Protein AF-A0A950IBJ3-F1 (afdb_monomer)

Secondary structure (DSSP, 8-state):
-PPP-GGG-HHHHHHHHHHTTT-HHHHTT-TTTGGGGGSTTHHHHHHHHHHHHHHHTTTT--STTPPPHHHHHHHHIIIIIS---HHHHHHHTT--HHHHHHHHHHHHHHHHHHHHHS-TTTGGGS----HHHHHHHHHHHHHHTT-HHHHHHHHHHHHHH-SSHHHHHHHHHHHHHHHHHTT-HHHHHHHHHHHHHHHHHSTTTS-TTHHHHHHHHHHHHHHHHHHHTTSS-STTPPPPHHHH-SSGGG-SSHHHHHHHHHHHHHHHHHHHHTT-HHHHHHHHHHHHHHGGGS-TT-HHHHHHHHHHHHHHHHHHS-HHHHHHHHHHHHHHHHHHT-HHHHHHHHHHHHHH-S-TTT-SS-HHHHHHTTS-HHHHHHTHHHHHHHHHHHHHH-SSHHHHHHHHHHHHHTS-TTSHHHHHHHHHHHHHHHHTT-HHHHHHHHHHHHHHHHHTT-HHHHHHHHHHHHHHHHHTT-HHHHHHHHHHHHHHHHHH--HHHHHHHHHHHHHHT--

Nearest PDB structures (foldseek):
  3sf4-assembly3_C  TM=2.988E-01  e=6.729E-04  Homo sapiens
  3sf4-assembly1_A  TM=2.935E-01  e=1.379E-03  Homo sapiens
  4wne-assembly1_A  TM=3.560E-01  e=7.361E-03  Homo sapiens
  4wng-assembly1_A  TM=3.516E-01  e=1.141E-02  Homo sapiens
  3ro2-assembly1_A  TM=3.193E-01  e=1.700E-02  Mus musculus

Structure (mmCIF, N/CA/C/O backbone):
data_AF-A0A950IBJ3-F1
#
_entry.id   AF-A0A950IBJ3-F1
#
loop_
_atom_site.group_PDB
_atom_site.id
_atom_site.type_symbol
_atom_site.label_atom_id
_atom_site.label_alt_id
_atom_site.label_comp_id
_atom_site.label_asym_id
_atom_site.label_entity_id
_atom_site.label_seq_id
_atom_site.pdbx_PDB_ins_code
_atom_site.Cartn_x
_atom_site.Cartn_y
_atom_site.Cartn_z
_atom_site.occupancy
_atom_site.B_iso_or_equiv
_atom_site.auth_seq_id
_atom_site.auth_comp_id
_atom_site.auth_asym_id
_atom_site.auth_atom_id
_atom_site.pdbx_PDB_model_num
ATOM 1 N N . MET A 1 1 ? 1.227 4.149 -45.404 1.00 51.69 1 MET A N 1
ATOM 2 C CA . MET A 1 1 ? 1.634 5.395 -44.712 1.00 51.69 1 MET A CA 1
ATOM 3 C C . MET A 1 1 ? 3.155 5.471 -44.679 1.00 51.69 1 MET A C 1
ATOM 5 O O . MET A 1 1 ? 3.759 4.442 -44.391 1.00 51.69 1 MET A O 1
ATOM 9 N N . PRO A 1 2 ? 3.777 6.622 -44.992 1.00 74.44 2 PRO A N 1
ATOM 10 C CA . PRO A 1 2 ? 5.232 6.774 -44.932 1.00 74.44 2 PRO A CA 1
ATOM 11 C C . PRO A 1 2 ? 5.757 6.429 -43.530 1.00 74.44 2 PRO A C 1
ATOM 13 O O . PRO A 1 2 ? 5.133 6.783 -42.525 1.00 74.44 2 PRO A O 1
ATOM 16 N N . ARG A 1 3 ? 6.883 5.701 -43.460 1.00 82.62 3 ARG A N 1
ATOM 17 C CA . ARG A 1 3 ? 7.538 5.365 -42.185 1.00 82.62 3 ARG A CA 1
ATOM 18 C C . ARG A 1 3 ? 7.912 6.664 -41.468 1.00 82.62 3 ARG A C 1
ATOM 20 O O . ARG A 1 3 ? 8.415 7.589 -42.097 1.00 82.62 3 ARG A O 1
ATOM 27 N N . ALA A 1 4 ? 7.668 6.735 -40.159 1.00 85.38 4 ALA A N 1
ATOM 28 C CA . ALA A 1 4 ? 8.053 7.902 -39.373 1.00 85.38 4 ALA A CA 1
ATOM 29 C C . ALA A 1 4 ? 9.578 8.097 -39.440 1.00 85.38 4 ALA A C 1
ATOM 31 O O . ALA A 1 4 ? 10.326 7.142 -39.228 1.00 85.38 4 ALA A O 1
ATOM 32 N N . ASP A 1 5 ? 10.019 9.318 -39.737 1.00 95.06 5 ASP A N 1
ATOM 33 C CA . ASP A 1 5 ? 11.429 9.696 -39.719 1.00 95.06 5 ASP A CA 1
ATOM 34 C C . ASP A 1 5 ? 11.816 10.179 -38.306 1.00 95.06 5 ASP A C 1
ATOM 36 O O . ASP A 1 5 ? 11.365 11.254 -37.884 1.00 95.06 5 ASP A O 1
ATOM 40 N N . PRO A 1 6 ? 12.602 9.397 -37.537 1.00 96.31 6 PRO A N 1
ATOM 41 C CA . PRO A 1 6 ? 13.022 9.792 -36.196 1.00 96.31 6 PRO A CA 1
ATOM 42 C C . PRO A 1 6 ? 14.004 10.972 -36.192 1.00 96.31 6 PRO A C 1
ATOM 44 O O . PRO A 1 6 ? 14.155 11.603 -35.150 1.00 96.31 6 PRO A O 1
ATOM 47 N N . THR A 1 7 ? 14.639 11.305 -37.320 1.00 96.62 7 THR A N 1
ATOM 48 C CA . THR A 1 7 ? 15.640 12.384 -37.405 1.00 96.62 7 THR A CA 1
ATOM 49 C C . THR A 1 7 ? 15.018 13.778 -37.509 1.00 96.62 7 THR A C 1
ATOM 51 O O . THR A 1 7 ? 15.653 14.767 -37.153 1.00 96.62 7 THR A O 1
ATOM 54 N N . ARG A 1 8 ? 13.736 13.865 -37.890 1.00 96.69 8 ARG A N 1
ATOM 55 C CA . ARG A 1 8 ? 13.022 15.133 -38.114 1.00 96.69 8 ARG A CA 1
ATOM 56 C C . ARG A 1 8 ? 12.996 16.066 -36.899 1.00 96.69 8 ARG A C 1
ATOM 58 O O . ARG A 1 8 ? 12.938 17.282 -37.053 1.00 96.69 8 ARG A O 1
ATOM 65 N N . SER A 1 9 ? 12.918 15.518 -35.688 1.00 96.75 9 SER A N 1
ATOM 66 C CA . SER A 1 9 ? 12.929 16.308 -34.451 1.00 96.75 9 SER A CA 1
ATOM 67 C C . SER A 1 9 ? 13.216 15.435 -33.235 1.00 96.75 9 SER A C 1
ATOM 69 O O . SER A 1 9 ? 12.909 14.244 -33.239 1.00 96.75 9 SER A O 1
ATOM 71 N N . THR A 1 10 ? 13.674 16.043 -32.138 1.00 95.88 10 THR A N 1
ATOM 72 C CA . THR A 1 10 ? 13.852 15.359 -30.845 1.00 95.88 10 THR A CA 1
ATOM 73 C C . THR A 1 10 ? 12.575 14.660 -30.363 1.00 95.88 10 THR A C 1
ATOM 75 O O . THR A 1 10 ? 12.640 13.563 -29.821 1.00 95.88 10 THR A O 1
ATOM 78 N N . TYR A 1 11 ? 11.401 15.258 -30.605 1.00 95.81 11 TYR A N 1
ATOM 79 C CA . TYR A 1 11 ? 10.104 14.653 -30.279 1.00 95.81 11 TYR A CA 1
ATOM 80 C C . TYR A 1 11 ? 9.817 13.396 -31.118 1.00 95.81 11 TYR A C 1
ATOM 82 O O . TYR A 1 11 ? 9.290 12.406 -30.611 1.00 95.81 11 TYR A O 1
ATOM 90 N N . CYS A 1 12 ? 10.159 13.419 -32.411 1.00 96.50 12 CYS A N 1
ATOM 91 C CA . CYS A 1 12 ? 10.043 12.250 -33.282 1.00 96.50 12 CYS A CA 1
ATOM 92 C C . CYS A 1 12 ? 11.007 11.143 -32.841 1.00 96.50 12 CYS A C 1
ATOM 94 O O . CYS A 1 12 ? 10.591 9.988 -32.773 1.00 96.50 12 CYS A O 1
ATOM 96 N N . ALA A 1 13 ? 12.241 11.500 -32.477 1.00 97.06 13 ALA A N 1
ATOM 97 C CA . ALA A 1 13 ? 13.246 10.565 -31.987 1.00 97.06 13 ALA A CA 1
ATOM 98 C C . ALA A 1 13 ? 12.820 9.884 -30.675 1.00 97.06 13 ALA A C 1
ATOM 100 O O . ALA A 1 13 ? 12.844 8.657 -30.589 1.00 97.06 13 ALA A O 1
ATOM 101 N N . SER A 1 14 ? 12.349 10.636 -29.674 1.00 97.12 14 SER A N 1
ATOM 102 C CA . SER A 1 14 ? 11.900 10.062 -28.396 1.00 97.12 14 SER A CA 1
ATOM 103 C C . SER A 1 14 ? 10.671 9.166 -28.563 1.00 97.12 14 SER A C 1
ATOM 105 O O . SER A 1 14 ? 10.614 8.061 -28.027 1.00 97.12 14 SER A O 1
ATOM 107 N N . ARG A 1 15 ? 9.703 9.592 -29.383 1.00 96.62 15 ARG A N 1
ATOM 108 C CA . ARG A 1 15 ? 8.524 8.786 -29.724 1.00 96.62 15 ARG A CA 1
ATOM 109 C C . ARG A 1 15 ? 8.897 7.493 -30.441 1.00 96.62 15 ARG A C 1
ATOM 111 O O . ARG A 1 15 ? 8.323 6.447 -30.150 1.00 96.62 15 ARG A O 1
ATOM 118 N N . HIS A 1 16 ? 9.826 7.571 -31.387 1.00 96.81 16 HIS A N 1
ATOM 119 C CA . HIS A 1 16 ? 10.312 6.413 -32.121 1.00 96.81 16 HIS A CA 1
ATOM 120 C C . HIS A 1 16 ? 11.096 5.449 -31.221 1.00 96.81 16 HIS A C 1
ATOM 122 O O . HIS A 1 16 ? 10.950 4.243 -31.386 1.00 96.81 16 HIS A O 1
ATOM 128 N N . LEU A 1 17 ? 11.876 5.963 -30.262 1.00 96.44 17 LEU A N 1
ATOM 129 C CA . LEU A 1 17 ? 12.623 5.158 -29.290 1.00 96.44 17 LEU A CA 1
ATOM 130 C C . LEU A 1 17 ? 11.662 4.307 -28.459 1.00 96.44 17 LEU A C 1
ATOM 132 O O . LEU A 1 17 ? 11.743 3.086 -28.490 1.00 96.44 17 LEU A O 1
ATOM 136 N N . LEU A 1 18 ? 10.700 4.951 -27.793 1.00 95.38 18 LEU A N 1
ATOM 137 C CA . LEU A 1 18 ? 9.778 4.262 -26.887 1.00 95.38 18 LEU A CA 1
ATOM 138 C C . LEU A 1 18 ? 8.884 3.232 -27.607 1.00 95.38 18 LEU A C 1
ATOM 140 O O . LEU A 1 18 ? 8.594 2.181 -27.056 1.00 95.38 18 LEU A O 1
ATOM 144 N N . ARG A 1 19 ? 8.481 3.485 -28.859 1.00 95.75 19 ARG A N 1
ATOM 145 C CA . ARG A 1 19 ? 7.609 2.578 -29.643 1.00 95.75 19 ARG A CA 1
ATOM 146 C C . ARG A 1 19 ? 8.256 1.284 -30.119 1.00 95.75 19 ARG A C 1
ATOM 148 O O . ARG A 1 19 ? 7.536 0.413 -30.617 1.00 95.75 19 ARG A O 1
ATOM 155 N N . ASN A 1 20 ? 9.583 1.241 -30.092 1.00 95.50 20 ASN A N 1
ATOM 156 C CA . ASN A 1 20 ? 10.388 0.214 -30.736 1.00 95.50 20 ASN A CA 1
ATOM 157 C C . ASN A 1 20 ? 11.452 -0.344 -29.780 1.00 95.50 20 ASN A C 1
ATOM 159 O O . ASN A 1 20 ? 12.457 -0.855 -30.257 1.00 95.50 20 ASN A O 1
ATOM 163 N N . LEU A 1 21 ? 11.269 -0.232 -28.456 1.00 92.75 21 LEU A N 1
ATOM 164 C CA . LEU A 1 21 ? 12.239 -0.722 -27.459 1.00 92.75 21 LEU A CA 1
ATOM 165 C C . LEU A 1 21 ? 12.575 -2.214 -27.631 1.00 92.75 21 LEU A C 1
ATOM 167 O O . LEU A 1 21 ? 13.680 -2.637 -27.324 1.00 92.75 21 LEU A O 1
ATOM 171 N N . ASP A 1 22 ? 11.638 -2.979 -28.180 1.00 89.38 22 ASP A N 1
ATOM 172 C CA . ASP A 1 22 ? 11.704 -4.406 -28.491 1.00 89.38 22 ASP A CA 1
ATOM 173 C C . ASP A 1 22 ? 12.193 -4.713 -29.923 1.00 89.38 22 ASP A C 1
ATOM 175 O O . ASP A 1 22 ? 12.251 -5.872 -30.326 1.00 89.38 22 ASP A O 1
ATOM 179 N N . ARG A 1 23 ? 12.516 -3.694 -30.734 1.00 93.69 23 ARG A N 1
ATOM 180 C CA . ARG A 1 23 ? 12.790 -3.832 -32.179 1.00 93.69 23 ARG A CA 1
ATOM 181 C C . ARG A 1 23 ? 14.169 -3.280 -32.542 1.00 93.69 23 ARG A C 1
ATOM 183 O O . ARG A 1 23 ? 14.270 -2.147 -33.026 1.00 93.69 23 ARG A O 1
ATOM 190 N N . PRO A 1 24 ? 15.239 -4.088 -32.417 1.00 94.31 24 PRO A N 1
ATOM 191 C CA . PRO A 1 24 ? 16.618 -3.637 -32.624 1.00 94.31 24 PRO A CA 1
ATOM 192 C C . PRO A 1 24 ? 16.851 -3.042 -34.016 1.00 94.31 24 PRO A C 1
ATOM 194 O O . PRO A 1 24 ? 17.563 -2.053 -34.174 1.00 94.31 24 PRO A O 1
ATOM 197 N N . ALA A 1 25 ? 16.219 -3.623 -35.041 1.00 95.50 25 ALA A N 1
ATOM 198 C CA . ALA A 1 25 ? 16.309 -3.144 -36.418 1.00 95.50 25 ALA A CA 1
ATOM 199 C C . ALA A 1 25 ? 15.768 -1.714 -36.584 1.00 95.50 25 ALA A C 1
ATOM 201 O O . ALA A 1 25 ? 16.388 -0.901 -37.267 1.00 95.50 25 ALA A O 1
ATOM 202 N N . GLU A 1 26 ? 14.653 -1.383 -35.927 1.00 96.00 26 GLU A N 1
ATOM 203 C CA . GLU A 1 26 ? 14.106 -0.027 -35.964 1.00 96.00 26 GLU A CA 1
ATOM 204 C C . GLU A 1 26 ? 14.954 0.921 -35.110 1.00 96.00 26 GLU A C 1
ATOM 206 O O . GLU A 1 26 ? 15.300 2.006 -35.572 1.00 96.00 26 GLU A O 1
ATOM 211 N N . LEU A 1 27 ? 15.377 0.512 -33.907 1.00 96.06 27 LEU A N 1
ATOM 212 C CA . LEU A 1 27 ? 16.168 1.361 -33.004 1.00 96.06 27 LEU A CA 1
ATOM 213 C C . LEU A 1 27 ? 17.487 1.861 -33.604 1.00 96.06 27 LEU A C 1
ATOM 215 O O . LEU A 1 27 ? 17.861 2.999 -33.327 1.00 96.06 27 LEU A O 1
ATOM 219 N N . ARG A 1 28 ? 18.146 1.092 -34.480 1.00 96.38 28 ARG A N 1
ATOM 220 C CA . ARG A 1 28 ? 19.362 1.540 -35.195 1.00 96.38 28 ARG A CA 1
ATOM 221 C C . ARG A 1 28 ? 19.159 2.816 -36.019 1.00 96.38 28 ARG A C 1
ATOM 223 O O . ARG A 1 28 ? 20.113 3.545 -36.275 1.00 96.38 28 ARG A O 1
ATOM 230 N N . ARG A 1 29 ? 17.919 3.115 -36.419 1.00 96.31 29 ARG A N 1
ATOM 231 C CA . ARG A 1 29 ? 17.555 4.331 -37.167 1.00 96.31 29 ARG A CA 1
ATOM 232 C C . ARG A 1 29 ? 17.378 5.550 -36.260 1.00 96.31 29 ARG A C 1
ATOM 234 O O . ARG A 1 29 ? 17.210 6.660 -36.754 1.00 96.31 29 ARG A O 1
ATOM 241 N N . ASN A 1 30 ? 17.341 5.357 -34.943 1.00 97.50 30 ASN A N 1
ATOM 242 C CA . ASN A 1 30 ? 17.041 6.412 -33.993 1.00 97.50 30 ASN A CA 1
ATOM 243 C C . ASN A 1 30 ? 18.310 7.186 -33.602 1.00 97.50 30 ASN A C 1
ATOM 245 O O . ASN A 1 30 ? 19.216 6.586 -33.023 1.00 97.50 30 ASN A O 1
ATOM 249 N N . PRO A 1 31 ? 18.367 8.512 -33.817 1.00 97.31 31 PRO A N 1
ATOM 250 C CA . PRO A 1 31 ? 19.560 9.293 -33.499 1.00 97.31 31 PRO A CA 1
ATOM 251 C C . PRO A 1 31 ? 19.903 9.317 -32.002 1.00 97.31 31 PRO A C 1
ATOM 253 O O . PRO A 1 31 ? 21.045 9.594 -31.667 1.00 97.31 31 PRO A O 1
ATOM 256 N N . LEU A 1 32 ? 18.959 9.016 -31.099 1.00 95.88 32 LEU A N 1
ATOM 257 C CA . LEU A 1 32 ? 19.229 8.995 -29.655 1.00 95.88 32 LEU A CA 1
ATOM 258 C C . LEU A 1 32 ? 20.027 7.769 -29.202 1.00 95.88 32 LEU A C 1
ATOM 260 O O . LEU A 1 32 ? 20.700 7.838 -28.183 1.00 95.88 32 LEU A O 1
ATOM 264 N N . VAL A 1 33 ? 19.913 6.644 -29.913 1.00 95.81 33 VAL A N 1
ATOM 265 C CA . VAL A 1 33 ? 20.458 5.353 -29.453 1.00 95.81 33 VAL A CA 1
ATOM 266 C C . VAL A 1 33 ? 21.309 4.639 -30.490 1.00 95.81 33 VAL A C 1
ATOM 268 O O . VAL A 1 33 ? 21.801 3.549 -30.222 1.00 95.81 33 VAL A O 1
ATOM 271 N N . ARG A 1 34 ? 21.505 5.226 -31.674 1.00 94.81 34 ARG A N 1
ATOM 272 C CA . ARG A 1 34 ? 22.306 4.617 -32.741 1.00 94.81 34 ARG A CA 1
ATOM 273 C C . ARG A 1 34 ? 23.686 4.184 -32.241 1.00 94.81 34 ARG A C 1
ATOM 275 O O . ARG A 1 34 ? 24.103 3.068 -32.527 1.00 94.81 34 ARG A O 1
ATOM 282 N N . ASP A 1 35 ? 24.334 5.029 -31.449 1.00 93.44 35 ASP A N 1
ATOM 283 C CA . ASP A 1 35 ? 25.708 4.802 -30.998 1.00 93.44 35 ASP A CA 1
ATOM 284 C C . ASP A 1 35 ? 25.801 3.704 -29.917 1.00 93.44 35 ASP A C 1
ATOM 286 O O . ASP A 1 35 ? 26.859 3.110 -29.727 1.00 93.44 35 ASP A O 1
ATOM 290 N N . TYR A 1 36 ? 24.683 3.338 -29.270 1.00 93.00 36 TYR A N 1
ATOM 291 C CA . TYR A 1 36 ? 24.637 2.218 -28.318 1.00 93.00 36 TYR A CA 1
ATOM 292 C C . TYR A 1 36 ? 24.852 0.864 -29.009 1.00 93.00 36 TYR A C 1
ATOM 294 O O . TYR A 1 36 ? 25.373 -0.058 -28.388 1.00 93.00 36 TYR A O 1
ATOM 302 N N . PHE A 1 37 ? 24.495 0.738 -30.294 1.00 93.88 37 PHE A N 1
ATOM 303 C CA . PHE A 1 37 ? 24.621 -0.512 -31.056 1.00 93.88 37 PHE A CA 1
ATOM 304 C C . PHE A 1 37 ? 26.061 -0.901 -31.410 1.00 93.88 37 PHE A C 1
ATOM 306 O O . PHE A 1 37 ? 26.260 -1.937 -32.042 1.00 93.88 37 PHE A O 1
ATOM 313 N N . ALA A 1 38 ? 27.054 -0.109 -30.998 1.00 92.50 38 ALA A N 1
ATOM 314 C CA . ALA A 1 38 ? 28.454 -0.513 -31.043 1.00 92.50 38 ALA A CA 1
ATOM 315 C C . ALA A 1 38 ? 28.789 -1.606 -30.007 1.00 92.50 38 ALA A C 1
ATOM 317 O O . ALA A 1 38 ? 29.780 -2.313 -30.172 1.00 92.50 38 ALA A O 1
ATOM 318 N N . ALA A 1 39 ? 27.979 -1.756 -28.953 1.00 89.94 39 ALA A N 1
ATOM 319 C CA . ALA A 1 39 ? 28.178 -2.752 -27.904 1.00 89.94 39 ALA A CA 1
ATOM 320 C C . ALA A 1 39 ? 27.280 -3.988 -28.099 1.00 89.94 39 ALA A C 1
ATOM 322 O O . ALA A 1 39 ? 26.176 -3.892 -28.639 1.00 89.94 39 ALA A O 1
ATOM 323 N N . ALA A 1 40 ? 27.737 -5.155 -27.635 1.00 87.94 40 ALA A N 1
ATOM 324 C CA . ALA A 1 40 ? 26.982 -6.410 -27.732 1.00 87.94 40 ALA A CA 1
ATOM 325 C C . ALA A 1 40 ? 25.699 -6.407 -26.872 1.00 87.94 40 ALA A C 1
ATOM 327 O O . ALA A 1 40 ? 24.711 -7.043 -27.228 1.00 87.94 40 ALA A O 1
ATOM 328 N N . ASP A 1 41 ? 25.695 -5.635 -25.786 1.00 87.69 41 ASP A N 1
ATOM 329 C CA . ASP A 1 41 ? 24.623 -5.476 -24.795 1.00 87.69 41 ASP A CA 1
ATOM 330 C C . ASP A 1 41 ? 23.740 -4.234 -25.051 1.00 87.69 41 ASP A C 1
ATOM 332 O O . ASP A 1 41 ? 23.061 -3.724 -24.157 1.00 87.69 41 ASP A O 1
ATOM 336 N N . ALA A 1 42 ? 23.736 -3.715 -26.286 1.00 90.06 42 ALA A N 1
ATOM 337 C CA . ALA A 1 42 ? 23.117 -2.435 -26.638 1.00 90.06 42 ALA A CA 1
ATOM 338 C C . ALA A 1 42 ? 21.670 -2.271 -26.145 1.00 90.06 42 ALA A C 1
ATOM 340 O O . ALA A 1 42 ? 21.302 -1.205 -25.658 1.00 90.06 42 ALA A O 1
ATOM 341 N N . LEU A 1 43 ? 20.837 -3.309 -26.271 1.00 89.38 43 LEU A N 1
ATOM 342 C CA . LEU A 1 43 ? 19.421 -3.240 -25.893 1.00 89.38 43 LEU A CA 1
ATOM 343 C C . LEU A 1 43 ? 19.229 -3.092 -24.385 1.00 89.38 43 LEU A C 1
ATOM 345 O O . LEU A 1 43 ? 18.368 -2.325 -23.959 1.00 89.38 43 LEU A O 1
ATOM 349 N N . GLU A 1 44 ? 20.048 -3.776 -23.592 1.00 84.44 44 GLU A N 1
ATOM 350 C CA . GLU A 1 44 ? 19.994 -3.705 -22.132 1.00 84.44 44 GLU A CA 1
ATOM 351 C C . GLU A 1 44 ? 20.395 -2.309 -21.663 1.00 84.44 44 GLU A C 1
ATOM 353 O O . GLU A 1 44 ? 19.677 -1.677 -20.885 1.00 84.44 44 GLU A O 1
ATOM 358 N N . ARG A 1 45 ? 21.477 -1.770 -22.240 1.00 86.81 45 ARG A N 1
ATOM 359 C CA . ARG A 1 45 ? 21.944 -0.404 -21.977 1.00 86.81 45 ARG A CA 1
ATOM 360 C C . ARG A 1 45 ? 20.927 0.652 -22.402 1.00 86.81 45 ARG A C 1
ATOM 362 O O . ARG A 1 45 ? 20.726 1.629 -21.683 1.00 86.81 45 ARG A O 1
ATOM 369 N N . ILE A 1 46 ? 20.260 0.464 -23.545 1.00 91.00 46 ILE A N 1
ATOM 370 C CA . ILE A 1 46 ? 19.169 1.344 -23.988 1.00 91.00 46 ILE A CA 1
ATOM 371 C C . ILE A 1 46 ? 18.001 1.272 -22.999 1.00 91.00 46 ILE A C 1
ATOM 373 O O . ILE A 1 46 ? 17.490 2.318 -22.601 1.00 91.00 46 ILE A O 1
ATOM 377 N N . GLY A 1 47 ? 17.591 0.074 -22.576 1.00 88.12 47 GLY A N 1
ATOM 378 C CA . GLY A 1 47 ? 16.531 -0.119 -21.583 1.00 88.12 47 GLY A CA 1
ATOM 379 C C . GLY A 1 47 ? 16.840 0.589 -20.262 1.00 88.12 47 GLY A C 1
ATOM 380 O O . GLY A 1 47 ? 16.008 1.350 -19.757 1.00 88.12 47 GLY A O 1
ATOM 381 N N . ALA A 1 48 ? 18.065 0.427 -19.758 1.00 84.38 48 ALA A N 1
ATOM 382 C CA . ALA A 1 48 ? 18.557 1.085 -18.550 1.00 84.38 48 ALA A CA 1
ATOM 383 C C . ALA A 1 48 ? 18.563 2.615 -18.696 1.00 84.38 48 ALA A C 1
ATOM 385 O O . ALA A 1 48 ? 18.021 3.333 -17.853 1.00 84.38 48 ALA A O 1
ATOM 386 N N . ALA A 1 49 ? 19.090 3.132 -19.810 1.00 89.38 49 ALA A N 1
ATOM 387 C CA . ALA A 1 49 ? 19.097 4.565 -20.095 1.00 89.38 49 ALA A CA 1
ATOM 388 C C . ALA A 1 49 ? 17.674 5.141 -20.203 1.00 89.38 49 ALA A C 1
ATOM 390 O O . ALA A 1 49 ? 17.409 6.239 -19.711 1.00 89.38 49 ALA A O 1
ATOM 391 N N . VAL A 1 50 ? 16.729 4.399 -20.792 1.00 91.38 50 VAL A N 1
ATOM 392 C CA . VAL A 1 50 ? 15.311 4.787 -20.860 1.00 91.38 50 VAL A CA 1
ATOM 393 C C . VAL A 1 50 ? 14.704 4.854 -19.460 1.00 91.38 50 VAL A C 1
ATOM 395 O O . VAL A 1 50 ? 14.024 5.832 -19.153 1.00 91.38 50 VAL A O 1
ATOM 398 N N . GLN A 1 51 ? 14.965 3.868 -18.597 1.00 85.06 51 GLN A N 1
ATOM 399 C CA . GLN A 1 51 ? 14.507 3.879 -17.204 1.00 85.06 51 GLN A CA 1
ATOM 400 C C . GLN A 1 51 ? 15.042 5.093 -16.438 1.00 85.06 51 GLN A C 1
ATOM 402 O O . GLN A 1 51 ? 14.255 5.852 -15.864 1.00 85.06 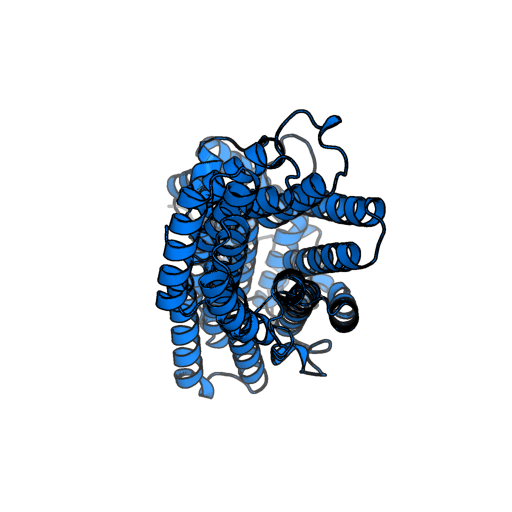51 GLN A O 1
ATOM 407 N N . CYS A 1 52 ? 16.354 5.330 -16.493 1.00 85.06 52 CYS A N 1
ATOM 408 C CA . CYS A 1 52 ? 16.993 6.489 -15.869 1.00 85.06 52 CYS A CA 1
ATOM 409 C C . CYS A 1 52 ? 16.447 7.813 -16.419 1.00 85.06 52 CYS A C 1
ATOM 411 O O . CYS A 1 52 ? 16.192 8.751 -15.663 1.00 85.06 52 CYS A O 1
ATOM 413 N N . ALA A 1 53 ? 16.214 7.903 -17.728 1.00 90.56 53 ALA A N 1
ATOM 414 C CA . ALA A 1 53 ? 15.661 9.101 -18.346 1.00 90.56 53 ALA A CA 1
ATOM 415 C C . ALA A 1 53 ? 14.205 9.350 -17.935 1.00 90.56 53 ALA A C 1
ATOM 417 O O . ALA A 1 53 ? 13.836 10.496 -17.680 1.00 90.56 53 ALA A O 1
ATOM 418 N N . LEU A 1 54 ? 13.379 8.302 -17.834 1.00 88.12 54 LEU A N 1
ATOM 419 C CA . LEU A 1 54 ? 12.008 8.412 -17.329 1.00 88.12 54 LEU A CA 1
ATOM 420 C C . LEU A 1 54 ? 11.995 8.882 -15.870 1.00 88.12 54 LEU A C 1
ATOM 422 O O . LEU A 1 54 ? 11.205 9.759 -15.538 1.00 88.12 54 LEU A O 1
ATOM 426 N N . ALA A 1 55 ? 12.912 8.373 -15.043 1.00 82.00 55 ALA A N 1
ATOM 427 C CA . ALA A 1 55 ? 13.111 8.812 -13.664 1.00 82.00 55 ALA A CA 1
ATOM 428 C C . ALA A 1 55 ? 13.455 10.304 -13.562 1.00 82.00 55 ALA A C 1
ATOM 430 O O . ALA A 1 55 ? 12.771 11.082 -12.902 1.00 82.00 55 ALA A O 1
ATOM 431 N N . ARG A 1 56 ? 14.511 10.718 -14.270 1.00 85.56 56 ARG A N 1
ATOM 432 C CA . ARG A 1 56 ? 15.061 12.082 -14.234 1.00 85.56 56 ARG A CA 1
ATOM 433 C C . ARG A 1 56 ? 14.146 13.106 -14.877 1.00 85.56 56 ARG A C 1
ATOM 435 O O . ARG A 1 56 ? 14.145 14.271 -14.482 1.00 85.56 56 ARG A O 1
ATOM 442 N N . ALA A 1 57 ? 13.333 12.690 -15.849 1.00 85.81 57 ALA A N 1
ATOM 443 C CA . ALA A 1 57 ? 12.316 13.551 -16.440 1.00 85.81 57 ALA A CA 1
ATOM 444 C C . ALA A 1 57 ? 11.346 14.115 -15.383 1.00 85.81 57 ALA A C 1
ATOM 446 O O . ALA A 1 57 ? 10.678 15.114 -15.656 1.00 85.81 57 ALA A O 1
ATOM 447 N N . HIS A 1 58 ? 11.282 13.515 -14.188 1.00 75.19 58 HIS A N 1
ATOM 448 C CA . HIS A 1 58 ? 10.455 13.964 -13.069 1.00 75.19 58 HIS A CA 1
ATOM 449 C C . HIS A 1 58 ? 11.117 15.041 -12.199 1.00 75.19 58 HIS A C 1
ATOM 451 O O . HIS A 1 58 ? 10.428 15.931 -11.699 1.00 75.19 58 HIS A O 1
ATOM 457 N N . GLU A 1 59 ? 12.443 15.025 -12.059 1.00 74.44 59 GLU A N 1
ATOM 458 C CA . GLU A 1 59 ? 13.168 15.868 -11.095 1.00 74.44 59 GLU A CA 1
ATOM 459 C C . GLU A 1 59 ? 13.157 17.359 -11.473 1.00 74.44 59 GLU A C 1
ATOM 461 O O . GLU A 1 59 ? 13.136 18.237 -10.613 1.00 74.44 59 GLU A O 1
ATOM 466 N N . GLY A 1 60 ? 13.081 17.681 -12.767 1.00 68.00 60 GLY A N 1
ATOM 467 C CA . GLY A 1 60 ? 13.139 19.063 -13.255 1.00 68.00 60 GLY A CA 1
ATOM 468 C C . GLY A 1 60 ? 11.848 19.885 -13.111 1.00 68.00 60 GLY A C 1
ATOM 469 O O . GLY A 1 60 ? 11.785 20.979 -13.674 1.00 68.00 60 GLY A O 1
ATOM 470 N N . GLY A 1 61 ? 10.801 19.372 -12.444 1.00 60.94 61 GLY A N 1
ATOM 471 C CA . GLY A 1 61 ? 9.393 19.726 -12.690 1.00 60.94 61 GLY A CA 1
ATOM 472 C C . GLY A 1 61 ? 8.616 20.588 -11.674 1.00 60.94 61 GLY A C 1
ATOM 473 O O . GLY A 1 61 ? 7.487 20.941 -11.984 1.00 60.94 61 GLY A O 1
ATOM 474 N N . GLY A 1 62 ? 9.155 21.003 -10.525 1.00 58.91 62 GLY A N 1
ATOM 475 C CA . GLY A 1 62 ? 8.356 21.485 -9.367 1.00 58.91 62 GLY A CA 1
ATOM 476 C C . GLY A 1 62 ? 7.589 22.831 -9.433 1.00 58.91 62 GLY A C 1
ATOM 477 O O . GLY A 1 62 ? 7.207 23.355 -8.390 1.00 58.91 62 GLY A O 1
ATOM 478 N N . GLY A 1 63 ? 7.358 23.433 -10.603 1.00 72.75 63 GLY A N 1
ATOM 479 C CA . GLY A 1 63 ? 6.660 24.727 -10.723 1.00 72.75 63 GLY A CA 1
ATOM 480 C C . GLY A 1 63 ? 5.127 24.615 -10.701 1.00 72.75 63 GLY A C 1
ATOM 481 O O . GLY A 1 63 ? 4.567 23.686 -11.287 1.00 72.75 63 GLY A O 1
ATOM 482 N N . ARG A 1 64 ? 4.423 25.591 -10.094 1.00 74.62 64 ARG A N 1
ATOM 483 C CA . ARG A 1 64 ? 2.948 25.699 -10.179 1.00 74.62 64 ARG A CA 1
ATOM 484 C C . ARG A 1 64 ? 2.504 25.672 -11.650 1.00 74.62 64 ARG A C 1
ATOM 486 O O . ARG A 1 64 ? 2.980 26.467 -12.452 1.00 74.62 64 ARG A O 1
ATOM 493 N N . GLY A 1 65 ? 1.591 24.761 -11.990 1.00 77.81 65 GLY A N 1
ATOM 494 C CA . GLY A 1 65 ? 1.043 24.609 -13.344 1.00 77.81 65 GLY A CA 1
ATOM 495 C C . GLY A 1 65 ? 1.785 23.617 -14.246 1.00 77.81 65 GLY A C 1
ATOM 496 O O . GLY A 1 65 ? 1.367 23.416 -15.388 1.00 77.81 65 GLY A O 1
ATOM 497 N N . ARG A 1 66 ? 2.854 22.971 -13.763 1.00 80.56 66 ARG A N 1
ATOM 498 C CA . ARG A 1 66 ? 3.477 21.860 -14.490 1.00 80.56 66 ARG A CA 1
ATOM 499 C C . ARG A 1 66 ? 2.680 20.561 -14.301 1.00 80.56 66 ARG A C 1
ATOM 501 O O . ARG A 1 66 ? 2.079 20.365 -13.246 1.00 80.56 66 ARG A O 1
ATOM 508 N N . PRO A 1 67 ? 2.621 19.711 -15.339 1.00 80.62 67 PRO A N 1
ATOM 509 C CA . PRO A 1 67 ? 1.929 18.435 -15.254 1.00 80.62 67 PRO A CA 1
ATOM 510 C C . PRO A 1 67 ? 2.584 17.494 -14.244 1.00 80.62 67 PRO A C 1
ATOM 512 O O . PRO A 1 67 ? 3.791 17.560 -14.017 1.00 80.62 67 PRO A O 1
ATOM 515 N N . ASP A 1 68 ? 1.758 16.638 -13.646 1.00 82.00 68 ASP A N 1
ATOM 516 C CA . ASP A 1 68 ? 2.189 15.635 -12.676 1.00 82.00 68 ASP A CA 1
ATOM 517 C C . ASP A 1 68 ? 3.204 14.671 -13.334 1.00 82.00 68 ASP A C 1
ATOM 519 O O . ASP A 1 68 ? 2.889 14.095 -14.384 1.00 82.00 68 ASP A O 1
ATOM 523 N N . PRO A 1 69 ? 4.413 14.497 -12.768 1.00 80.88 69 PRO A N 1
ATOM 524 C CA . PRO A 1 69 ? 5.453 13.665 -13.364 1.00 80.88 69 PRO A CA 1
ATOM 525 C C . PRO A 1 69 ? 5.041 12.206 -13.584 1.00 80.88 69 PRO A C 1
ATOM 527 O O . PRO A 1 69 ? 5.316 11.638 -14.645 1.00 80.88 69 PRO A O 1
ATOM 530 N N . ALA A 1 70 ? 4.332 11.606 -12.631 1.00 76.75 70 ALA A N 1
ATOM 531 C CA . ALA A 1 70 ? 3.904 10.219 -12.738 1.00 76.75 70 ALA A CA 1
ATOM 532 C C . ALA A 1 70 ? 2.788 10.078 -13.793 1.00 76.75 70 ALA A C 1
ATOM 534 O O . ALA A 1 70 ? 2.788 9.132 -14.586 1.00 76.75 70 ALA A O 1
ATOM 535 N N . ARG A 1 71 ? 1.925 11.095 -13.940 1.00 84.94 71 ARG A N 1
ATOM 536 C CA . ARG A 1 71 ? 0.969 11.178 -15.062 1.00 84.94 71 ARG A CA 1
ATOM 537 C C . ARG A 1 71 ? 1.661 11.336 -16.418 1.00 84.94 71 ARG A C 1
ATOM 539 O O . ARG A 1 71 ? 1.241 10.720 -17.397 1.00 84.94 71 ARG A O 1
ATOM 546 N N . MET A 1 72 ? 2.731 12.131 -16.494 1.00 89.62 72 MET A N 1
ATOM 547 C CA . MET A 1 72 ? 3.556 12.256 -17.703 1.00 89.62 72 MET A CA 1
ATOM 548 C C . MET A 1 72 ? 4.191 10.915 -18.086 1.00 89.62 72 MET A C 1
ATOM 550 O O . MET A 1 72 ? 4.196 10.563 -19.267 1.00 89.62 72 MET A O 1
ATOM 554 N N . ARG A 1 73 ? 4.690 10.155 -17.103 1.00 87.38 73 ARG A N 1
ATOM 555 C CA . ARG A 1 73 ? 5.238 8.809 -17.312 1.00 87.38 73 ARG A CA 1
ATOM 556 C C . ARG A 1 73 ? 4.185 7.851 -17.853 1.00 87.38 73 ARG A C 1
ATOM 558 O O . ARG A 1 73 ? 4.410 7.261 -18.906 1.00 87.38 73 ARG A O 1
ATOM 565 N N . ALA A 1 74 ? 3.031 7.765 -17.191 1.00 86.19 74 ALA A N 1
ATOM 566 C CA . ALA A 1 74 ? 1.915 6.929 -17.628 1.00 86.19 74 ALA A CA 1
ATOM 567 C C . ALA A 1 74 ? 1.473 7.286 -19.058 1.00 86.19 74 ALA A C 1
ATOM 569 O O . ALA A 1 74 ? 1.253 6.412 -19.893 1.00 86.19 74 ALA A O 1
ATOM 570 N N . ALA A 1 75 ? 1.425 8.581 -19.394 1.00 91.69 75 ALA A N 1
ATOM 571 C CA . ALA A 1 75 ? 1.122 9.024 -20.751 1.00 91.69 75 ALA A CA 1
ATOM 572 C C . ALA A 1 75 ? 2.153 8.528 -21.784 1.00 91.69 75 ALA A C 1
ATOM 574 O O . ALA A 1 75 ? 1.760 8.134 -22.883 1.00 91.69 75 ALA A O 1
ATOM 575 N N . LEU A 1 76 ? 3.453 8.535 -21.463 1.00 93.56 76 LEU A N 1
ATOM 576 C CA . LEU A 1 76 ? 4.498 8.013 -22.352 1.00 93.56 76 LEU A CA 1
ATOM 577 C C . LEU A 1 76 ? 4.390 6.496 -22.529 1.00 93.56 76 LEU A C 1
ATOM 579 O O . LEU A 1 76 ? 4.338 6.021 -23.663 1.00 93.56 76 LEU A O 1
ATOM 583 N N . LEU A 1 77 ? 4.323 5.745 -21.431 1.00 89.81 77 LEU A N 1
ATOM 584 C CA . LEU A 1 77 ? 4.313 4.283 -21.460 1.00 89.81 77 LEU A CA 1
ATOM 585 C C . LEU A 1 77 ? 3.052 3.752 -22.159 1.00 89.81 77 LEU A C 1
ATOM 587 O O . LEU A 1 77 ? 3.135 2.932 -23.073 1.00 89.81 77 LEU A O 1
ATOM 591 N N . ARG A 1 78 ? 1.881 4.310 -21.859 1.00 91.75 78 ARG A N 1
ATOM 592 C CA . ARG A 1 78 ? 0.622 3.841 -22.450 1.00 91.75 78 ARG A CA 1
ATOM 593 C C . ARG A 1 78 ? 0.418 4.272 -23.901 1.00 91.75 78 ARG A C 1
ATOM 595 O O . ARG A 1 78 ? -0.049 3.494 -24.729 1.00 91.75 78 ARG A O 1
ATOM 602 N N . CYS A 1 79 ? 0.787 5.504 -24.261 1.00 95.06 79 CYS A N 1
ATOM 603 C CA . CYS A 1 79 ? 0.598 5.973 -25.640 1.00 95.06 79 CYS A CA 1
ATOM 604 C C . CYS A 1 79 ? 1.678 5.463 -26.602 1.00 95.06 79 CYS A C 1
ATOM 606 O O . CYS A 1 79 ? 1.414 5.322 -27.800 1.00 95.06 79 CYS A O 1
ATOM 608 N N . GLU A 1 80 ? 2.914 5.287 -26.126 1.00 95.19 80 GLU A N 1
ATOM 609 C CA . GLU A 1 80 ? 4.040 4.939 -26.997 1.00 95.19 80 GLU A CA 1
ATOM 610 C C . GLU A 1 80 ? 4.402 3.471 -26.937 1.00 95.19 80 GLU A C 1
ATOM 612 O O . GLU A 1 80 ? 4.608 2.885 -27.996 1.00 95.19 80 GLU A O 1
ATOM 617 N N . ILE A 1 81 ? 4.442 2.879 -25.748 1.00 90.38 81 ILE A N 1
ATOM 618 C CA . ILE A 1 81 ? 4.807 1.473 -25.611 1.00 90.38 81 ILE A CA 1
ATOM 619 C C . ILE A 1 81 ? 3.566 0.593 -25.828 1.00 90.38 81 ILE A C 1
ATOM 621 O O . ILE A 1 81 ? 3.587 -0.233 -26.734 1.00 90.38 81 ILE A O 1
ATOM 625 N N . ASP A 1 82 ? 2.448 0.833 -25.124 1.00 87.25 82 ASP A N 1
ATOM 626 C CA . ASP A 1 82 ? 1.215 0.028 -25.322 1.00 87.25 82 ASP A CA 1
ATOM 627 C C . ASP A 1 82 ? 0.433 0.406 -26.578 1.00 87.25 82 ASP A C 1
ATOM 629 O O . ASP A 1 82 ? -0.481 -0.302 -26.993 1.00 87.25 82 ASP A O 1
ATOM 633 N N . ARG A 1 83 ? 0.753 1.561 -27.175 1.00 92.75 83 ARG A N 1
ATOM 634 C CA . ARG A 1 83 ? 0.056 2.105 -28.352 1.00 92.75 83 ARG A CA 1
ATOM 635 C C . ARG A 1 83 ? -1.452 2.282 -28.129 1.00 92.75 83 ARG A C 1
ATOM 637 O O . ARG A 1 83 ? -2.220 2.247 -29.091 1.00 92.75 83 ARG A O 1
ATOM 644 N N . GLN A 1 84 ? -1.873 2.521 -26.888 1.00 93.38 84 GLN A N 1
ATOM 645 C CA . GLN A 1 84 ? -3.278 2.740 -26.563 1.00 93.38 84 GLN A CA 1
ATOM 646 C C . GLN A 1 84 ? -3.812 4.023 -27.225 1.00 93.38 84 GLN A C 1
ATOM 648 O O . GLN A 1 84 ? -3.062 4.999 -27.390 1.00 93.38 84 GLN A O 1
ATOM 653 N N . PRO A 1 85 ? -5.107 4.065 -27.597 1.00 96.25 85 PRO A N 1
ATOM 654 C CA . PRO A 1 85 ? -5.718 5.265 -28.152 1.00 96.25 85 PRO A CA 1
ATOM 655 C C . PRO A 1 85 ? -5.621 6.451 -27.186 1.00 96.25 85 PRO A C 1
ATOM 657 O O . PRO A 1 85 ? -5.858 6.318 -25.985 1.00 96.25 85 PRO A O 1
ATOM 660 N N . LEU A 1 86 ? -5.327 7.643 -27.718 1.00 95.94 86 LEU A N 1
ATOM 661 C CA . LEU A 1 86 ? -5.211 8.861 -26.904 1.00 95.94 86 LEU A CA 1
ATOM 662 C C . LEU A 1 86 ? -6.492 9.170 -26.127 1.00 95.94 86 LEU A C 1
ATOM 664 O O . LEU A 1 86 ? -6.398 9.629 -24.996 1.00 95.94 86 LEU A O 1
ATOM 668 N N . ALA A 1 87 ? -7.662 8.919 -26.719 1.00 95.06 87 ALA A N 1
ATOM 669 C CA . ALA A 1 87 ? -8.949 9.127 -26.063 1.00 95.06 87 ALA A CA 1
ATOM 670 C C . ALA A 1 87 ? -9.091 8.252 -24.806 1.00 95.06 87 ALA A C 1
ATOM 672 O O . ALA A 1 87 ? -9.444 8.759 -23.745 1.00 95.06 87 ALA A O 1
ATOM 673 N N . THR A 1 88 ? -8.727 6.970 -24.906 1.00 93.25 88 THR A N 1
ATOM 674 C CA . THR A 1 88 ? -8.740 6.010 -23.794 1.00 93.25 88 THR A CA 1
ATOM 675 C C . THR A 1 88 ? -7.797 6.444 -22.675 1.00 93.25 88 THR A C 1
ATOM 677 O O . THR A 1 88 ? -8.221 6.601 -21.533 1.00 93.25 88 THR A O 1
ATOM 680 N N . VAL A 1 89 ? -6.536 6.745 -23.009 1.00 93.12 89 VAL A N 1
ATOM 681 C CA . VAL A 1 89 ? -5.545 7.197 -22.017 1.00 93.12 89 VAL A CA 1
ATOM 682 C C . VAL A 1 89 ? -5.965 8.526 -21.378 1.00 93.12 89 VAL A C 1
ATOM 684 O O . VAL A 1 89 ? -5.761 8.729 -20.185 1.00 93.12 89 VAL A O 1
ATOM 687 N N . ALA A 1 90 ? -6.567 9.439 -22.146 1.00 93.31 90 ALA A N 1
ATOM 688 C CA . ALA A 1 90 ? -7.036 10.720 -21.626 1.00 93.31 90 ALA A CA 1
ATOM 689 C C . ALA A 1 90 ? -8.177 10.520 -20.623 1.00 93.31 90 ALA A C 1
ATOM 691 O O . ALA A 1 90 ? -8.101 11.053 -19.519 1.00 93.31 90 ALA A O 1
ATOM 692 N N . ALA A 1 91 ? -9.181 9.713 -20.977 1.00 89.00 91 ALA A N 1
ATOM 693 C CA . ALA A 1 91 ? -10.309 9.405 -20.106 1.00 89.00 91 ALA A CA 1
ATOM 694 C C . ALA A 1 91 ? -9.853 8.763 -18.787 1.00 89.00 91 ALA A C 1
ATOM 696 O O . ALA A 1 91 ? -10.261 9.202 -17.713 1.00 89.00 91 ALA A O 1
ATOM 697 N N . GLU A 1 92 ? -8.955 7.782 -18.857 1.00 86.19 92 GLU A N 1
ATOM 698 C CA . GLU A 1 92 ? -8.474 7.060 -17.677 1.00 86.19 92 GLU A CA 1
ATOM 699 C C . GLU A 1 92 ? -7.577 7.902 -16.764 1.00 86.19 92 GLU A C 1
ATOM 701 O O . GLU A 1 92 ? -7.641 7.764 -15.547 1.00 86.19 92 GLU A O 1
ATOM 706 N N . LEU A 1 93 ? -6.783 8.820 -17.324 1.00 85.69 93 LEU A N 1
ATOM 707 C CA . LEU A 1 93 ? -5.986 9.766 -16.534 1.00 85.69 93 LEU A CA 1
ATOM 708 C C . LEU A 1 93 ? -6.794 10.988 -16.059 1.00 85.69 93 LEU A C 1
ATOM 710 O O . LEU A 1 93 ? -6.222 11.891 -15.443 1.00 85.69 93 LEU A O 1
ATOM 714 N N . GLY A 1 94 ? -8.097 11.055 -16.359 1.00 86.62 94 GLY A N 1
ATOM 715 C CA . GLY A 1 94 ? -8.954 12.189 -16.007 1.00 86.62 94 GLY A CA 1
ATOM 716 C C . GLY A 1 94 ? -8.572 13.491 -16.722 1.00 86.62 94 GLY A C 1
ATOM 717 O O . GLY A 1 94 ? -8.657 14.569 -16.137 1.00 86.62 94 GLY A O 1
ATOM 718 N N . LEU A 1 95 ? -8.110 13.408 -17.972 1.00 90.31 95 LEU A N 1
ATOM 719 C CA . LEU A 1 95 ? -7.668 14.539 -18.789 1.00 90.31 95 LEU A CA 1
ATOM 720 C C . LEU A 1 95 ? -8.553 14.715 -20.024 1.00 90.31 95 LEU A C 1
ATOM 722 O O . LEU A 1 95 ? -9.070 13.758 -20.592 1.00 90.31 95 LEU A O 1
ATOM 726 N N . SER A 1 96 ? -8.632 15.945 -20.534 1.00 94.69 96 SER A N 1
ATOM 727 C CA . SER A 1 96 ? -9.071 16.140 -21.921 1.00 94.69 96 SER A CA 1
ATOM 728 C C . SER A 1 96 ? -7.998 15.642 -22.896 1.00 94.69 96 SER A C 1
ATOM 730 O O . SER A 1 96 ? -6.800 15.746 -22.619 1.00 94.69 96 SER A O 1
ATOM 732 N N . GLU A 1 97 ? -8.389 15.189 -24.090 1.00 96.81 97 GLU A N 1
ATOM 733 C CA . GLU A 1 97 ? -7.424 14.793 -25.127 1.00 96.81 97 GLU A CA 1
ATOM 734 C C . GLU A 1 97 ? -6.418 15.903 -25.461 1.00 96.81 97 GLU A C 1
ATOM 736 O O . GLU A 1 97 ? -5.226 15.648 -25.654 1.00 96.81 97 GLU A O 1
ATOM 741 N N . ARG A 1 98 ? -6.880 17.160 -25.509 1.00 96.75 98 ARG A N 1
ATOM 742 C CA . ARG A 1 98 ? -6.017 18.324 -25.749 1.00 96.75 98 ARG A CA 1
ATOM 743 C C . ARG A 1 98 ? -4.978 18.476 -24.640 1.00 96.75 98 ARG A C 1
ATOM 745 O O . ARG A 1 98 ? -3.808 18.732 -24.935 1.00 96.75 98 ARG A O 1
ATOM 752 N N . GLN A 1 99 ? -5.393 18.309 -23.385 1.00 94.50 99 GLN A N 1
ATOM 753 C CA . GLN A 1 99 ? -4.489 18.342 -22.242 1.00 94.50 99 GLN A CA 1
ATOM 754 C C . GLN A 1 99 ? -3.487 17.187 -22.304 1.00 94.50 99 GLN A C 1
ATOM 756 O O . GLN A 1 99 ? -2.289 17.452 -22.225 1.00 94.50 99 GLN A O 1
ATOM 761 N N . LEU A 1 100 ? -3.935 15.954 -22.562 1.00 95.62 100 LEU A N 1
ATOM 762 C CA . LEU A 1 100 ? -3.043 14.802 -22.711 1.00 95.62 100 LEU A CA 1
ATOM 763 C C . LEU A 1 100 ? -1.998 15.030 -23.812 1.00 95.62 100 LEU A C 1
ATOM 765 O O . LEU A 1 100 ? -0.819 14.773 -23.594 1.00 95.62 100 LEU A O 1
ATOM 769 N N . ARG A 1 101 ? -2.380 15.560 -24.982 1.00 95.94 101 ARG A N 1
ATOM 770 C CA . ARG A 1 101 ? -1.424 15.858 -26.069 1.00 95.94 101 ARG A CA 1
ATOM 771 C C . ARG A 1 101 ? -0.350 16.860 -25.633 1.00 95.94 101 ARG A C 1
ATOM 773 O O . ARG A 1 101 ? 0.823 16.668 -25.959 1.00 95.94 101 ARG A O 1
ATOM 780 N N . ARG A 1 102 ? -0.732 17.906 -24.891 1.00 94.31 102 ARG A N 1
ATOM 781 C CA . ARG A 1 102 ? 0.204 18.906 -24.348 1.00 94.31 102 ARG A CA 1
ATOM 782 C C . ARG A 1 102 ? 1.156 18.279 -23.330 1.00 94.31 102 ARG A C 1
ATOM 784 O O . ARG A 1 102 ? 2.364 18.471 -23.440 1.00 94.31 102 ARG A O 1
ATOM 791 N N . GLU A 1 103 ? 0.621 17.518 -22.378 1.00 93.06 103 GLU A N 1
ATOM 792 C CA . GLU A 1 103 ? 1.412 16.865 -21.329 1.00 93.06 103 GLU A CA 1
ATOM 793 C C . GLU A 1 103 ? 2.347 15.801 -21.901 1.00 93.06 103 GLU A C 1
ATOM 795 O O . GLU A 1 103 ? 3.530 15.793 -21.583 1.00 93.06 103 GLU A O 1
ATOM 800 N N . ARG A 1 104 ? 1.867 14.990 -22.846 1.00 94.56 104 ARG A N 1
ATOM 801 C CA . ARG A 1 104 ? 2.672 14.017 -23.591 1.00 94.56 104 ARG A CA 1
ATOM 802 C C . ARG A 1 104 ? 3.812 14.683 -24.361 1.00 94.56 104 ARG A C 1
ATOM 804 O O . ARG A 1 104 ? 4.925 14.166 -24.367 1.00 94.56 104 ARG A O 1
ATOM 811 N N . ARG A 1 105 ? 3.578 15.830 -25.012 1.00 94.81 105 ARG A N 1
ATOM 812 C CA . ARG A 1 105 ? 4.651 16.572 -25.702 1.00 94.81 105 ARG A CA 1
ATOM 813 C C . ARG A 1 105 ? 5.700 17.083 -24.715 1.00 94.81 105 ARG A C 1
ATOM 815 O O . ARG A 1 105 ? 6.887 16.909 -24.973 1.00 94.81 105 ARG A O 1
ATOM 822 N N . ALA A 1 106 ? 5.269 17.653 -23.589 1.00 92.38 106 ALA A N 1
ATOM 823 C CA . ALA A 1 106 ? 6.174 18.070 -22.519 1.00 92.38 106 ALA A CA 1
ATOM 824 C C . ALA A 1 106 ? 6.974 16.882 -21.955 1.00 92.38 106 ALA A C 1
ATOM 826 O O . ALA A 1 106 ? 8.177 17.011 -21.737 1.00 92.38 106 ALA A O 1
ATOM 827 N N . ALA A 1 107 ? 6.333 15.720 -21.800 1.00 93.19 107 ALA A N 1
ATOM 828 C CA . ALA A 1 107 ? 6.958 14.491 -21.323 1.00 93.19 107 ALA A CA 1
ATOM 829 C C . ALA A 1 107 ? 8.054 13.998 -22.263 1.00 93.19 107 ALA A C 1
ATOM 831 O O . ALA A 1 107 ? 9.158 13.725 -21.811 1.00 93.19 107 ALA A O 1
ATOM 832 N N . HIS A 1 108 ? 7.801 13.988 -23.573 1.00 95.62 108 HIS A N 1
ATOM 833 C CA . HIS A 1 108 ? 8.822 13.662 -24.572 1.00 95.62 108 HIS A CA 1
ATOM 834 C C . HIS A 1 108 ? 10.008 14.626 -24.540 1.00 95.62 108 HIS A C 1
ATOM 836 O O . HIS A 1 108 ? 11.153 14.194 -24.624 1.00 95.62 108 HIS A O 1
ATOM 842 N N . THR A 1 109 ? 9.759 15.929 -24.388 1.00 93.44 109 THR A N 1
ATOM 843 C CA . THR A 1 109 ? 10.839 16.920 -24.272 1.00 93.44 109 THR A CA 1
ATOM 844 C C . THR A 1 109 ? 11.663 16.722 -23.000 1.00 93.44 109 THR A C 1
ATOM 846 O O . THR A 1 109 ? 12.889 16.791 -23.063 1.00 93.44 109 THR A O 1
ATOM 849 N N . ALA A 1 110 ? 11.018 16.473 -21.858 1.00 92.25 110 ALA A N 1
ATOM 850 C CA . ALA A 1 110 ? 11.700 16.209 -20.593 1.00 92.25 110 ALA A CA 1
ATOM 851 C C . ALA A 1 110 ? 12.512 14.907 -20.655 1.00 92.25 110 ALA A C 1
ATOM 853 O O . ALA A 1 110 ? 13.697 14.918 -20.334 1.00 92.25 110 ALA A O 1
ATOM 854 N N . PHE A 1 111 ? 11.900 13.832 -21.157 1.00 94.38 111 PHE A N 1
ATOM 855 C CA . PHE A 1 111 ? 12.540 12.538 -21.376 1.00 94.38 111 PHE A CA 1
ATOM 856 C C . PHE A 1 111 ? 13.762 12.660 -22.282 1.00 94.38 111 PHE A C 1
ATOM 858 O O . PHE A 1 111 ? 14.839 12.237 -21.893 1.00 94.38 111 PHE A O 1
ATOM 865 N N . ALA A 1 112 ? 13.638 13.287 -23.455 1.00 95.12 112 ALA A N 1
ATOM 866 C CA . ALA A 1 112 ? 14.760 13.388 -24.383 1.00 95.12 112 ALA A CA 1
ATOM 867 C C . ALA A 1 112 ? 15.926 14.196 -23.795 1.00 95.12 112 ALA A C 1
ATOM 869 O O . ALA A 1 112 ? 17.076 13.801 -23.938 1.00 95.12 112 ALA A O 1
ATOM 870 N N . ARG A 1 113 ? 15.640 15.291 -23.075 1.00 93.56 113 ARG A N 1
ATOM 871 C CA . ARG A 1 113 ? 16.677 16.057 -22.363 1.00 93.56 113 ARG A CA 1
ATOM 872 C C . ARG A 1 113 ? 17.358 15.224 -21.281 1.00 93.56 113 ARG A C 1
ATOM 874 O O . ARG A 1 113 ? 18.573 15.297 -21.158 1.00 93.56 113 ARG A O 1
ATOM 881 N N . ALA A 1 114 ? 16.588 14.472 -20.498 1.00 91.69 114 ALA A N 1
ATOM 882 C CA . ALA A 1 114 ? 17.122 13.594 -19.463 1.00 91.69 114 ALA A CA 1
ATOM 883 C C . ALA A 1 114 ? 17.965 12.457 -20.060 1.00 91.69 114 ALA A C 1
ATOM 885 O O . ALA A 1 114 ? 19.034 12.162 -19.541 1.00 91.69 114 ALA A O 1
ATOM 886 N N . PHE A 1 115 ? 17.513 11.886 -21.178 1.00 92.94 115 PHE A N 1
ATOM 887 C CA . PHE A 1 115 ? 18.200 10.825 -21.906 1.00 92.94 115 PHE A CA 1
ATOM 888 C C . PHE A 1 115 ? 19.543 11.304 -22.466 1.00 92.94 115 PHE A C 1
ATOM 890 O O . PHE A 1 115 ? 20.561 10.674 -22.226 1.00 92.94 115 PHE A O 1
ATOM 897 N N . THR A 1 116 ? 19.572 12.453 -23.151 1.00 92.81 116 THR A N 1
ATOM 898 C CA . THR A 1 116 ? 20.809 13.003 -23.734 1.00 92.81 116 THR A CA 1
ATOM 899 C C . THR A 1 116 ? 21.806 13.493 -22.680 1.00 92.81 116 THR A C 1
ATOM 901 O O . THR A 1 116 ? 22.999 13.519 -22.947 1.00 92.81 116 THR A O 1
ATOM 904 N N . ARG A 1 117 ? 21.337 13.906 -21.495 1.00 90.44 117 ARG A N 1
ATOM 905 C CA . ARG A 1 117 ? 22.211 14.318 -20.382 1.00 90.44 117 ARG A CA 1
ATOM 906 C C . ARG A 1 117 ? 22.758 13.153 -19.566 1.00 90.44 117 ARG A C 1
ATOM 908 O O . ARG A 1 117 ? 23.648 1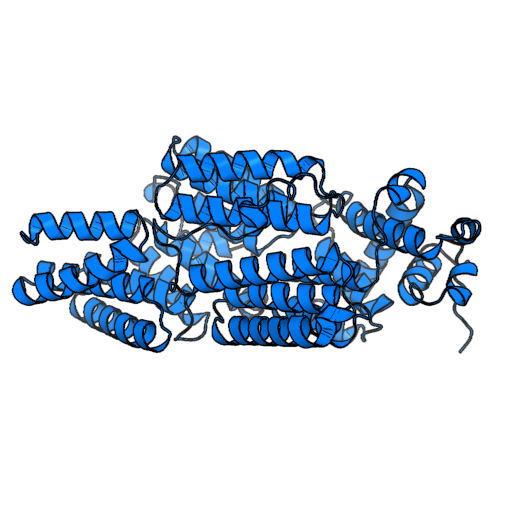3.382 -18.759 1.00 90.44 117 ARG A O 1
ATOM 915 N N . GLY A 1 118 ? 22.169 11.963 -19.675 1.00 82.06 118 GLY A N 1
ATOM 916 C CA . GLY A 1 118 ? 22.641 10.812 -18.920 1.00 82.06 118 GLY A CA 1
ATOM 917 C C . GLY A 1 118 ? 24.002 10.376 -19.437 1.00 82.06 118 GLY A C 1
ATOM 918 O O . GLY A 1 118 ? 24.125 10.067 -20.621 1.00 82.06 118 GLY A O 1
ATOM 919 N N . ASP A 1 119 ? 25.004 10.336 -18.559 1.00 69.94 119 ASP A N 1
ATOM 920 C CA . ASP A 1 119 ? 26.284 9.738 -18.912 1.00 69.94 119 ASP A CA 1
ATOM 921 C C . ASP A 1 119 ? 26.072 8.252 -19.198 1.00 69.94 119 ASP A C 1
ATOM 923 O O . ASP A 1 119 ? 25.463 7.518 -18.413 1.00 69.94 119 ASP A O 1
ATOM 927 N N . ALA A 1 120 ? 26.618 7.788 -20.322 1.00 63.41 120 ALA A N 1
ATOM 928 C CA . ALA A 1 120 ? 26.544 6.387 -20.729 1.00 63.41 120 ALA A CA 1
ATOM 929 C C . ALA A 1 120 ? 27.139 5.423 -19.677 1.00 63.41 120 ALA A C 1
ATOM 931 O O . ALA A 1 120 ? 26.837 4.228 -19.721 1.00 63.41 120 ALA A O 1
ATOM 932 N N . GLY A 1 121 ? 27.957 5.940 -18.748 1.00 64.38 121 GLY A N 1
ATOM 933 C CA . GLY A 1 121 ? 28.527 5.209 -17.614 1.00 64.38 121 GLY A CA 1
ATOM 934 C C . GLY A 1 121 ? 27.550 4.973 -16.455 1.00 64.38 121 GLY A C 1
ATOM 935 O O . GLY A 1 121 ? 27.591 3.913 -15.842 1.00 64.38 121 GLY A O 1
ATOM 936 N N . GLU A 1 122 ? 26.604 5.881 -16.185 1.00 64.31 122 GLU A N 1
ATOM 937 C CA . GLU A 1 122 ? 25.575 5.648 -15.153 1.00 64.31 122 GLU A CA 1
ATOM 938 C C . GLU A 1 122 ? 24.552 4.595 -15.604 1.00 64.31 122 GLU A C 1
ATOM 940 O O . GLU A 1 122 ? 24.032 3.834 -14.790 1.00 64.31 122 GLU A O 1
ATOM 945 N N . ALA A 1 123 ? 24.291 4.513 -16.913 1.00 58.53 123 ALA A N 1
ATOM 946 C CA . ALA A 1 123 ? 23.415 3.498 -17.495 1.00 58.53 123 ALA A CA 1
ATOM 947 C C . ALA A 1 123 ? 23.993 2.072 -17.395 1.00 58.53 123 ALA A C 1
ATOM 949 O O . ALA A 1 123 ? 23.224 1.118 -17.415 1.00 58.53 123 ALA A O 1
ATOM 950 N N . GLN A 1 124 ? 25.317 1.913 -17.260 1.00 56.62 124 GLN A N 1
ATOM 951 C CA . GLN A 1 124 ? 25.965 0.602 -17.098 1.00 56.62 124 GLN A CA 1
ATOM 952 C C . GLN A 1 124 ? 25.782 -0.008 -15.700 1.00 56.62 124 GLN A C 1
ATOM 954 O O . GLN A 1 124 ? 25.918 -1.217 -15.552 1.00 56.62 124 GLN A O 1
ATOM 959 N N . ALA A 1 125 ? 25.462 0.795 -14.679 1.00 56.69 125 ALA A N 1
ATOM 960 C CA . ALA A 1 125 ? 25.278 0.303 -13.310 1.00 56.69 125 ALA A CA 1
ATOM 961 C C . ALA A 1 125 ? 23.871 -0.265 -13.045 1.00 56.69 125 ALA A C 1
ATOM 963 O O . ALA A 1 125 ? 23.654 -0.938 -12.037 1.00 56.69 125 ALA A O 1
ATOM 964 N N . VAL A 1 126 ? 22.906 0.011 -13.926 1.00 56.81 126 VAL A N 1
ATOM 965 C CA . VAL A 1 126 ? 21.538 -0.497 -13.799 1.00 56.81 126 VAL A CA 1
ATOM 966 C C . VAL A 1 126 ? 21.458 -1.835 -14.527 1.00 56.81 126 VAL A C 1
ATOM 968 O O . VAL A 1 126 ? 21.639 -1.899 -15.741 1.00 56.81 126 VAL A O 1
ATOM 971 N N . ALA A 1 127 ? 21.211 -2.905 -13.769 1.00 56.66 127 ALA A N 1
ATOM 972 C CA . ALA A 1 127 ? 21.031 -4.254 -14.298 1.00 56.66 127 ALA A CA 1
ATOM 973 C C . ALA A 1 127 ? 19.973 -4.289 -15.418 1.00 56.66 127 ALA A C 1
ATOM 975 O O . ALA A 1 127 ? 19.030 -3.497 -15.402 1.00 56.66 127 ALA A O 1
ATOM 976 N N . SER A 1 128 ? 20.141 -5.223 -16.364 1.00 60.56 128 SER A N 1
ATOM 977 C CA . SER A 1 128 ? 19.299 -5.435 -17.553 1.00 60.56 128 SER A CA 1
ATOM 978 C C . SER A 1 128 ? 17.819 -5.097 -17.313 1.00 60.56 128 SER A C 1
ATOM 980 O O . SER A 1 128 ? 17.075 -5.786 -16.609 1.00 60.56 128 SER A O 1
ATOM 982 N N . ALA A 1 129 ? 17.416 -3.962 -17.875 1.00 67.25 129 ALA A N 1
ATOM 983 C CA . ALA A 1 129 ? 16.116 -3.344 -17.691 1.00 67.25 129 ALA A CA 1
ATOM 984 C C . ALA A 1 129 ? 15.156 -3.811 -18.790 1.00 67.25 129 ALA A C 1
ATOM 986 O O . ALA A 1 129 ? 14.929 -3.108 -19.779 1.00 67.25 129 ALA A O 1
ATOM 987 N N . ASP A 1 130 ? 14.591 -5.006 -18.620 1.00 84.31 130 ASP A N 1
ATOM 988 C CA . ASP A 1 130 ? 13.553 -5.509 -19.518 1.00 84.31 130 ASP A CA 1
ATOM 989 C C . ASP A 1 130 ? 12.269 -4.646 -19.471 1.00 84.31 130 ASP A C 1
ATOM 991 O O . ASP A 1 130 ? 12.035 -3.819 -18.577 1.00 84.31 130 ASP A O 1
ATOM 995 N N . LEU A 1 131 ? 11.407 -4.829 -20.475 1.00 86.88 131 LEU A N 1
ATOM 996 C CA . LEU A 1 131 ? 10.144 -4.097 -20.567 1.00 86.88 131 LEU A CA 1
ATOM 997 C C . LEU A 1 131 ? 9.211 -4.395 -19.382 1.00 86.88 131 LEU A C 1
ATOM 999 O O . LEU A 1 131 ? 8.490 -3.507 -18.926 1.00 86.88 131 LEU A O 1
ATOM 1003 N N . ALA A 1 132 ? 9.255 -5.621 -18.857 1.00 91.69 132 ALA A N 1
ATOM 1004 C CA . ALA A 1 132 ? 8.495 -6.013 -17.676 1.00 91.69 132 ALA A CA 1
ATOM 1005 C C . ALA A 1 132 ? 8.876 -5.147 -16.464 1.00 91.69 132 ALA A C 1
ATOM 1007 O O . ALA A 1 132 ? 8.001 -4.612 -15.794 1.00 91.69 132 ALA A O 1
ATOM 1008 N N . THR A 1 133 ? 10.164 -4.890 -16.236 1.00 89.56 133 THR A N 1
ATOM 1009 C CA . THR A 1 133 ? 10.661 -4.030 -15.148 1.00 89.56 133 THR A CA 1
ATOM 1010 C C . THR A 1 133 ? 10.128 -2.604 -15.255 1.00 89.56 133 THR A C 1
ATOM 1012 O O . THR A 1 133 ? 9.709 -2.008 -14.256 1.00 89.56 133 THR A O 1
ATOM 1015 N N . LEU A 1 134 ? 10.103 -2.053 -16.474 1.00 86.75 134 LEU A N 1
ATOM 1016 C CA . LEU A 1 134 ? 9.515 -0.739 -16.742 1.00 86.75 134 LEU A CA 1
ATOM 1017 C C . LEU A 1 134 ? 8.037 -0.692 -16.332 1.00 86.75 134 LEU A C 1
ATOM 1019 O O . LEU A 1 134 ? 7.617 0.281 -15.700 1.00 86.75 134 LEU A O 1
ATOM 1023 N N . ARG A 1 135 ? 7.280 -1.747 -16.657 1.00 9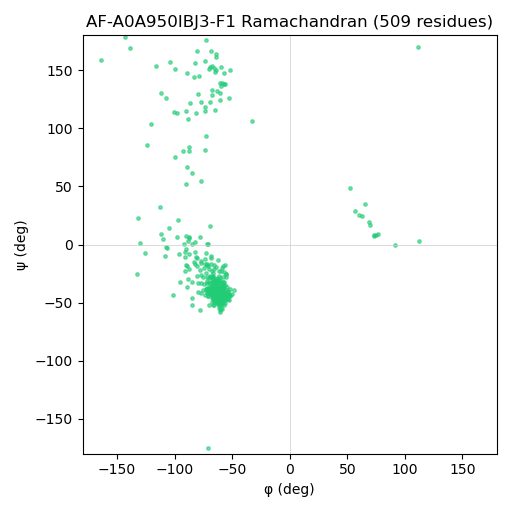0.44 135 ARG A N 1
ATOM 1024 C CA . ARG A 1 135 ? 5.847 -1.885 -16.357 1.00 90.44 135 ARG A CA 1
ATOM 1025 C C . ARG A 1 135 ? 5.552 -2.121 -14.889 1.00 90.44 135 ARG A C 1
ATOM 1027 O O . ARG A 1 135 ? 4.651 -1.491 -14.352 1.00 90.44 135 ARG A O 1
ATOM 1034 N N . LEU A 1 136 ? 6.338 -2.954 -14.220 1.00 93.00 136 LEU A N 1
ATOM 1035 C CA . LEU A 1 136 ? 6.231 -3.156 -12.778 1.00 93.00 136 LEU A CA 1
ATOM 1036 C C . LEU A 1 136 ? 6.473 -1.843 -12.028 1.00 93.00 136 LEU A C 1
ATOM 1038 O O . LEU A 1 136 ? 5.712 -1.477 -11.136 1.00 93.00 136 LEU A O 1
ATOM 1042 N N . THR A 1 137 ? 7.483 -1.078 -12.451 1.00 89.81 137 THR A N 1
ATOM 1043 C CA . THR A 1 137 ? 7.758 0.241 -11.868 1.00 89.81 137 THR A CA 1
ATOM 1044 C C . THR A 1 137 ? 6.619 1.227 -12.153 1.00 89.81 137 THR A C 1
ATOM 1046 O O . THR A 1 137 ? 6.230 1.980 -11.268 1.00 89.81 137 THR A O 1
ATOM 1049 N N . GLU A 1 138 ? 6.053 1.226 -13.364 1.00 89.50 138 GLU A N 1
ATOM 1050 C CA . GLU A 1 138 ? 4.862 2.024 -13.687 1.00 89.50 138 GLU A CA 1
ATOM 1051 C C . GLU A 1 138 ? 3.665 1.661 -12.807 1.00 89.50 138 GLU A C 1
ATOM 1053 O O . GLU A 1 138 ? 3.015 2.558 -12.278 1.00 89.50 138 GLU A O 1
ATOM 1058 N N . ALA A 1 139 ? 3.383 0.371 -12.630 1.00 93.38 139 ALA A N 1
ATOM 1059 C CA . ALA A 1 139 ? 2.270 -0.092 -11.816 1.00 93.38 139 ALA A CA 1
ATOM 1060 C C . ALA A 1 139 ? 2.395 0.373 -10.360 1.00 93.38 139 ALA A C 1
ATOM 1062 O O . ALA A 1 139 ? 1.414 0.825 -9.769 1.00 93.38 139 ALA A O 1
ATOM 1063 N N . VAL A 1 140 ? 3.607 0.327 -9.801 1.00 92.69 140 VAL A N 1
ATOM 1064 C CA . VAL A 1 140 ? 3.892 0.849 -8.459 1.00 92.69 140 VAL A CA 1
ATOM 1065 C C . VAL A 1 140 ? 3.604 2.353 -8.371 1.00 92.69 140 VAL A C 1
ATOM 1067 O O . VAL A 1 140 ? 2.913 2.783 -7.448 1.00 92.69 140 VAL A O 1
ATOM 1070 N N . GLU A 1 141 ? 4.059 3.148 -9.341 1.00 90.12 141 GLU A N 1
ATOM 1071 C CA . GLU A 1 141 ? 3.783 4.594 -9.378 1.00 90.12 141 GLU A CA 1
ATOM 1072 C C . GLU A 1 141 ? 2.285 4.893 -9.553 1.00 90.12 141 GLU A C 1
ATOM 1074 O O . GLU A 1 141 ? 1.731 5.750 -8.864 1.00 90.12 141 GLU A O 1
ATOM 1079 N N . LEU A 1 142 ? 1.593 4.161 -10.434 1.00 90.75 142 LEU A N 1
ATOM 1080 C CA . LEU A 1 142 ? 0.144 4.281 -10.625 1.00 90.75 142 LEU A CA 1
ATOM 1081 C C . LEU A 1 142 ? -0.615 3.972 -9.332 1.00 90.75 142 LEU A C 1
ATOM 1083 O O . LEU A 1 142 ? -1.578 4.669 -9.006 1.00 90.75 142 LEU A O 1
ATOM 1087 N N . HIS A 1 143 ? -0.176 2.970 -8.569 1.00 93.50 143 HIS A N 1
ATOM 1088 C CA . HIS A 1 143 ? -0.763 2.674 -7.267 1.00 93.50 143 HIS A CA 1
ATOM 1089 C C . HIS A 1 143 ? -0.580 3.837 -6.290 1.00 93.50 143 HIS A C 1
ATOM 1091 O O . HIS A 1 143 ? -1.562 4.273 -5.693 1.00 93.50 143 HIS A O 1
ATOM 1097 N N . GLU A 1 144 ? 0.620 4.413 -6.175 1.00 91.88 144 GLU A N 1
ATOM 1098 C CA . GLU A 1 144 ? 0.877 5.563 -5.289 1.00 91.88 144 GLU A CA 1
ATOM 1099 C C . GLU A 1 144 ? 0.108 6.832 -5.701 1.00 91.88 144 GLU A C 1
ATOM 1101 O O . GLU A 1 144 ? -0.337 7.599 -4.839 1.00 91.88 144 GLU A O 1
ATOM 1106 N N . LEU A 1 145 ? -0.156 7.010 -7.000 1.00 89.56 145 LEU A N 1
ATOM 1107 C CA . LEU A 1 145 ? -1.079 8.018 -7.545 1.00 89.56 145 LEU A CA 1
ATOM 1108 C C . LEU A 1 145 ? -2.565 7.718 -7.265 1.00 89.56 145 LEU A C 1
ATOM 1110 O O . LEU A 1 145 ? -3.441 8.464 -7.708 1.00 89.56 145 LEU A O 1
ATOM 1114 N N . ALA A 1 146 ? -2.863 6.620 -6.567 1.00 91.00 146 ALA A N 1
ATOM 1115 C CA . ALA A 1 146 ? -4.200 6.091 -6.322 1.00 91.00 146 ALA A CA 1
ATOM 1116 C C . ALA A 1 146 ? -4.987 5.721 -7.598 1.00 91.00 146 ALA A C 1
ATOM 1118 O O . ALA A 1 146 ? -6.214 5.637 -7.575 1.00 91.00 146 ALA A O 1
ATOM 1119 N N . GLN A 1 147 ? -4.284 5.410 -8.689 1.00 90.25 147 GLN A N 1
ATOM 1120 C CA . GLN A 1 147 ? -4.833 4.854 -9.929 1.00 90.25 147 GLN A CA 1
ATOM 1121 C C . GLN A 1 147 ? -4.846 3.318 -9.883 1.00 90.25 147 GLN A C 1
ATOM 1123 O O . GLN A 1 147 ? -4.334 2.642 -10.776 1.00 90.25 147 GLN A O 1
ATOM 1128 N N . THR A 1 148 ? -5.428 2.753 -8.822 1.00 92.50 148 THR A N 1
ATOM 1129 C CA . THR A 1 148 ? -5.411 1.307 -8.541 1.00 92.50 148 THR A CA 1
ATOM 1130 C C . THR A 1 148 ? -5.877 0.432 -9.717 1.00 92.50 148 THR A C 1
ATOM 1132 O O . THR A 1 148 ? -5.174 -0.530 -10.018 1.00 92.50 148 THR A O 1
ATOM 1135 N N . PRO A 1 149 ? -6.972 0.745 -10.446 1.00 92.19 149 PRO A N 1
ATOM 1136 C CA . PRO A 1 149 ? -7.373 -0.065 -11.601 1.00 92.19 149 PRO A CA 1
ATOM 1137 C C . PRO A 1 149 ? -6.311 -0.118 -12.708 1.00 92.19 149 PRO A C 1
ATOM 1139 O O . PRO A 1 149 ? -6.116 -1.160 -13.324 1.00 92.19 149 PRO A O 1
ATOM 1142 N N . LEU A 1 150 ? -5.594 0.988 -12.935 1.00 90.25 150 LEU A N 1
ATOM 1143 C CA . LEU A 1 150 ? -4.535 1.060 -13.945 1.00 90.25 150 LEU A CA 1
ATOM 1144 C C . LEU A 1 150 ? -3.288 0.297 -13.513 1.00 90.25 150 LEU A C 1
ATOM 1146 O O . LEU A 1 150 ? -2.668 -0.373 -14.333 1.00 90.25 150 LEU A O 1
ATOM 1150 N N . ALA A 1 151 ? -2.939 0.386 -12.227 1.00 94.31 151 ALA A N 1
ATOM 1151 C CA . ALA A 1 151 ? -1.852 -0.393 -11.652 1.00 94.31 151 ALA A CA 1
ATOM 1152 C C . ALA A 1 151 ? -2.107 -1.897 -11.826 1.00 94.31 151 ALA A C 1
ATOM 1154 O O . ALA A 1 151 ? -1.243 -2.603 -12.335 1.00 94.31 151 ALA A O 1
ATOM 1155 N N . LEU A 1 152 ? -3.311 -2.368 -11.485 1.00 95.88 152 LEU A N 1
ATOM 1156 C CA . LEU A 1 152 ? -3.697 -3.773 -11.641 1.00 95.88 152 LEU A CA 1
ATOM 1157 C C . LEU A 1 152 ? -3.695 -4.212 -13.106 1.00 95.88 152 LEU A C 1
ATOM 1159 O O . LEU A 1 152 ? -3.121 -5.245 -13.415 1.00 95.88 152 LEU A O 1
ATOM 1163 N N . ALA A 1 153 ? -4.233 -3.400 -14.021 1.00 93.88 153 ALA A N 1
ATOM 1164 C CA . ALA A 1 153 ? -4.199 -3.716 -15.449 1.00 93.88 153 ALA A CA 1
ATOM 1165 C C . ALA A 1 153 ? -2.762 -3.848 -15.991 1.00 93.88 153 ALA A C 1
ATOM 1167 O O . ALA A 1 153 ? -2.485 -4.730 -16.804 1.00 93.88 153 ALA A O 1
ATOM 1168 N N . ALA A 1 154 ? -1.837 -2.995 -15.533 1.00 92.94 154 ALA A N 1
ATOM 1169 C CA . ALA A 1 154 ? -0.425 -3.097 -15.893 1.00 92.94 154 ALA A CA 1
ATOM 1170 C C . ALA A 1 154 ? 0.232 -4.361 -15.307 1.00 92.94 154 ALA A C 1
ATOM 1172 O O . ALA A 1 154 ? 1.013 -5.013 -15.998 1.00 92.94 154 ALA A O 1
ATOM 1173 N N . LEU A 1 155 ? -0.100 -4.733 -14.066 1.00 97.62 155 LEU A N 1
ATOM 1174 C CA . LEU A 1 155 ? 0.397 -5.955 -13.425 1.00 97.62 155 LEU A CA 1
ATOM 1175 C C . LEU A 1 155 ? -0.149 -7.214 -14.102 1.00 97.62 155 LEU A C 1
ATOM 1177 O O . LEU A 1 155 ? 0.626 -8.119 -14.383 1.00 97.62 155 LEU A O 1
ATOM 1181 N N . ASP A 1 156 ? -1.437 -7.245 -14.444 1.00 97.44 156 ASP A N 1
ATOM 1182 C CA . ASP A 1 156 ? -2.065 -8.357 -15.163 1.00 97.44 156 ASP A CA 1
ATOM 1183 C C . ASP A 1 156 ? -1.434 -8.567 -16.547 1.00 97.44 156 ASP A C 1
ATOM 1185 O O . ASP A 1 156 ? -1.238 -9.705 -16.975 1.00 97.44 156 ASP A O 1
ATOM 1189 N N . ALA A 1 157 ? -1.080 -7.481 -17.243 1.00 95.00 157 ALA A N 1
ATOM 1190 C CA . ALA A 1 157 ? -0.360 -7.561 -18.512 1.00 95.00 157 ALA A CA 1
ATOM 1191 C C . ALA A 1 157 ? 1.039 -8.175 -18.331 1.00 95.00 157 ALA A C 1
ATOM 1193 O O . ALA A 1 157 ? 1.411 -9.079 -19.073 1.00 95.00 157 ALA A O 1
ATOM 1194 N N . VAL A 1 158 ? 1.801 -7.754 -17.312 1.00 96.88 158 VAL A N 1
ATOM 1195 C CA . VAL A 1 158 ? 3.117 -8.355 -17.017 1.00 96.88 158 VAL A CA 1
ATOM 1196 C C . VAL A 1 158 ? 2.976 -9.820 -16.599 1.00 96.88 158 VAL A C 1
ATOM 1198 O O . VAL A 1 158 ? 3.732 -10.658 -17.080 1.00 96.88 158 VAL A O 1
ATOM 1201 N N . ALA A 1 159 ? 2.000 -10.147 -15.750 1.00 97.50 159 ALA A N 1
ATOM 1202 C CA . ALA A 1 159 ? 1.737 -11.511 -15.298 1.00 97.50 159 ALA A CA 1
ATOM 1203 C C . ALA A 1 159 ? 1.416 -12.467 -16.457 1.00 97.50 159 ALA A C 1
ATOM 1205 O O . ALA A 1 159 ? 1.775 -13.641 -16.399 1.00 97.50 159 ALA A O 1
ATOM 1206 N N . ARG A 1 160 ? 0.764 -11.966 -17.511 1.00 96.88 160 ARG A N 1
ATOM 1207 C CA . ARG A 1 160 ? 0.397 -12.751 -18.694 1.00 96.88 160 ARG A CA 1
ATOM 1208 C C . ARG A 1 160 ? 1.515 -12.836 -19.729 1.00 96.88 160 ARG A C 1
ATOM 1210 O O . ARG A 1 160 ? 1.783 -13.920 -20.237 1.00 96.88 160 ARG A O 1
ATOM 1217 N N . ASP A 1 161 ? 2.141 -11.703 -20.036 1.00 95.50 161 ASP A N 1
ATOM 1218 C CA . ASP A 1 161 ? 2.923 -11.541 -21.265 1.00 95.50 161 ASP A CA 1
ATOM 1219 C C . ASP A 1 161 ? 4.441 -11.486 -21.019 1.00 95.50 161 ASP A C 1
ATOM 1221 O O . ASP A 1 161 ? 5.218 -11.511 -21.976 1.00 95.50 161 ASP A O 1
ATOM 1225 N N . ALA A 1 162 ? 4.903 -11.383 -19.763 1.00 95.12 162 ALA A N 1
ATOM 1226 C CA . ALA A 1 162 ? 6.337 -11.331 -19.497 1.00 95.12 162 ALA A CA 1
ATOM 1227 C C . ALA A 1 162 ? 7.013 -12.674 -19.836 1.00 95.12 162 ALA A C 1
ATOM 1229 O O . ALA A 1 162 ? 6.548 -13.722 -19.388 1.00 95.12 162 ALA A O 1
ATOM 1230 N N . PRO A 1 163 ? 8.147 -12.656 -20.562 1.00 92.94 163 PRO A N 1
ATOM 1231 C CA . PRO A 1 163 ? 8.804 -13.879 -21.024 1.00 92.94 163 PRO A CA 1
ATOM 1232 C C . PRO A 1 163 ? 9.489 -14.668 -19.902 1.00 92.94 163 PRO A C 1
ATOM 1234 O O . PRO A 1 163 ? 9.825 -15.828 -20.094 1.00 92.94 163 PRO A O 1
ATOM 1237 N N . ARG A 1 164 ? 9.743 -14.031 -18.755 1.00 93.56 164 ARG A N 1
ATOM 1238 C CA . ARG A 1 164 ? 10.494 -14.594 -17.630 1.00 93.56 164 ARG A CA 1
ATOM 1239 C C . ARG A 1 164 ? 9.539 -14.914 -16.479 1.00 93.56 164 ARG A C 1
ATOM 1241 O O . ARG A 1 164 ? 8.806 -14.021 -16.038 1.00 93.56 164 ARG A O 1
ATOM 1248 N N . ALA A 1 165 ? 9.548 -16.154 -15.989 1.00 95.88 165 ALA A N 1
ATOM 1249 C CA . ALA A 1 165 ? 8.644 -16.629 -14.939 1.00 95.88 165 ALA A CA 1
ATOM 1250 C C . ALA A 1 165 ? 8.710 -15.768 -13.667 1.00 95.88 165 ALA A C 1
ATOM 1252 O O . ALA A 1 165 ? 7.675 -15.364 -13.136 1.00 95.88 165 ALA A O 1
ATOM 1253 N N . GLU A 1 166 ? 9.905 -15.357 -13.244 1.00 95.44 166 GLU A N 1
ATOM 1254 C CA . GLU A 1 166 ? 10.095 -14.506 -12.070 1.00 95.44 166 GLU A CA 1
ATOM 1255 C C . GLU A 1 166 ? 9.410 -13.140 -12.205 1.00 95.44 166 GLU A C 1
ATOM 1257 O O . GLU A 1 166 ? 8.946 -12.588 -11.210 1.00 95.44 166 GLU A O 1
ATOM 1262 N N . ARG A 1 167 ? 9.284 -12.598 -13.425 1.00 95.31 167 ARG A N 1
ATOM 1263 C CA . ARG A 1 167 ? 8.583 -11.325 -13.671 1.00 95.31 167 ARG A CA 1
ATOM 1264 C C . ARG A 1 167 ? 7.082 -11.474 -13.538 1.00 95.31 167 ARG A C 1
ATOM 1266 O O . ARG A 1 167 ? 6.425 -10.580 -13.007 1.00 95.31 167 ARG A O 1
ATOM 1273 N N . ARG A 1 168 ? 6.552 -12.603 -14.002 1.00 97.56 168 ARG A N 1
ATOM 1274 C CA . ARG A 1 168 ? 5.134 -12.932 -13.863 1.00 97.56 168 ARG A CA 1
ATOM 1275 C C . ARG A 1 168 ? 4.768 -13.133 -12.388 1.00 97.56 168 ARG A C 1
ATOM 1277 O O . ARG A 1 168 ? 3.779 -12.567 -11.927 1.00 97.56 168 ARG A O 1
ATOM 1284 N N . ILE A 1 169 ? 5.612 -13.842 -11.630 1.00 97.50 169 ILE A N 1
ATOM 1285 C CA . ILE A 1 169 ? 5.458 -14.022 -10.175 1.00 97.50 169 ILE A CA 1
ATOM 1286 C C . ILE A 1 169 ? 5.546 -12.672 -9.445 1.00 97.50 169 ILE A C 1
ATOM 1288 O O . ILE A 1 169 ? 4.674 -12.354 -8.637 1.00 97.50 169 ILE A O 1
ATOM 1292 N N . GLU A 1 170 ? 6.550 -11.843 -9.757 1.00 96.94 170 GLU A N 1
ATOM 1293 C CA . GLU A 1 170 ? 6.711 -10.498 -9.181 1.00 96.94 170 GLU A CA 1
ATOM 1294 C C . GLU A 1 170 ? 5.459 -9.633 -9.413 1.00 96.94 170 GLU A C 1
ATOM 1296 O O . GLU A 1 170 ? 4.975 -8.985 -8.481 1.00 96.94 170 GLU A O 1
ATOM 1301 N N . ALA A 1 171 ? 4.890 -9.670 -10.624 1.00 97.88 171 ALA A N 1
ATOM 1302 C CA . ALA A 1 171 ? 3.669 -8.945 -10.967 1.00 97.88 171 ALA A CA 1
ATOM 1303 C C . ALA A 1 171 ? 2.457 -9.396 -10.141 1.00 97.88 171 ALA A C 1
ATOM 1305 O O . ALA A 1 171 ? 1.736 -8.555 -9.603 1.00 97.88 171 ALA A O 1
ATOM 1306 N N . LEU A 1 172 ? 2.252 -10.707 -9.997 1.00 98.56 172 LEU A N 1
ATOM 1307 C CA . LEU A 1 172 ? 1.153 -11.264 -9.205 1.00 98.56 172 LEU A CA 1
ATOM 1308 C C . LEU A 1 172 ? 1.299 -10.934 -7.712 1.00 98.56 172 LEU A C 1
ATOM 1310 O O . LEU A 1 172 ? 0.327 -10.544 -7.067 1.00 98.56 172 LEU A O 1
ATOM 1314 N N . CYS A 1 173 ? 2.513 -11.000 -7.163 1.00 98.38 173 CYS A N 1
ATOM 1315 C CA . CYS A 1 173 ? 2.770 -10.597 -5.780 1.00 98.38 173 CYS A CA 1
ATOM 1316 C C . CYS A 1 173 ? 2.514 -9.098 -5.559 1.00 98.38 173 CYS A C 1
ATOM 1318 O O . CYS A 1 173 ? 1.896 -8.719 -4.564 1.00 98.38 173 CYS A O 1
ATOM 1320 N N . LEU A 1 174 ? 2.927 -8.238 -6.494 1.00 97.50 174 LEU A N 1
ATOM 1321 C CA . LEU A 1 174 ? 2.612 -6.808 -6.449 1.00 97.50 174 LEU A CA 1
ATOM 1322 C C . LEU A 1 174 ? 1.106 -6.543 -6.596 1.00 97.50 174 LEU A C 1
ATOM 1324 O O . LEU A 1 174 ? 0.588 -5.644 -5.937 1.00 97.50 174 LEU A O 1
ATOM 1328 N N . ALA A 1 175 ? 0.383 -7.326 -7.401 1.00 98.31 175 ALA A N 1
ATOM 1329 C CA . ALA A 1 175 ? -1.072 -7.217 -7.515 1.00 98.31 175 ALA A CA 1
ATOM 1330 C C . ALA A 1 175 ? -1.754 -7.593 -6.193 1.00 98.31 175 ALA A C 1
ATOM 1332 O O . ALA A 1 175 ? -2.645 -6.879 -5.731 1.00 98.31 175 ALA A O 1
ATOM 1333 N N . ALA A 1 176 ? -1.266 -8.642 -5.524 1.00 97.94 176 ALA A N 1
ATOM 1334 C CA . ALA A 1 176 ? -1.712 -9.005 -4.185 1.00 97.94 176 ALA A CA 1
ATOM 1335 C C . ALA A 1 176 ? -1.443 -7.892 -3.156 1.00 97.94 176 ALA A C 1
ATOM 1337 O O . ALA A 1 176 ? -2.316 -7.597 -2.338 1.00 97.94 176 ALA A O 1
ATOM 1338 N N . GLU A 1 177 ? -0.280 -7.230 -3.213 1.00 96.75 177 GLU A N 1
ATOM 1339 C CA . GLU A 1 177 ? 0.004 -6.047 -2.388 1.00 96.75 177 GLU A CA 1
ATOM 1340 C C . GLU A 1 177 ? -1.019 -4.931 -2.648 1.00 96.75 177 GLU A C 1
ATOM 1342 O O . GLU A 1 177 ? -1.608 -4.416 -1.700 1.00 96.75 177 GLU A O 1
ATOM 1347 N N . VAL A 1 178 ? -1.267 -4.587 -3.918 1.00 96.06 178 VAL A N 1
ATOM 1348 C CA . VAL A 1 178 ? -2.200 -3.524 -4.333 1.00 96.06 178 VAL A CA 1
ATOM 1349 C C . VAL A 1 178 ? -3.636 -3.810 -3.878 1.00 96.06 178 VAL A C 1
ATOM 1351 O O . VAL A 1 178 ? -4.311 -2.911 -3.364 1.00 96.06 178 VAL A O 1
ATOM 1354 N N . GLU A 1 179 ? -4.110 -5.049 -4.022 1.00 95.44 179 GLU A N 1
ATOM 1355 C CA . GLU A 1 179 ? -5.445 -5.453 -3.564 1.00 95.44 179 GLU A CA 1
ATOM 1356 C C . GLU A 1 179 ? -5.540 -5.503 -2.034 1.00 95.44 179 GLU A C 1
ATOM 1358 O O . GLU A 1 179 ? -6.528 -5.033 -1.460 1.00 95.44 179 GLU A O 1
ATOM 1363 N N . SER A 1 180 ? -4.491 -5.967 -1.346 1.00 93.31 180 SER A N 1
ATOM 1364 C CA . SER A 1 180 ? -4.416 -5.951 0.121 1.00 93.31 180 SER A CA 1
ATOM 1365 C C . SER A 1 180 ? -4.502 -4.522 0.669 1.00 93.31 180 SER A C 1
ATOM 1367 O O . SER A 1 180 ? -5.302 -4.235 1.562 1.00 93.31 180 SER A O 1
ATOM 1369 N N . ASP A 1 181 ? -3.772 -3.597 0.049 1.00 91.50 181 ASP A N 1
ATOM 1370 C CA . ASP A 1 181 ? -3.815 -2.152 0.285 1.00 91.50 181 ASP A CA 1
ATOM 1371 C C . ASP A 1 181 ? -5.188 -1.518 0.008 1.00 91.50 181 ASP A C 1
ATOM 1373 O O . ASP A 1 181 ? -5.540 -0.476 0.576 1.00 91.50 181 ASP A O 1
ATOM 1377 N N . GLY A 1 182 ? -5.945 -2.120 -0.911 1.00 88.25 182 GLY A N 1
ATOM 1378 C CA . GLY A 1 182 ? -7.328 -1.792 -1.242 1.00 88.25 182 GLY A CA 1
ATOM 1379 C C . GLY A 1 182 ? -8.365 -2.467 -0.339 1.00 88.25 182 GLY A C 1
ATOM 1380 O O . GLY A 1 182 ? -9.561 -2.237 -0.529 1.00 88.25 182 GLY A O 1
ATOM 1381 N N . ALA A 1 183 ? -7.915 -3.256 0.642 1.00 89.31 183 ALA A N 1
ATOM 1382 C CA . ALA A 1 183 ? -8.717 -4.086 1.537 1.00 89.31 183 ALA A CA 1
ATOM 1383 C C . ALA A 1 183 ? -9.529 -5.203 0.848 1.00 89.31 183 ALA A C 1
ATOM 1385 O O . ALA A 1 183 ? -10.516 -5.678 1.415 1.00 89.31 183 ALA A O 1
ATOM 1386 N N . ASP A 1 184 ? -9.096 -5.648 -0.331 1.00 91.44 184 ASP A N 1
ATOM 1387 C CA . ASP A 1 184 ? -9.706 -6.721 -1.120 1.00 91.44 184 ASP A CA 1
ATOM 1388 C C . ASP A 1 184 ? -8.932 -8.037 -0.925 1.00 91.44 184 ASP A C 1
ATOM 1390 O O . ASP A 1 184 ? -8.096 -8.448 -1.728 1.00 91.44 184 ASP A O 1
ATOM 1394 N N . GLN A 1 185 ? -9.146 -8.661 0.235 1.00 90.94 185 GLN A N 1
ATOM 1395 C CA . GLN A 1 185 ? -8.347 -9.808 0.687 1.00 90.94 185 GLN A CA 1
ATOM 1396 C C . GLN A 1 185 ? -8.555 -11.059 -0.177 1.00 90.94 185 GLN A C 1
ATOM 1398 O O . GLN A 1 185 ? -7.629 -11.845 -0.341 1.00 90.94 185 GLN A O 1
ATOM 1403 N N . GLU A 1 186 ? -9.754 -11.234 -0.736 1.00 92.50 186 GLU A N 1
ATOM 1404 C CA . GLU A 1 186 ? -10.096 -12.371 -1.595 1.00 92.50 186 GLU A CA 1
ATOM 1405 C C . GLU A 1 186 ? -9.329 -12.306 -2.918 1.00 92.50 186 GLU A C 1
ATOM 1407 O O . GLU A 1 186 ? -8.652 -13.264 -3.289 1.00 92.50 186 GLU A O 1
ATOM 1412 N N . ARG A 1 187 ? -9.341 -11.147 -3.590 1.00 95.25 187 ARG A N 1
ATOM 1413 C CA . ARG A 1 187 ? -8.568 -10.957 -4.826 1.00 95.25 187 ARG A CA 1
ATOM 1414 C C . ARG A 1 187 ? -7.067 -11.007 -4.571 1.00 95.25 187 ARG A C 1
ATOM 1416 O O . ARG A 1 187 ? -6.338 -11.607 -5.356 1.00 95.25 187 ARG A O 1
ATOM 1423 N N . ALA A 1 188 ? -6.603 -10.445 -3.455 1.00 96.31 188 ALA A N 1
ATOM 1424 C CA . ALA A 1 188 ? -5.203 -10.554 -3.064 1.00 96.31 188 ALA A CA 1
ATOM 1425 C C . ALA A 1 188 ? -4.769 -12.018 -2.850 1.00 96.31 188 ALA A C 1
ATOM 1427 O O . ALA A 1 188 ? -3.704 -12.408 -3.326 1.00 96.31 188 ALA A O 1
ATOM 1428 N N . ALA A 1 189 ? -5.599 -12.843 -2.199 1.00 96.31 189 ALA A N 1
ATOM 1429 C CA . ALA A 1 189 ? -5.347 -14.278 -2.051 1.00 96.31 189 ALA A CA 1
ATOM 1430 C C . ALA A 1 189 ? -5.306 -14.996 -3.409 1.00 96.31 189 ALA A C 1
ATOM 1432 O O . ALA A 1 189 ? -4.366 -15.743 -3.665 1.00 96.31 189 ALA A O 1
ATOM 1433 N N . ALA A 1 190 ? -6.250 -14.696 -4.308 1.00 97.75 190 ALA A N 1
ATOM 1434 C CA . ALA A 1 190 ? -6.286 -15.283 -5.647 1.00 97.75 190 ALA A CA 1
ATOM 1435 C C . ALA A 1 190 ? -5.008 -14.994 -6.458 1.00 97.75 190 ALA A C 1
ATOM 1437 O O . ALA A 1 190 ? -4.478 -15.890 -7.115 1.00 97.75 190 ALA A O 1
ATOM 1438 N N . HIS A 1 191 ? -4.464 -13.773 -6.378 1.00 98.44 191 HIS A N 1
ATOM 1439 C CA . HIS A 1 191 ? -3.184 -13.446 -7.016 1.00 98.44 191 HIS A CA 1
ATOM 1440 C C . HIS A 1 191 ? -2.005 -14.224 -6.408 1.00 98.44 191 HIS A C 1
ATOM 1442 O O . HIS A 1 191 ? -1.132 -14.675 -7.150 1.00 98.44 191 HIS A O 1
ATOM 1448 N N . LEU A 1 192 ? -1.979 -14.430 -5.085 1.00 98.38 192 LEU A N 1
ATOM 1449 C CA . LEU A 1 192 ? -0.943 -15.246 -4.437 1.00 98.38 192 LEU A CA 1
ATOM 1450 C C . LEU A 1 192 ? -1.040 -16.722 -4.814 1.00 98.38 192 LEU A C 1
ATOM 1452 O O . LEU A 1 192 ? -0.012 -17.361 -5.021 1.00 98.38 192 LEU A O 1
ATOM 1456 N N . ASP A 1 193 ? -2.248 -17.267 -4.916 1.00 98.38 193 ASP A N 1
ATOM 1457 C CA . ASP A 1 193 ? -2.446 -18.656 -5.325 1.00 98.38 193 ASP A CA 1
ATOM 1458 C C . ASP A 1 193 ? -2.029 -18.863 -6.785 1.00 98.38 193 ASP A C 1
ATOM 1460 O O . ASP A 1 193 ? -1.335 -19.834 -7.089 1.00 98.38 193 ASP A O 1
ATOM 1464 N N . ALA A 1 194 ? -2.330 -17.903 -7.667 1.00 98.38 194 ALA A N 1
ATOM 1465 C CA . ALA A 1 194 ? -1.816 -17.898 -9.036 1.00 98.38 194 ALA A CA 1
ATOM 1466 C C . ALA A 1 194 ? -0.278 -17.825 -9.079 1.00 98.38 194 ALA A C 1
ATOM 1468 O O . ALA A 1 194 ? 0.354 -18.558 -9.838 1.00 98.38 194 ALA A O 1
ATOM 1469 N N . ALA A 1 195 ? 0.341 -16.989 -8.239 1.00 98.44 195 ALA A N 1
ATOM 1470 C CA . ALA A 1 195 ? 1.796 -16.865 -8.163 1.00 98.44 195 ALA A CA 1
ATOM 1471 C C . ALA A 1 195 ? 2.468 -18.150 -7.648 1.00 98.44 195 ALA A C 1
ATOM 1473 O O . ALA A 1 195 ? 3.504 -18.551 -8.173 1.00 98.44 195 ALA A O 1
ATOM 1474 N N . ARG A 1 196 ? 1.866 -18.827 -6.660 1.00 98.44 196 ARG A N 1
ATOM 1475 C CA . ARG A 1 196 ? 2.334 -20.134 -6.166 1.00 98.44 196 ARG A CA 1
ATOM 1476 C C . ARG A 1 196 ? 2.217 -21.216 -7.229 1.00 98.44 196 ARG A C 1
ATOM 1478 O O . ARG A 1 196 ? 3.150 -21.992 -7.394 1.00 98.44 196 ARG A O 1
ATOM 1485 N N . ALA A 1 197 ? 1.091 -21.265 -7.940 1.00 98.19 197 ALA A N 1
ATOM 1486 C CA . ALA A 1 197 ? 0.904 -22.215 -9.030 1.00 98.19 197 ALA A CA 1
ATOM 1487 C C . ALA A 1 197 ? 1.979 -22.022 -10.108 1.00 98.19 197 ALA A C 1
ATOM 1489 O O . ALA A 1 197 ? 2.586 -22.995 -10.544 1.00 98.19 197 ALA A O 1
ATOM 1490 N N . LEU A 1 198 ? 2.272 -20.768 -10.468 1.00 97.75 198 LEU A N 1
ATOM 1491 C CA . LEU A 1 198 ? 3.314 -20.448 -11.439 1.00 97.75 198 LEU A CA 1
ATOM 1492 C C . LEU A 1 198 ? 4.717 -20.823 -10.944 1.00 97.75 198 LEU A C 1
ATOM 1494 O O . LEU A 1 198 ? 5.487 -21.401 -11.700 1.00 97.75 198 LEU A O 1
ATOM 1498 N N . LEU A 1 199 ? 5.030 -20.565 -9.668 1.00 97.62 199 LEU A N 1
ATOM 1499 C CA . LEU A 1 199 ? 6.298 -20.978 -9.060 1.00 97.62 199 LEU A CA 1
ATOM 1500 C C . LEU A 1 199 ? 6.509 -22.498 -9.149 1.00 97.62 199 LEU A C 1
ATOM 1502 O O . LEU A 1 199 ? 7.616 -22.934 -9.435 1.00 97.62 199 LEU A O 1
ATOM 1506 N N . VAL A 1 200 ? 5.462 -23.295 -8.908 1.00 97.44 200 VAL A N 1
ATOM 1507 C CA . VAL A 1 200 ? 5.532 -24.766 -8.974 1.00 97.44 200 VAL A CA 1
ATOM 1508 C C . VAL A 1 200 ? 5.680 -25.262 -10.413 1.00 97.44 200 VAL A C 1
ATOM 1510 O O . VAL A 1 200 ? 6.444 -26.191 -10.654 1.00 97.44 200 VAL A O 1
ATOM 1513 N N . LEU A 1 201 ? 4.950 -24.668 -11.360 1.00 97.31 201 LEU A N 1
ATOM 1514 C CA . LEU A 1 201 ? 4.980 -25.082 -12.765 1.00 97.31 201 LEU A CA 1
ATOM 1515 C C . LEU A 1 201 ? 6.304 -24.720 -13.449 1.00 97.31 201 LEU A C 1
ATOM 1517 O O . LEU A 1 201 ? 6.850 -25.538 -14.186 1.00 97.31 201 LEU A O 1
ATOM 1521 N N . ASP A 1 202 ? 6.839 -23.534 -13.156 1.00 96.12 202 ASP A N 1
ATOM 1522 C CA . ASP A 1 202 ? 7.992 -22.968 -13.860 1.00 96.12 202 ASP A CA 1
ATOM 1523 C C . ASP A 1 202 ? 9.286 -23.037 -13.030 1.00 96.12 202 ASP A C 1
ATOM 1525 O O . ASP A 1 202 ? 10.278 -22.387 -13.365 1.00 96.12 202 ASP A O 1
ATOM 1529 N N . SER A 1 203 ? 9.329 -23.818 -11.941 1.00 94.06 203 SER A N 1
ATOM 1530 C CA . SER A 1 203 ? 10.507 -23.873 -11.057 1.00 94.06 203 SER A CA 1
ATOM 1531 C C . SER A 1 203 ? 11.787 -24.286 -11.790 1.00 94.06 203 SER A C 1
ATOM 1533 O O . SER A 1 203 ? 12.877 -23.903 -11.378 1.00 94.06 203 SER A O 1
ATOM 1535 N N . GLY A 1 204 ? 11.662 -25.069 -12.868 1.00 94.38 204 GLY A N 1
ATOM 1536 C CA . GLY A 1 204 ? 12.782 -25.484 -13.718 1.00 94.38 204 GLY A CA 1
ATOM 1537 C C . GLY A 1 204 ? 13.290 -24.406 -14.685 1.00 94.38 204 GLY A C 1
ATOM 1538 O O . GLY A 1 204 ? 14.394 -24.546 -15.203 1.00 94.38 204 GLY A O 1
ATOM 1539 N N . GLU A 1 205 ? 12.516 -23.342 -14.928 1.00 93.00 205 GLU A N 1
ATOM 1540 C CA . GLU A 1 205 ? 12.916 -22.199 -15.766 1.00 93.00 205 GLU A CA 1
ATOM 1541 C C . GLU A 1 205 ? 13.635 -21.107 -14.959 1.00 93.00 205 GLU A C 1
ATOM 1543 O O . GLU A 1 205 ? 14.319 -20.252 -15.526 1.00 93.00 205 GLU A O 1
ATOM 1548 N N . LEU A 1 206 ? 13.479 -21.124 -13.632 1.00 94.19 206 LEU A N 1
ATOM 1549 C CA . LEU A 1 206 ? 14.091 -20.160 -12.728 1.00 94.19 206 LEU A CA 1
ATOM 1550 C C . LEU A 1 206 ? 15.555 -20.522 -12.470 1.00 94.19 206 LEU A C 1
ATOM 1552 O O . LEU A 1 206 ? 15.883 -21.641 -12.077 1.00 94.19 206 LEU A O 1
ATOM 1556 N N . ASP A 1 207 ? 16.446 -19.547 -12.642 1.00 93.44 207 ASP A N 1
ATOM 1557 C CA . ASP A 1 207 ? 17.842 -19.721 -12.253 1.00 93.44 207 ASP A CA 1
ATOM 1558 C C . ASP A 1 207 ? 18.006 -19.801 -10.718 1.00 93.44 207 ASP A C 1
ATOM 1560 O O . ASP A 1 207 ? 17.105 -19.475 -9.936 1.00 93.44 207 ASP A O 1
ATOM 1564 N N . ALA A 1 208 ? 19.192 -20.234 -10.276 1.00 93.00 208 ALA A N 1
ATOM 1565 C CA . ALA A 1 208 ? 19.497 -20.459 -8.862 1.00 93.00 208 ALA A CA 1
ATOM 1566 C C . ALA A 1 208 ? 19.344 -19.206 -7.972 1.00 93.00 208 ALA A C 1
ATOM 1568 O O . ALA A 1 208 ? 19.209 -19.340 -6.757 1.00 93.00 208 ALA A O 1
ATOM 1569 N N . ALA A 1 209 ? 19.370 -17.998 -8.547 1.00 90.75 209 ALA A N 1
ATOM 1570 C CA . ALA A 1 209 ? 19.157 -16.749 -7.819 1.00 90.75 209 ALA A CA 1
ATOM 1571 C C . ALA A 1 209 ? 17.694 -16.274 -7.890 1.00 90.75 209 ALA A C 1
ATOM 1573 O O . ALA A 1 209 ? 17.195 -15.674 -6.934 1.00 90.75 209 ALA A O 1
ATOM 1574 N N . ALA A 1 210 ? 17.002 -16.544 -8.998 1.00 92.38 210 ALA A N 1
ATOM 1575 C CA . ALA A 1 210 ? 15.623 -16.148 -9.245 1.00 92.38 210 ALA A CA 1
ATOM 1576 C C . ALA A 1 210 ? 14.626 -16.937 -8.389 1.00 92.38 210 ALA A C 1
ATOM 1578 O O . ALA A 1 210 ? 13.658 -16.349 -7.904 1.00 92.38 210 ALA A O 1
ATOM 1579 N N . LEU A 1 211 ? 14.874 -18.232 -8.161 1.00 95.25 211 LEU A N 1
ATOM 1580 C CA . LEU A 1 211 ? 13.980 -19.079 -7.369 1.00 95.25 211 LEU A CA 1
ATOM 1581 C C . LEU A 1 211 ? 13.830 -18.581 -5.911 1.00 95.25 211 LEU A C 1
ATOM 1583 O O . LEU A 1 211 ? 12.703 -18.255 -5.529 1.00 95.25 211 LEU A O 1
ATOM 1587 N N . PRO A 1 212 ? 14.910 -18.385 -5.121 1.00 94.25 212 PRO A N 1
ATOM 1588 C CA . PRO A 1 212 ? 14.783 -17.843 -3.765 1.00 94.25 212 PRO A CA 1
ATOM 1589 C C . PRO A 1 212 ? 14.160 -16.442 -3.725 1.00 94.25 212 PRO A C 1
ATOM 1591 O O . PRO A 1 212 ? 13.398 -16.124 -2.816 1.00 94.25 212 PRO A O 1
ATOM 1594 N N . ALA A 1 213 ? 14.449 -15.591 -4.716 1.00 93.12 213 ALA A N 1
ATOM 1595 C CA . ALA A 1 213 ? 13.863 -14.253 -4.788 1.00 93.12 213 ALA A CA 1
ATOM 1596 C C . ALA A 1 213 ? 12.339 -14.299 -5.020 1.00 93.12 213 ALA A C 1
ATOM 1598 O O . ALA A 1 213 ? 11.597 -13.511 -4.430 1.00 93.12 213 ALA A O 1
ATOM 1599 N N . ALA A 1 214 ? 11.863 -15.232 -5.850 1.00 96.25 214 ALA A N 1
ATOM 1600 C CA . ALA A 1 214 ? 10.439 -15.455 -6.080 1.00 96.25 214 ALA A CA 1
ATOM 1601 C C . ALA A 1 214 ? 9.733 -15.989 -4.819 1.00 96.25 214 ALA A C 1
ATOM 1603 O O . ALA A 1 214 ? 8.656 -15.502 -4.466 1.00 96.25 214 ALA A O 1
ATOM 1604 N N . GLU A 1 215 ? 10.359 -16.928 -4.103 1.00 97.12 215 GLU A N 1
ATOM 1605 C CA . GLU A 1 215 ? 9.869 -17.448 -2.818 1.00 97.12 215 GLU A CA 1
ATOM 1606 C C . GLU A 1 215 ? 9.786 -16.351 -1.747 1.00 97.12 215 GLU A C 1
ATOM 1608 O O . GLU A 1 215 ? 8.767 -16.212 -1.070 1.00 97.12 215 GLU A O 1
ATOM 1613 N N . GLU A 1 216 ? 10.824 -15.519 -1.632 1.00 96.88 216 GLU A N 1
ATOM 1614 C CA . GLU A 1 216 ? 10.865 -14.369 -0.725 1.00 96.88 216 GLU A CA 1
ATOM 1615 C C . GLU A 1 216 ? 9.756 -13.349 -1.030 1.00 96.88 216 GLU A C 1
ATOM 1617 O O . GLU A 1 216 ? 9.119 -12.823 -0.111 1.00 96.88 216 GLU A O 1
ATOM 1622 N N . GLN A 1 217 ? 9.497 -13.076 -2.312 1.00 97.12 217 GLN A N 1
ATOM 1623 C CA . GLN A 1 217 ? 8.436 -12.168 -2.754 1.00 97.12 217 GLN A CA 1
ATOM 1624 C C . GLN A 1 217 ? 7.043 -12.727 -2.410 1.00 97.12 217 GLN A C 1
ATOM 1626 O O . GLN A 1 217 ? 6.182 -11.984 -1.925 1.00 97.12 217 GLN A O 1
ATOM 1631 N N . LEU A 1 218 ? 6.830 -14.029 -2.625 1.00 97.88 218 LEU A N 1
ATOM 1632 C CA . LEU A 1 218 ? 5.604 -14.749 -2.269 1.00 97.88 218 LEU A CA 1
ATOM 1633 C C . LEU A 1 218 ? 5.359 -14.768 -0.759 1.00 97.88 218 LEU A C 1
ATOM 1635 O O . LEU A 1 218 ? 4.240 -14.489 -0.314 1.00 97.88 218 LEU A O 1
ATOM 1639 N N . ASP A 1 219 ? 6.387 -15.073 0.036 1.00 97.81 219 ASP A N 1
ATOM 1640 C CA . ASP A 1 219 ? 6.278 -15.055 1.492 1.00 97.81 219 ASP A CA 1
ATOM 1641 C C . ASP A 1 219 ? 5.968 -13.647 2.004 1.00 97.81 219 ASP A C 1
ATOM 1643 O O . ASP A 1 219 ? 5.044 -13.485 2.801 1.00 97.81 219 ASP A O 1
ATOM 1647 N N . PHE A 1 220 ? 6.657 -12.618 1.500 1.00 97.56 220 PHE A N 1
ATOM 1648 C CA . PHE A 1 220 ? 6.401 -11.234 1.897 1.00 97.56 220 PHE A CA 1
ATOM 1649 C C . PHE A 1 220 ? 4.958 -10.802 1.607 1.00 97.56 220 PHE A C 1
ATOM 1651 O O . PHE A 1 220 ? 4.275 -10.279 2.493 1.00 97.56 220 PHE A O 1
ATOM 1658 N N . ALA A 1 221 ? 4.462 -11.046 0.392 1.00 97.62 221 ALA A N 1
ATOM 1659 C CA . ALA A 1 221 ? 3.101 -10.674 0.020 1.00 97.62 221 ALA A CA 1
ATOM 1660 C C . ALA A 1 221 ? 2.052 -11.497 0.799 1.00 97.62 221 ALA A C 1
ATOM 1662 O O . ALA A 1 221 ? 1.053 -10.949 1.275 1.00 97.62 221 ALA A O 1
ATOM 1663 N N . GLY A 1 222 ? 2.313 -12.786 1.041 1.00 96.88 222 GLY A N 1
ATOM 1664 C CA . GLY A 1 222 ? 1.496 -13.622 1.923 1.00 96.88 222 GLY A CA 1
ATOM 1665 C C . GLY A 1 222 ? 1.507 -13.157 3.381 1.00 96.88 222 GLY A C 1
ATOM 1666 O O . GLY A 1 222 ? 0.472 -13.183 4.049 1.00 96.88 222 GLY A O 1
ATOM 1667 N N . TRP A 1 223 ? 2.650 -12.696 3.882 1.00 96.19 223 TRP A N 1
ATOM 1668 C CA . TRP A 1 223 ? 2.791 -12.121 5.215 1.00 96.19 223 TRP A CA 1
ATOM 1669 C C . TRP A 1 223 ? 1.989 -10.821 5.352 1.00 96.19 223 TRP A C 1
ATOM 1671 O O . TRP A 1 223 ? 1.232 -10.684 6.315 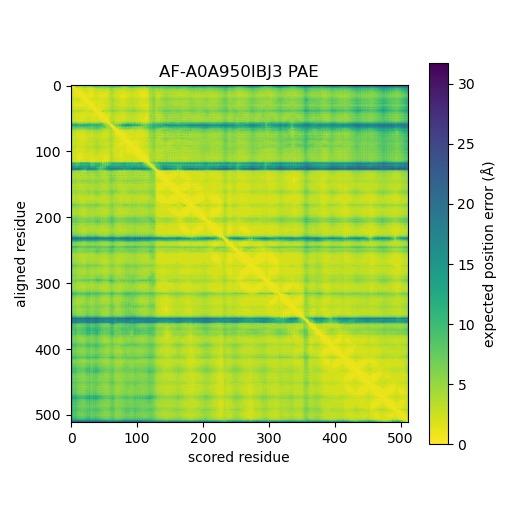1.00 96.19 223 TRP A O 1
ATOM 1681 N N . LEU A 1 224 ? 2.067 -9.917 4.366 1.00 95.56 224 LEU A N 1
ATOM 1682 C CA . LEU A 1 224 ? 1.257 -8.694 4.317 1.00 95.56 224 LEU A CA 1
ATOM 1683 C C . LEU A 1 224 ? -0.241 -9.004 4.320 1.00 95.56 224 LEU A C 1
ATOM 1685 O O . LEU A 1 224 ? -0.993 -8.390 5.077 1.00 95.56 224 LEU A O 1
ATOM 1689 N N . LEU A 1 225 ? -0.675 -9.970 3.504 1.00 94.81 225 LEU A N 1
ATOM 1690 C CA . LEU A 1 225 ? -2.073 -10.390 3.449 1.00 94.81 225 LEU A CA 1
ATOM 1691 C C . LEU A 1 225 ? -2.551 -10.892 4.813 1.00 94.81 225 LEU A C 1
ATOM 1693 O O . LEU A 1 225 ? -3.576 -10.440 5.317 1.00 94.81 225 LEU A O 1
ATOM 1697 N N . ARG A 1 226 ? -1.789 -11.781 5.459 1.00 93.62 226 ARG A N 1
ATOM 1698 C CA . ARG A 1 226 ? -2.144 -12.278 6.794 1.00 93.62 226 ARG A CA 1
ATOM 1699 C C . ARG A 1 226 ? -2.173 -11.147 7.828 1.00 93.62 226 ARG A C 1
ATOM 1701 O O . ARG A 1 226 ? -3.074 -11.140 8.669 1.00 93.62 226 ARG A O 1
ATOM 1708 N N . TRP A 1 227 ? -1.249 -10.184 7.760 1.00 92.94 227 TRP A N 1
ATOM 1709 C CA . TRP A 1 227 ? -1.218 -9.035 8.670 1.00 92.94 227 TRP A CA 1
ATOM 1710 C C . TRP A 1 227 ? -2.430 -8.111 8.491 1.00 92.94 227 TRP A C 1
ATOM 1712 O O . TRP A 1 227 ? -3.142 -7.828 9.459 1.00 92.94 227 TRP A O 1
ATOM 1722 N N . HIS A 1 228 ? -2.719 -7.677 7.263 1.00 90.81 228 HIS A N 1
ATOM 1723 C CA . HIS A 1 228 ? -3.856 -6.799 6.967 1.00 90.81 228 HIS A CA 1
ATOM 1724 C C . HIS A 1 228 ? -5.208 -7.506 7.145 1.00 90.81 228 HIS A C 1
ATOM 1726 O O . HIS A 1 228 ? -6.164 -6.912 7.655 1.00 90.81 228 HIS A O 1
ATOM 1732 N N . GLY A 1 229 ? -5.274 -8.792 6.799 1.00 89.69 229 GLY A N 1
ATOM 1733 C CA . GLY A 1 229 ? -6.428 -9.664 6.994 1.00 89.69 229 GLY A CA 1
ATOM 1734 C C . GLY A 1 229 ? -6.667 -10.063 8.450 1.00 89.69 229 GLY A C 1
ATOM 1735 O O . GLY A 1 229 ? -7.700 -10.650 8.754 1.00 89.69 229 GLY A O 1
ATOM 1736 N N . GLY A 1 230 ? -5.761 -9.724 9.375 1.00 87.06 230 GLY A N 1
ATOM 1737 C CA . GLY A 1 230 ? -5.895 -10.043 10.798 1.00 87.06 230 GLY A CA 1
ATOM 1738 C C . GLY A 1 230 ? -5.753 -11.533 11.129 1.00 87.06 230 GLY A C 1
ATOM 1739 O O . GLY A 1 230 ? -6.170 -11.937 12.216 1.00 87.06 230 GLY A O 1
ATOM 1740 N N . GLY A 1 231 ? -5.189 -12.324 10.209 1.00 81.69 231 GLY A N 1
ATOM 1741 C CA . GLY A 1 231 ? -4.831 -13.735 10.396 1.00 81.69 231 GLY A CA 1
ATOM 1742 C C . GLY A 1 231 ? -3.429 -13.929 10.992 1.00 81.69 231 GLY A C 1
ATOM 1743 O O . GLY A 1 231 ? -3.141 -14.954 11.602 1.00 81.69 231 GLY A O 1
ATOM 1744 N N . CYS A 1 232 ? -2.559 -12.924 10.881 1.00 73.31 232 CYS A N 1
ATOM 1745 C CA . CYS A 1 232 ? -1.342 -12.780 11.676 1.00 73.31 232 CYS A CA 1
ATOM 1746 C C . CYS A 1 232 ? -1.117 -11.289 11.994 1.00 73.31 232 CYS A C 1
ATOM 1748 O O . CYS A 1 232 ? -1.912 -10.438 11.611 1.00 73.31 232 CYS A O 1
ATOM 1750 N N . GLY A 1 233 ? -0.070 -10.950 12.741 1.00 62.44 233 GLY A N 1
ATOM 1751 C CA . GLY A 1 233 ? 0.321 -9.553 12.981 1.00 62.44 233 GLY A CA 1
ATOM 1752 C C . GLY A 1 233 ? 0.151 -9.055 14.414 1.00 62.44 233 GLY A C 1
ATOM 1753 O O . GLY A 1 233 ? 0.454 -7.892 14.676 1.00 62.44 233 GLY A O 1
ATOM 1754 N N . GLY A 1 234 ? -0.271 -9.916 15.345 1.00 68.56 234 GLY A N 1
ATOM 1755 C CA . GLY A 1 234 ? -0.080 -9.650 16.772 1.00 68.56 234 GLY A CA 1
ATOM 1756 C C . GLY A 1 234 ? 1.390 -9.769 17.189 1.00 68.56 234 GLY A C 1
ATOM 1757 O O . GLY A 1 234 ? 2.278 -9.986 16.361 1.00 68.56 234 GLY A O 1
ATOM 1758 N N . ILE A 1 235 ? 1.644 -9.634 18.492 1.00 68.88 235 ILE A N 1
ATOM 1759 C CA . ILE A 1 235 ? 2.990 -9.551 19.0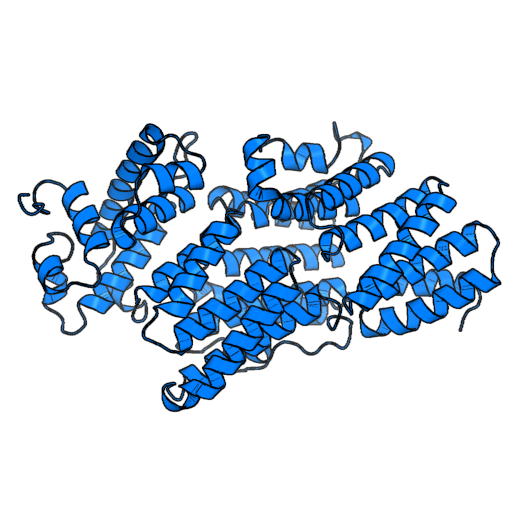94 1.00 68.88 235 ILE A CA 1
ATOM 1760 C C . ILE A 1 235 ? 3.904 -10.709 18.642 1.00 68.88 235 ILE A C 1
ATOM 1762 O O . ILE A 1 235 ? 5.078 -10.492 18.342 1.00 68.88 235 ILE A O 1
ATOM 1766 N N . GLY A 1 236 ? 3.354 -11.920 18.515 1.00 73.88 236 GLY A N 1
ATOM 1767 C CA . GLY A 1 236 ? 4.102 -13.132 18.163 1.00 73.88 236 GLY A CA 1
ATOM 1768 C C . GLY A 1 236 ? 4.266 -13.426 16.667 1.00 73.88 236 GLY A C 1
ATOM 1769 O O . GLY A 1 236 ? 4.751 -14.499 16.327 1.00 73.88 236 GLY A O 1
ATOM 1770 N N . ALA A 1 237 ? 3.839 -12.547 15.754 1.00 84.44 237 ALA A N 1
ATOM 1771 C CA . ALA A 1 237 ? 3.990 -12.824 14.324 1.00 84.44 237 ALA A CA 1
ATOM 1772 C C . ALA A 1 237 ? 5.479 -12.819 13.922 1.00 84.44 237 ALA A C 1
ATOM 1774 O O . ALA A 1 237 ? 6.158 -11.838 14.226 1.00 84.44 237 ALA A O 1
ATOM 1775 N N . PRO A 1 238 ? 6.010 -13.847 13.239 1.00 91.62 238 PRO A N 1
ATOM 1776 C CA . PRO A 1 238 ? 7.378 -13.788 12.735 1.00 91.62 238 PRO A CA 1
ATOM 1777 C C . PRO A 1 238 ? 7.496 -12.726 11.624 1.00 91.62 238 PRO A C 1
ATOM 1779 O O . PRO A 1 238 ? 6.492 -12.423 10.966 1.00 91.62 238 PRO A O 1
ATOM 1782 N N . PRO A 1 239 ? 8.684 -12.134 11.413 1.00 94.94 239 PRO A N 1
ATOM 1783 C CA . PRO A 1 239 ? 8.953 -11.319 10.228 1.00 94.94 239 PRO A CA 1
ATOM 1784 C C . PRO A 1 239 ? 8.875 -12.158 8.935 1.00 94.94 239 PRO A C 1
ATOM 1786 O O . PRO A 1 239 ? 8.974 -13.384 9.002 1.00 94.94 239 PRO A O 1
ATOM 1789 N N . PRO A 1 240 ? 8.720 -11.520 7.760 1.00 96.19 240 PRO A N 1
ATOM 1790 C CA . PRO A 1 240 ? 8.816 -12.212 6.472 1.00 96.19 240 PRO A CA 1
ATOM 1791 C C . PRO A 1 240 ? 10.239 -12.747 6.222 1.00 96.19 240 PRO A C 1
ATOM 1793 O O . PRO A 1 240 ? 11.220 -12.156 6.679 1.00 96.19 240 PRO A O 1
ATOM 1796 N N . ALA A 1 241 ? 10.370 -13.826 5.452 1.00 96.62 241 ALA A N 1
ATOM 1797 C CA . ALA A 1 241 ? 11.620 -14.539 5.187 1.00 96.62 241 ALA A CA 1
ATOM 1798 C C . ALA A 1 241 ? 12.727 -13.624 4.640 1.00 96.62 241 ALA A C 1
ATOM 1800 O O . ALA A 1 241 ? 13.858 -13.666 5.127 1.00 96.62 241 ALA A O 1
ATOM 1801 N N . VAL A 1 242 ? 12.388 -12.715 3.718 1.00 96.75 242 VAL A N 1
ATOM 1802 C CA . VAL A 1 242 ? 13.345 -11.745 3.159 1.00 96.75 242 VAL A CA 1
ATOM 1803 C C . VAL A 1 242 ? 13.971 -10.848 4.234 1.00 96.75 242 VAL A C 1
ATOM 1805 O O . VAL A 1 242 ? 15.139 -10.494 4.137 1.00 96.75 242 VAL A O 1
ATOM 1808 N N . TYR A 1 243 ? 13.247 -10.519 5.312 1.00 96.81 243 TYR A N 1
ATOM 1809 C CA . TYR A 1 243 ? 13.811 -9.766 6.437 1.00 96.81 243 TYR A CA 1
ATOM 1810 C C . TYR A 1 243 ? 14.831 -10.603 7.229 1.00 96.81 243 TYR A C 1
ATOM 1812 O O . TYR A 1 243 ? 15.807 -10.066 7.760 1.00 96.81 243 TYR A O 1
ATOM 1820 N N . CYS A 1 244 ? 14.630 -11.918 7.319 1.00 96.31 244 CYS A N 1
ATOM 1821 C CA . CYS A 1 244 ? 15.539 -12.843 8.000 1.00 96.31 244 CYS A CA 1
ATOM 1822 C C . CYS A 1 244 ? 16.791 -13.184 7.179 1.00 96.31 244 CYS A C 1
ATOM 1824 O O . CYS A 1 244 ? 17.807 -13.566 7.764 1.00 96.31 244 CYS A O 1
ATOM 1826 N N . ALA A 1 245 ? 16.750 -13.018 5.856 1.00 93.69 245 ALA A N 1
ATOM 1827 C CA . ALA A 1 245 ? 17.886 -13.260 4.977 1.00 93.69 245 ALA A CA 1
ATOM 1828 C C . ALA A 1 245 ? 19.036 -12.273 5.269 1.00 93.69 245 ALA A C 1
ATOM 1830 O O . ALA A 1 245 ? 18.908 -11.054 5.115 1.00 93.69 245 ALA A O 1
ATOM 1831 N N . ARG A 1 246 ? 20.182 -12.797 5.728 1.00 86.94 246 ARG A N 1
ATOM 1832 C CA . ARG A 1 246 ? 21.359 -11.990 6.124 1.00 86.94 246 ARG A CA 1
ATOM 1833 C C . ARG A 1 246 ? 22.002 -11.270 4.938 1.00 86.94 246 ARG A C 1
ATOM 1835 O O . ARG A 1 246 ? 22.581 -10.199 5.095 1.00 86.94 246 ARG A O 1
ATOM 1842 N N . ASP A 1 247 ? 21.906 -11.879 3.770 1.00 91.31 247 ASP A N 1
ATOM 1843 C CA . ASP A 1 247 ? 22.496 -11.462 2.507 1.00 91.31 247 ASP A CA 1
ATOM 1844 C C . ASP A 1 247 ? 21.575 -10.551 1.684 1.00 91.31 247 ASP A C 1
ATOM 1846 O O . ASP A 1 247 ? 22.077 -9.825 0.831 1.00 91.31 247 ASP A O 1
ATOM 1850 N N . ALA A 1 248 ? 20.266 -10.495 1.965 1.00 89.19 248 ALA A N 1
ATOM 1851 C CA . ALA A 1 248 ? 19.305 -9.719 1.169 1.00 89.19 248 ALA A CA 1
ATOM 1852 C C . ALA A 1 248 ? 19.654 -8.220 1.066 1.00 89.19 248 ALA A C 1
ATOM 1854 O O . ALA A 1 248 ? 19.512 -7.623 0.001 1.00 89.19 248 ALA A O 1
ATOM 1855 N N . ALA A 1 249 ? 20.203 -7.621 2.129 1.00 90.19 249 ALA A N 1
ATOM 1856 C CA . ALA A 1 249 ? 20.659 -6.226 2.124 1.00 90.19 249 ALA A CA 1
ATOM 1857 C C . ALA A 1 249 ? 21.862 -5.972 1.192 1.00 90.19 249 ALA A C 1
ATOM 1859 O O . ALA A 1 249 ? 22.069 -4.848 0.736 1.00 90.19 249 ALA A O 1
ATOM 1860 N N . ARG A 1 250 ? 22.657 -7.012 0.915 1.00 92.69 250 ARG A N 1
ATOM 1861 C CA . ARG A 1 250 ? 23.852 -6.983 0.055 1.00 92.69 250 ARG A CA 1
ATOM 1862 C C . ARG A 1 250 ? 23.655 -7.773 -1.239 1.00 92.69 250 ARG A C 1
ATOM 1864 O O . ARG A 1 250 ? 24.624 -7.992 -1.961 1.00 92.69 250 ARG A O 1
ATOM 1871 N N . ALA A 1 251 ? 22.428 -8.214 -1.523 1.00 91.12 251 ALA A N 1
ATOM 1872 C CA . ALA A 1 251 ? 22.127 -8.980 -2.719 1.00 91.12 251 ALA A CA 1
ATOM 1873 C C . ALA A 1 251 ? 22.551 -8.171 -3.952 1.00 91.12 251 ALA A C 1
ATOM 1875 O O . ALA A 1 251 ? 22.306 -6.965 -3.966 1.00 91.12 251 ALA A O 1
ATOM 1876 N N . PRO A 1 252 ? 23.166 -8.782 -4.980 1.00 88.69 252 PRO A N 1
ATOM 1877 C CA . PRO A 1 252 ? 23.570 -8.063 -6.188 1.00 88.69 252 PRO A CA 1
ATOM 1878 C C . PRO A 1 252 ? 22.357 -7.522 -6.961 1.00 88.69 252 PRO A C 1
ATOM 1880 O O . PRO A 1 252 ? 22.426 -6.431 -7.528 1.00 88.69 252 PRO A O 1
ATOM 1883 N N . ASP A 1 253 ? 21.223 -8.226 -6.904 1.00 89.06 253 ASP A N 1
ATOM 1884 C CA . ASP A 1 253 ? 19.962 -7.809 -7.516 1.00 89.06 253 ASP A CA 1
ATOM 1885 C C . ASP A 1 253 ? 19.299 -6.666 -6.725 1.00 89.06 253 ASP A C 1
ATOM 1887 O O . ASP A 1 253 ? 18.909 -6.819 -5.562 1.00 89.06 253 ASP A O 1
ATOM 1891 N N . GLU A 1 254 ? 19.126 -5.515 -7.379 1.00 90.06 254 GLU A N 1
ATOM 1892 C CA . GLU A 1 254 ? 18.417 -4.361 -6.822 1.00 90.06 254 GLU A CA 1
ATOM 1893 C C . GLU A 1 254 ? 16.979 -4.708 -6.407 1.00 90.06 254 GLU A C 1
ATOM 1895 O O . GLU A 1 254 ? 16.479 -4.162 -5.426 1.00 90.06 254 GLU A O 1
ATOM 1900 N N . ARG A 1 255 ? 16.307 -5.635 -7.103 1.00 90.94 255 ARG A N 1
ATOM 1901 C CA . ARG A 1 255 ? 14.921 -6.027 -6.793 1.00 90.94 255 ARG A CA 1
ATOM 1902 C C . ARG A 1 255 ? 14.815 -6.667 -5.422 1.00 90.94 255 ARG A C 1
ATOM 1904 O O . ARG A 1 255 ? 13.952 -6.283 -4.635 1.00 90.94 255 ARG A O 1
ATOM 1911 N N . ARG A 1 256 ? 15.737 -7.581 -5.109 1.00 93.94 256 ARG A N 1
ATOM 1912 C CA . ARG A 1 256 ? 15.817 -8.233 -3.798 1.00 93.94 256 ARG A CA 1
ATOM 1913 C C . ARG A 1 256 ? 16.145 -7.215 -2.704 1.00 93.94 256 ARG A C 1
ATOM 1915 O O . ARG A 1 256 ? 15.497 -7.217 -1.660 1.00 93.94 256 ARG A O 1
ATOM 1922 N N . ARG A 1 257 ? 17.052 -6.262 -2.972 1.00 95.19 257 ARG A N 1
ATOM 1923 C CA . ARG A 1 257 ? 17.334 -5.134 -2.057 1.00 95.19 257 ARG A CA 1
ATOM 1924 C C . ARG A 1 257 ? 16.107 -4.234 -1.835 1.00 95.19 257 ARG A C 1
ATOM 1926 O O . ARG A 1 257 ? 15.834 -3.828 -0.706 1.00 95.19 257 ARG A O 1
ATOM 1933 N N . ALA A 1 258 ? 15.336 -3.938 -2.881 1.00 94.75 258 ALA A N 1
ATOM 1934 C CA . ALA A 1 258 ? 14.110 -3.146 -2.780 1.00 94.75 258 ALA A CA 1
ATOM 1935 C C . ALA A 1 258 ? 13.010 -3.892 -2.002 1.00 94.75 258 ALA A C 1
ATOM 1937 O O . ALA A 1 258 ? 12.373 -3.308 -1.126 1.00 94.75 258 ALA A O 1
ATOM 1938 N N . LEU A 1 259 ? 12.821 -5.193 -2.259 1.00 96.38 259 LEU A N 1
ATOM 1939 C CA . LEU A 1 259 ? 11.931 -6.057 -1.478 1.00 96.38 259 LEU A CA 1
ATOM 1940 C C . LEU A 1 259 ? 12.328 -6.070 0.004 1.00 96.38 259 LEU A C 1
ATOM 1942 O O . LEU A 1 259 ? 11.469 -5.886 0.865 1.00 96.38 259 LEU A O 1
ATOM 1946 N N . PHE A 1 260 ? 13.622 -6.197 0.303 1.00 97.62 260 PHE A N 1
ATOM 1947 C CA . PHE A 1 260 ? 14.145 -6.121 1.664 1.00 97.62 260 PHE A CA 1
ATOM 1948 C C . PHE A 1 260 ? 13.800 -4.788 2.348 1.00 97.62 260 PHE A C 1
ATOM 1950 O O . PHE A 1 260 ? 13.285 -4.782 3.466 1.00 97.62 260 PHE A O 1
ATOM 1957 N N . ALA A 1 261 ? 14.001 -3.652 1.670 1.00 97.56 261 ALA A N 1
ATOM 1958 C CA . ALA A 1 261 ? 13.640 -2.338 2.207 1.00 97.56 261 ALA A CA 1
ATOM 1959 C C . ALA A 1 261 ? 12.127 -2.214 2.492 1.00 97.56 261 ALA A C 1
ATOM 1961 O O . ALA A 1 261 ? 11.740 -1.696 3.545 1.00 97.56 261 ALA A O 1
ATOM 1962 N N . ARG A 1 262 ? 11.266 -2.742 1.605 1.00 96.56 262 ARG A N 1
ATOM 1963 C CA . ARG A 1 262 ? 9.808 -2.811 1.839 1.00 96.56 262 ARG A CA 1
ATOM 1964 C C . ARG A 1 262 ? 9.467 -3.688 3.040 1.00 96.56 262 ARG A C 1
ATOM 1966 O O . ARG A 1 262 ? 8.654 -3.282 3.870 1.00 96.56 262 ARG A O 1
ATOM 1973 N N . ALA A 1 263 ? 10.106 -4.848 3.163 1.00 97.44 263 ALA A N 1
ATOM 1974 C CA . ALA A 1 263 ? 9.915 -5.753 4.288 1.00 97.44 263 ALA A CA 1
ATOM 1975 C C . ALA A 1 263 ? 10.331 -5.114 5.618 1.00 97.44 263 ALA A C 1
ATOM 1977 O O . ALA A 1 263 ? 9.578 -5.192 6.585 1.00 97.44 263 ALA A O 1
ATOM 1978 N N . CYS A 1 264 ? 11.460 -4.401 5.651 1.00 98.19 264 CYS A N 1
ATOM 1979 C CA . CYS A 1 264 ? 11.886 -3.593 6.793 1.00 98.19 264 CYS A CA 1
ATOM 1980 C C . CYS A 1 264 ? 10.832 -2.550 7.191 1.00 98.19 264 CYS A C 1
ATOM 1982 O O . CYS A 1 264 ? 10.450 -2.485 8.357 1.00 98.19 264 CYS A O 1
ATOM 1984 N N . ALA A 1 265 ? 10.321 -1.761 6.239 1.00 98.00 265 ALA A N 1
ATOM 1985 C CA . ALA A 1 265 ? 9.306 -0.741 6.514 1.00 98.00 265 ALA A CA 1
ATOM 1986 C C . ALA A 1 265 ? 7.980 -1.336 7.022 1.00 98.00 265 ALA A C 1
ATOM 1988 O O . ALA A 1 265 ? 7.384 -0.835 7.983 1.00 98.00 265 ALA A O 1
ATOM 1989 N N . ALA A 1 266 ? 7.521 -2.420 6.392 1.00 96.50 266 ALA A N 1
ATOM 1990 C CA . ALA A 1 266 ? 6.286 -3.100 6.759 1.00 96.50 266 ALA A CA 1
ATOM 1991 C C . ALA A 1 266 ? 6.402 -3.764 8.139 1.00 96.50 266 ALA A C 1
ATOM 1993 O O . ALA A 1 266 ? 5.537 -3.568 8.995 1.00 96.50 266 ALA A O 1
ATOM 1994 N N . TYR A 1 267 ? 7.507 -4.467 8.397 1.00 97.25 267 TYR A N 1
ATOM 1995 C CA . TYR A 1 267 ? 7.780 -5.080 9.692 1.00 97.25 267 TYR A CA 1
ATOM 1996 C C . TYR A 1 267 ? 7.933 -4.028 10.796 1.00 97.25 267 TYR A C 1
ATOM 1998 O O . TYR A 1 267 ? 7.310 -4.157 11.847 1.00 97.25 267 TYR A O 1
ATOM 2006 N N . ALA A 1 268 ? 8.651 -2.928 10.544 1.00 97.38 268 ALA A N 1
ATOM 2007 C CA . ALA A 1 268 ? 8.750 -1.814 11.486 1.00 97.38 268 ALA A CA 1
ATOM 2008 C C . ALA A 1 268 ? 7.378 -1.211 11.819 1.00 97.38 268 ALA A C 1
ATOM 2010 O O . ALA A 1 268 ? 7.071 -0.957 12.985 1.00 97.38 268 ALA A O 1
ATOM 2011 N N . THR A 1 269 ? 6.524 -1.026 10.808 1.00 96.12 269 THR A N 1
ATOM 2012 C CA . THR A 1 269 ? 5.151 -0.544 11.006 1.00 96.12 269 THR A CA 1
ATOM 2013 C C . THR A 1 269 ? 4.346 -1.514 11.866 1.00 96.12 269 THR A C 1
ATOM 2015 O O . THR A 1 269 ? 3.702 -1.084 12.823 1.00 96.12 269 THR A O 1
ATOM 2018 N N . GLN A 1 270 ? 4.413 -2.814 11.577 1.00 95.06 270 GLN A N 1
ATOM 2019 C CA . GLN A 1 270 ? 3.735 -3.845 12.360 1.00 95.06 270 GLN A CA 1
ATOM 2020 C C . GLN A 1 270 ? 4.222 -3.863 13.816 1.00 95.06 270 GLN A C 1
ATOM 2022 O O . GLN A 1 270 ? 3.397 -3.870 14.730 1.00 95.06 270 GLN A O 1
ATOM 2027 N N . ARG A 1 271 ? 5.536 -3.762 14.051 1.00 95.75 271 ARG A N 1
ATOM 2028 C CA . ARG A 1 271 ? 6.117 -3.658 15.399 1.00 95.75 271 ARG A CA 1
ATOM 2029 C C . ARG A 1 271 ? 5.664 -2.399 16.138 1.00 95.75 271 ARG A C 1
ATOM 2031 O O . ARG A 1 271 ? 5.378 -2.456 17.334 1.00 95.75 271 ARG A O 1
ATOM 2038 N N . CYS A 1 272 ? 5.494 -1.278 15.435 1.00 95.00 272 CYS A N 1
ATOM 2039 C CA . CYS A 1 272 ? 4.908 -0.078 16.033 1.00 95.00 272 CYS A CA 1
ATOM 2040 C C . CYS A 1 272 ? 3.454 -0.308 16.485 1.00 95.00 272 CYS A C 1
ATOM 2042 O O . CYS A 1 272 ? 3.049 0.168 17.546 1.00 95.00 272 CYS A O 1
ATOM 2044 N N . GLU A 1 273 ? 2.659 -1.066 15.722 1.00 92.88 273 GLU A N 1
ATOM 2045 C CA . GLU A 1 273 ? 1.285 -1.414 16.112 1.00 92.88 273 GLU A CA 1
ATOM 2046 C C . GLU A 1 273 ? 1.226 -2.324 17.348 1.00 92.88 273 GLU A C 1
ATOM 2048 O O . GLU A 1 273 ? 0.284 -2.226 18.147 1.00 92.88 273 GLU A O 1
ATOM 2053 N N . THR A 1 274 ? 2.226 -3.189 17.524 1.00 92.31 274 THR A N 1
ATOM 2054 C CA . THR A 1 274 ? 2.370 -4.072 18.690 1.00 92.31 274 THR A CA 1
ATOM 2055 C C . THR A 1 274 ? 3.140 -3.431 19.844 1.00 92.31 274 THR A C 1
ATOM 2057 O O . THR A 1 274 ? 3.325 -4.079 20.869 1.00 92.31 274 THR A O 1
ATOM 2060 N N . GLY A 1 275 ? 3.535 -2.158 19.729 1.00 92.44 275 GLY A N 1
ATOM 2061 C CA . GLY A 1 275 ? 4.248 -1.425 20.780 1.00 92.44 275 GLY A CA 1
ATOM 2062 C C . GLY A 1 275 ? 5.714 -1.836 20.960 1.00 92.44 275 GLY A C 1
ATOM 2063 O O . GLY A 1 275 ? 6.362 -1.366 21.893 1.00 92.44 275 GLY A O 1
ATOM 2064 N N . ASP A 1 276 ? 6.257 -2.668 20.070 1.00 94.31 276 ASP A N 1
ATOM 2065 C CA . ASP A 1 276 ? 7.644 -3.125 20.120 1.00 94.31 276 ASP A CA 1
ATOM 2066 C C . ASP A 1 276 ? 8.559 -2.137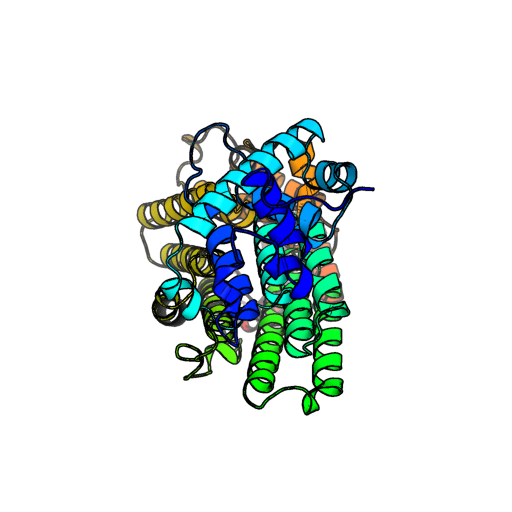 19.393 1.00 94.31 276 ASP A C 1
ATOM 2068 O O . ASP A 1 276 ? 8.937 -2.283 18.230 1.00 94.31 276 ASP A O 1
ATOM 2072 N N . ALA A 1 277 ? 8.894 -1.066 20.098 1.00 95.44 277 ALA A N 1
ATOM 2073 C CA . ALA A 1 277 ? 9.693 0.003 19.529 1.00 95.44 277 ALA A CA 1
ATOM 2074 C C . ALA A 1 277 ? 11.184 -0.368 19.349 1.00 95.44 277 ALA A C 1
ATOM 2076 O O . ALA A 1 277 ? 11.910 0.373 18.686 1.00 95.44 277 ALA A O 1
ATOM 2077 N N . VAL A 1 278 ? 11.659 -1.477 19.937 1.00 96.19 278 VAL A N 1
ATOM 2078 C CA . VAL A 1 278 ? 13.040 -1.962 19.761 1.00 96.19 278 VAL A CA 1
ATOM 2079 C C . VAL A 1 278 ? 13.166 -2.652 18.410 1.00 96.19 278 VAL A C 1
ATOM 2081 O O . VAL A 1 278 ? 13.943 -2.189 17.576 1.00 96.19 278 VAL A O 1
ATOM 2084 N N . LEU A 1 279 ? 12.334 -3.666 18.145 1.00 96.06 279 LEU A N 1
ATOM 2085 C CA . LEU A 1 279 ? 12.341 -4.357 16.853 1.00 96.06 279 LEU A CA 1
ATOM 2086 C C . LEU A 1 279 ? 11.935 -3.426 15.704 1.00 96.06 279 LEU A C 1
ATOM 2088 O O . LEU A 1 279 ? 12.450 -3.553 14.595 1.00 96.06 279 LEU A O 1
ATOM 2092 N N . ALA A 1 280 ? 11.057 -2.449 15.961 1.00 97.00 280 ALA A N 1
ATOM 2093 C CA . ALA A 1 280 ? 10.742 -1.424 14.969 1.00 97.00 280 ALA A CA 1
ATOM 2094 C C . ALA A 1 280 ? 11.971 -0.586 14.575 1.00 97.00 280 ALA A C 1
ATOM 2096 O O . ALA A 1 280 ? 12.167 -0.316 13.390 1.00 97.00 280 ALA A O 1
ATOM 2097 N N . ARG A 1 281 ? 12.799 -0.175 15.549 1.00 97.81 281 ARG A N 1
ATOM 2098 C CA . ARG A 1 281 ? 14.028 0.591 15.286 1.00 97.81 281 ARG A CA 1
ATOM 2099 C C . ARG A 1 281 ? 15.044 -0.255 14.528 1.00 97.81 281 ARG A C 1
ATOM 2101 O O . ARG A 1 281 ? 15.543 0.206 13.512 1.00 97.81 281 ARG A O 1
ATOM 2108 N N . GLU A 1 282 ? 15.279 -1.489 14.969 1.00 97.50 282 GLU A N 1
ATOM 2109 C CA . GLU A 1 282 ? 16.198 -2.415 14.295 1.00 97.50 282 GLU A CA 1
ATOM 2110 C C . GLU A 1 282 ? 15.825 -2.598 12.816 1.00 97.50 282 GLU A C 1
ATOM 2112 O O . GLU A 1 282 ? 16.671 -2.481 11.928 1.00 97.50 282 GLU A O 1
ATOM 2117 N N . ALA A 1 283 ? 14.538 -2.817 12.534 1.00 97.69 283 ALA A N 1
ATOM 2118 C CA . ALA A 1 283 ? 14.060 -2.985 11.171 1.00 97.69 283 ALA A CA 1
ATOM 2119 C C . ALA A 1 283 ? 14.260 -1.726 10.311 1.00 97.69 283 ALA A C 1
ATOM 2121 O O . ALA A 1 283 ? 14.668 -1.838 9.152 1.00 97.69 283 ALA A O 1
ATOM 2122 N N . LEU A 1 284 ? 14.025 -0.536 10.876 1.00 98.00 284 LEU A N 1
ATOM 2123 C CA . LEU A 1 284 ? 14.285 0.741 10.205 1.00 98.00 284 LEU A CA 1
ATOM 2124 C C . LEU A 1 284 ? 15.770 0.952 9.920 1.00 98.00 284 LEU A C 1
ATOM 2126 O O . LEU A 1 284 ? 16.108 1.345 8.807 1.00 98.00 284 LEU A O 1
ATOM 2130 N N . ASP A 1 285 ? 16.642 0.662 10.883 1.00 97.81 285 ASP A N 1
ATOM 2131 C CA . ASP A 1 285 ? 18.086 0.845 10.733 1.00 97.81 285 ASP A CA 1
ATOM 2132 C C . ASP A 1 285 ? 18.634 -0.076 9.631 1.00 97.81 285 ASP A C 1
ATOM 2134 O O . ASP A 1 285 ? 19.403 0.364 8.774 1.00 97.81 285 ASP A O 1
ATOM 2138 N N . ARG A 1 286 ? 18.160 -1.330 9.570 1.00 97.56 286 ARG A N 1
ATOM 2139 C CA . ARG A 1 286 ? 18.480 -2.264 8.476 1.00 97.56 286 ARG A CA 1
ATOM 2140 C C . ARG A 1 286 ? 17.972 -1.768 7.122 1.00 97.56 286 ARG A C 1
ATOM 2142 O O . ARG A 1 286 ? 18.703 -1.832 6.137 1.00 97.56 286 ARG A O 1
ATOM 2149 N N . GLY A 1 287 ? 16.746 -1.246 7.059 1.00 97.44 287 GLY A N 1
ATOM 2150 C CA . GLY A 1 287 ? 16.193 -0.677 5.828 1.00 97.44 287 GLY A CA 1
ATOM 2151 C C . GLY A 1 287 ? 16.973 0.553 5.352 1.00 97.44 287 GLY A C 1
ATOM 2152 O O . GLY A 1 287 ? 17.296 0.668 4.170 1.00 97.44 287 GLY A O 1
ATOM 2153 N N . ALA A 1 288 ? 17.344 1.442 6.277 1.00 97.00 288 ALA A N 1
ATOM 2154 C CA . ALA A 1 288 ? 18.083 2.670 5.994 1.00 97.00 288 ALA A CA 1
ATOM 2155 C C . ALA A 1 288 ? 19.473 2.409 5.390 1.00 97.00 288 ALA A C 1
ATOM 2157 O O . ALA A 1 288 ? 19.912 3.182 4.542 1.00 97.00 288 ALA A O 1
ATOM 2158 N N . GLN A 1 289 ? 20.133 1.304 5.756 1.00 96.75 289 GLN A N 1
ATOM 2159 C CA . GLN A 1 289 ? 21.415 0.894 5.163 1.00 96.75 289 GLN A CA 1
ATOM 2160 C C . GLN A 1 289 ? 21.303 0.557 3.669 1.00 96.75 289 GLN A C 1
ATOM 2162 O O . GLN A 1 289 ? 22.264 0.736 2.923 1.00 96.75 289 GLN A O 1
ATOM 2167 N N . VAL A 1 290 ? 20.138 0.086 3.217 1.00 96.56 290 VAL A N 1
ATOM 2168 C CA . VAL A 1 290 ? 19.932 -0.364 1.833 1.00 96.56 290 VAL A CA 1
ATOM 2169 C C . VAL A 1 290 ? 19.512 0.779 0.914 1.00 96.56 290 VAL A C 1
ATOM 2171 O O . VAL A 1 290 ? 19.868 0.779 -0.263 1.00 96.56 290 VAL A O 1
ATOM 2174 N N . ILE A 1 291 ? 18.813 1.789 1.432 1.00 95.81 291 ILE A N 1
ATOM 2175 C CA . ILE A 1 291 ? 18.264 2.897 0.635 1.00 95.81 291 ILE A CA 1
ATOM 2176 C C . ILE A 1 291 ? 19.290 3.620 -0.255 1.00 95.81 291 ILE A C 1
ATOM 2178 O O . ILE A 1 291 ? 18.960 3.875 -1.417 1.00 95.81 291 ILE A O 1
ATOM 2182 N N . PRO A 1 292 ? 20.519 3.932 0.204 1.00 95.50 292 PRO A N 1
ATOM 2183 C CA . PRO A 1 292 ? 21.535 4.552 -0.648 1.00 95.50 292 PRO A CA 1
ATOM 2184 C C . PRO A 1 292 ? 21.948 3.692 -1.852 1.00 95.50 292 PRO A C 1
ATOM 2186 O O . PRO A 1 292 ? 22.431 4.233 -2.839 1.00 95.50 292 PRO A O 1
ATOM 2189 N N . THR A 1 293 ? 21.742 2.372 -1.783 1.00 93.19 293 THR A N 1
ATOM 2190 C CA . THR A 1 293 ? 22.099 1.405 -2.839 1.00 93.19 293 THR A CA 1
ATOM 2191 C C . THR A 1 293 ? 20.979 1.156 -3.855 1.00 93.19 293 THR A C 1
ATOM 2193 O O . THR A 1 293 ? 21.175 0.414 -4.822 1.00 93.19 293 THR A O 1
ATOM 2196 N N . LEU A 1 294 ? 19.787 1.712 -3.612 1.00 90.88 294 LEU A N 1
ATOM 2197 C CA . LEU A 1 294 ? 18.637 1.592 -4.506 1.00 90.88 294 LEU A CA 1
ATOM 2198 C C . LEU A 1 294 ? 18.638 2.716 -5.536 1.00 90.88 294 LEU A C 1
ATOM 2200 O O . LEU A 1 294 ? 18.997 3.856 -5.217 1.00 90.88 294 LEU A O 1
ATOM 2204 N N . ALA A 1 295 ? 18.140 2.423 -6.739 1.00 85.88 295 ALA A N 1
ATOM 2205 C CA . ALA A 1 295 ? 17.994 3.441 -7.764 1.00 85.88 295 ALA A CA 1
ATOM 2206 C C . ALA A 1 295 ? 17.107 4.599 -7.257 1.00 85.88 295 ALA A C 1
ATOM 2208 O O . ALA A 1 295 ? 16.160 4.374 -6.491 1.00 85.88 295 ALA A O 1
ATOM 2209 N N . PRO A 1 296 ? 17.348 5.849 -7.696 1.00 82.06 296 PRO A N 1
ATOM 2210 C CA . PRO A 1 296 ? 16.545 7.004 -7.279 1.00 82.06 296 PRO A CA 1
ATOM 2211 C C . PRO A 1 296 ? 15.035 6.847 -7.527 1.00 82.06 296 PRO A C 1
ATOM 2213 O O . PRO A 1 296 ? 14.233 7.424 -6.797 1.00 82.06 296 PRO A O 1
ATOM 2216 N N . VAL A 1 297 ? 14.640 6.017 -8.503 1.00 81.12 297 VAL A N 1
ATOM 2217 C CA . VAL A 1 297 ? 13.234 5.679 -8.805 1.00 81.12 297 VAL A CA 1
ATOM 2218 C C . VAL A 1 297 ? 12.518 4.894 -7.715 1.00 81.12 297 VAL A C 1
ATOM 2220 O O . VAL A 1 297 ? 11.293 4.857 -7.721 1.00 81.12 297 VAL A O 1
ATOM 2223 N N . ARG A 1 298 ? 13.244 4.267 -6.782 1.00 89.31 298 ARG A N 1
ATOM 2224 C CA . ARG A 1 298 ? 12.691 3.478 -5.666 1.00 89.31 298 ARG A CA 1
ATOM 2225 C C . ARG A 1 298 ? 12.155 4.389 -4.559 1.00 89.31 298 ARG A C 1
ATOM 2227 O O . ARG A 1 298 ? 12.585 4.366 -3.405 1.00 89.31 298 ARG A O 1
ATOM 2234 N N . THR A 1 299 ? 11.264 5.292 -4.954 1.00 90.06 299 THR A N 1
ATOM 2235 C CA . THR A 1 299 ? 10.675 6.331 -4.106 1.00 90.06 299 THR A CA 1
ATOM 2236 C C . THR A 1 299 ? 9.694 5.731 -3.103 1.00 90.06 299 THR A C 1
ATOM 2238 O O . THR A 1 299 ? 9.696 6.147 -1.945 1.00 90.06 299 THR A O 1
ATOM 2241 N N . LYS A 1 300 ? 8.931 4.703 -3.503 1.00 92.44 300 LYS A N 1
ATOM 2242 C CA . LYS A 1 300 ? 8.013 3.965 -2.624 1.00 92.44 300 LYS A CA 1
ATOM 2243 C C . LYS A 1 300 ? 8.737 3.393 -1.407 1.00 92.44 300 LYS A C 1
ATOM 2245 O O . LYS A 1 300 ? 8.281 3.587 -0.286 1.00 92.44 300 LYS A O 1
ATOM 2250 N N . GLU A 1 301 ? 9.881 2.740 -1.600 1.00 95.81 301 GLU A N 1
ATOM 2251 C CA . GLU A 1 301 ? 10.682 2.152 -0.519 1.00 95.81 301 GLU A CA 1
ATOM 2252 C C . GLU A 1 301 ? 11.146 3.216 0.487 1.00 95.81 301 GLU A C 1
ATOM 2254 O O . GLU A 1 301 ? 11.017 3.041 1.701 1.00 95.81 301 GLU A O 1
ATOM 2259 N N . ARG A 1 302 ? 11.635 4.354 -0.023 1.00 96.38 302 ARG A N 1
ATOM 2260 C CA . ARG A 1 302 ? 12.084 5.500 0.786 1.00 96.38 302 ARG A CA 1
ATOM 2261 C C . ARG A 1 302 ? 10.939 6.085 1.610 1.00 96.38 302 ARG A C 1
ATOM 2263 O O . ARG A 1 302 ? 11.088 6.304 2.811 1.00 96.38 302 ARG A O 1
ATOM 2270 N N . LEU A 1 303 ? 9.794 6.312 0.973 1.00 96.38 303 LEU A N 1
ATOM 2271 C CA . LEU A 1 303 ? 8.607 6.864 1.619 1.00 96.38 303 LEU A CA 1
ATOM 2272 C C . LEU A 1 303 ? 7.999 5.892 2.636 1.00 96.38 303 LEU A C 1
ATOM 2274 O O . LEU A 1 303 ? 7.566 6.330 3.700 1.00 96.38 303 LEU A O 1
ATOM 2278 N N . ALA A 1 304 ? 8.016 4.586 2.361 1.00 96.62 304 ALA A N 1
ATOM 2279 C CA . ALA A 1 304 ? 7.547 3.564 3.291 1.00 96.62 304 ALA A CA 1
ATOM 2280 C C . ALA A 1 304 ? 8.392 3.535 4.576 1.00 96.62 304 ALA A C 1
ATOM 2282 O O . ALA A 1 304 ? 7.833 3.509 5.674 1.00 96.62 304 ALA A O 1
ATOM 2283 N N . LEU A 1 305 ? 9.726 3.605 4.465 1.00 97.75 305 LEU A N 1
ATOM 2284 C CA . LEU A 1 305 ? 10.607 3.708 5.636 1.00 97.75 305 LEU A CA 1
ATOM 2285 C C . LEU A 1 305 ? 10.397 5.019 6.399 1.00 97.75 305 LEU A C 1
ATOM 2287 O O . LEU A 1 305 ? 10.319 4.998 7.625 1.00 97.75 305 LEU A O 1
ATOM 2291 N N . ALA A 1 306 ? 10.244 6.147 5.700 1.00 97.81 306 ALA A N 1
ATOM 2292 C CA . ALA A 1 306 ? 9.952 7.432 6.336 1.00 97.81 306 ALA A CA 1
ATOM 2293 C C . ALA A 1 306 ? 8.600 7.422 7.079 1.00 97.81 306 ALA A C 1
ATOM 2295 O O . ALA A 1 306 ? 8.496 7.949 8.188 1.00 97.81 306 ALA A O 1
ATOM 2296 N N . ALA A 1 307 ? 7.576 6.772 6.517 1.00 96.88 307 ALA A N 1
ATOM 2297 C CA . ALA A 1 307 ? 6.289 6.570 7.181 1.00 96.88 307 ALA A CA 1
ATOM 2298 C C . ALA A 1 307 ? 6.420 5.691 8.435 1.00 96.88 307 ALA A C 1
ATOM 2300 O O . ALA A 1 307 ? 5.867 6.021 9.486 1.00 96.88 307 ALA A O 1
ATOM 2301 N N . ALA A 1 308 ? 7.182 4.599 8.354 1.00 97.31 308 ALA A N 1
ATOM 2302 C CA . ALA A 1 308 ? 7.440 3.727 9.493 1.00 97.31 308 ALA A CA 1
ATOM 2303 C C . ALA A 1 308 ? 8.255 4.432 10.600 1.00 97.31 308 ALA A C 1
ATOM 2305 O O . ALA A 1 308 ? 7.934 4.285 11.780 1.00 97.31 308 ALA A O 1
ATOM 2306 N N . ASP A 1 309 ? 9.245 5.261 10.251 1.00 97.81 309 ASP A N 1
ATOM 2307 C CA . ASP A 1 309 ? 10.000 6.056 11.229 1.00 97.81 309 ASP A CA 1
ATOM 2308 C C . ASP A 1 309 ? 9.136 7.138 11.897 1.00 97.81 309 ASP A C 1
ATOM 2310 O O . ASP A 1 309 ? 9.245 7.343 13.109 1.00 97.81 309 ASP A O 1
ATOM 2314 N N . ALA A 1 310 ? 8.212 7.772 11.166 1.00 96.31 310 ALA A N 1
ATOM 2315 C CA . ALA A 1 310 ? 7.236 8.688 11.758 1.00 96.31 310 ALA A CA 1
ATOM 2316 C C . ALA A 1 310 ? 6.313 7.976 12.768 1.00 96.31 310 ALA A C 1
ATOM 2318 O O . ALA A 1 310 ? 6.045 8.506 13.850 1.00 96.31 310 ALA A O 1
ATOM 2319 N N . LYS A 1 311 ? 5.886 6.741 12.469 1.00 95.00 311 LYS A N 1
ATOM 2320 C CA . LYS A 1 311 ? 5.102 5.912 13.402 1.00 95.00 311 LYS A CA 1
ATOM 2321 C C . LYS A 1 311 ? 5.896 5.508 14.639 1.00 95.00 311 LYS A C 1
ATOM 2323 O O . LYS A 1 311 ? 5.356 5.553 15.743 1.00 95.00 311 LYS A O 1
ATOM 2328 N N . LEU A 1 312 ? 7.171 5.161 14.480 1.00 96.12 312 LEU A N 1
ATOM 2329 C CA . LEU A 1 312 ? 8.046 4.874 15.613 1.00 96.12 312 LEU A CA 1
ATOM 2330 C C . LEU A 1 312 ? 8.264 6.119 16.481 1.00 96.12 312 LEU A C 1
ATOM 2332 O O . LEU A 1 312 ? 8.239 6.025 17.710 1.00 96.12 312 LEU A O 1
ATOM 2336 N N . ALA A 1 313 ? 8.425 7.293 15.864 1.00 95.12 313 ALA A N 1
ATOM 2337 C CA . ALA A 1 313 ? 8.495 8.560 16.585 1.00 95.12 313 ALA A CA 1
ATOM 2338 C C . ALA A 1 313 ? 7.241 8.775 17.440 1.00 95.12 313 ALA A C 1
ATOM 2340 O O . ALA A 1 313 ? 7.360 9.139 18.604 1.00 95.12 313 ALA A O 1
ATOM 2341 N N . ALA A 1 314 ? 6.053 8.459 16.918 1.00 91.88 314 ALA A N 1
ATOM 2342 C CA . ALA A 1 314 ? 4.794 8.584 17.654 1.00 91.88 314 ALA A CA 1
ATOM 2343 C C . ALA A 1 314 ? 4.690 7.692 18.910 1.00 91.88 314 ALA A C 1
ATOM 2345 O O . ALA A 1 314 ? 3.790 7.899 19.724 1.00 91.88 314 ALA A O 1
ATOM 2346 N N . LEU A 1 315 ? 5.587 6.713 19.087 1.00 90.56 315 LEU A N 1
ATOM 2347 C CA . LEU A 1 315 ? 5.671 5.900 20.305 1.00 90.56 315 LEU A CA 1
ATOM 2348 C C . LEU A 1 315 ? 6.618 6.472 21.369 1.00 90.56 315 LEU A C 1
ATOM 2350 O O . LEU A 1 315 ? 6.496 6.090 22.530 1.00 90.56 315 LEU A O 1
ATOM 2354 N N . ARG A 1 316 ? 7.587 7.315 20.990 1.00 90.69 316 ARG A N 1
ATOM 2355 C CA . ARG A 1 316 ? 8.729 7.677 21.856 1.00 90.69 316 ARG A CA 1
ATOM 2356 C C . ARG A 1 316 ? 9.039 9.171 21.938 1.00 90.69 316 ARG A C 1
ATOM 2358 O O . ARG A 1 316 ? 9.675 9.596 22.894 1.00 90.69 316 ARG A O 1
ATOM 2365 N N . ALA A 1 317 ? 8.668 9.944 20.926 1.00 90.56 317 ALA A N 1
ATOM 2366 C CA . ALA A 1 317 ? 9.101 11.321 20.739 1.00 90.56 317 ALA A CA 1
ATOM 2367 C C . ALA A 1 317 ? 7.997 12.324 21.121 1.00 90.56 317 ALA A C 1
ATOM 2369 O O . ALA A 1 317 ? 6.811 11.979 21.085 1.00 90.56 317 ALA A O 1
ATOM 2370 N N . PRO A 1 318 ? 8.360 13.578 21.449 1.00 91.88 318 PRO A N 1
ATOM 2371 C CA . PRO A 1 318 ? 7.385 14.650 21.618 1.00 91.88 318 PRO A CA 1
ATOM 2372 C C . PRO A 1 318 ? 6.585 14.889 20.329 1.00 91.88 318 PRO A C 1
ATOM 2374 O O . PRO A 1 318 ? 7.075 14.656 19.220 1.00 91.88 318 PRO A O 1
ATOM 2377 N N . ALA A 1 319 ? 5.358 15.397 20.475 1.00 89.56 319 ALA A N 1
ATOM 2378 C CA . ALA A 1 319 ? 4.420 15.594 19.365 1.00 89.56 319 ALA A CA 1
ATOM 2379 C C . ALA A 1 319 ? 4.992 16.462 18.226 1.00 89.56 319 ALA A C 1
ATOM 2381 O O . ALA A 1 319 ? 4.733 16.180 17.056 1.00 89.56 319 ALA A O 1
ATOM 2382 N N . ASP A 1 320 ? 5.820 17.463 18.546 1.00 90.50 320 ASP A N 1
ATOM 2383 C CA . ASP A 1 320 ? 6.449 18.333 17.546 1.00 90.50 320 ASP A CA 1
ATOM 2384 C C . ASP A 1 320 ? 7.409 17.578 16.620 1.00 90.50 320 ASP A C 1
ATOM 2386 O O . ASP A 1 320 ? 7.351 17.758 15.403 1.00 90.50 320 ASP A O 1
ATOM 2390 N N . ALA A 1 321 ? 8.217 16.661 17.160 1.00 93.00 321 ALA A N 1
ATOM 2391 C CA . ALA A 1 321 ? 9.135 15.850 16.360 1.00 93.00 321 ALA A CA 1
ATOM 2392 C C . ALA A 1 321 ? 8.377 14.906 15.409 1.00 93.00 321 ALA A C 1
ATOM 2394 O O . ALA A 1 321 ? 8.774 14.707 14.259 1.00 93.00 321 ALA A O 1
ATOM 2395 N N . VAL A 1 322 ? 7.251 14.346 15.863 1.00 93.56 322 VAL A N 1
ATOM 2396 C CA . VAL A 1 322 ? 6.366 13.519 15.024 1.00 93.56 322 VAL A CA 1
ATOM 2397 C C . VAL A 1 322 ? 5.752 14.363 13.905 1.00 93.56 322 VAL A C 1
ATOM 2399 O O . VAL A 1 322 ? 5.746 13.954 12.742 1.00 93.56 322 VAL A O 1
ATOM 2402 N N . ARG A 1 323 ? 5.275 15.568 14.241 1.00 93.62 323 ARG A N 1
ATOM 2403 C CA . ARG A 1 323 ? 4.692 16.519 13.288 1.00 93.62 323 ARG A CA 1
ATOM 2404 C C . ARG A 1 323 ? 5.684 16.899 12.192 1.00 93.62 323 ARG A C 1
ATOM 2406 O O . ARG A 1 323 ? 5.300 16.908 11.023 1.00 93.62 323 ARG A O 1
ATOM 2413 N N . GLU A 1 324 ? 6.932 17.196 12.545 1.00 95.06 324 GLU A N 1
ATOM 2414 C CA . GLU A 1 324 ? 7.982 17.542 11.581 1.00 95.06 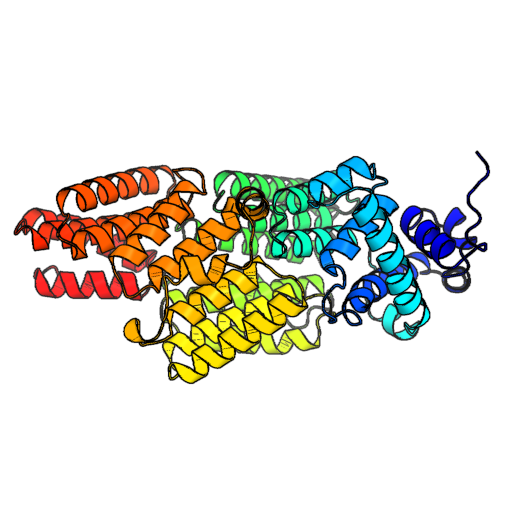324 GLU A CA 1
ATOM 2415 C C . GLU A 1 324 ? 8.269 16.401 10.603 1.00 95.06 324 GLU A C 1
ATOM 2417 O O . GLU A 1 324 ? 8.299 16.631 9.391 1.00 95.06 324 GLU A O 1
ATOM 2422 N N . ARG A 1 325 ? 8.383 15.161 11.099 1.00 96.38 325 ARG A N 1
ATOM 2423 C CA . ARG A 1 325 ? 8.593 13.973 10.254 1.00 96.38 325 ARG A CA 1
ATOM 2424 C C . ARG A 1 325 ? 7.434 13.741 9.289 1.00 96.38 325 ARG A C 1
ATOM 2426 O O . ARG A 1 325 ? 7.657 13.550 8.095 1.00 96.38 325 ARG A O 1
ATOM 2433 N N . LEU A 1 326 ? 6.192 13.820 9.772 1.00 96.00 326 LEU A N 1
ATOM 2434 C CA . LEU A 1 326 ? 5.012 13.659 8.917 1.00 96.00 326 LEU A CA 1
ATOM 2435 C C . LEU A 1 326 ? 4.870 14.797 7.897 1.00 96.00 326 LEU A C 1
ATOM 2437 O O . LEU A 1 326 ? 4.403 14.569 6.784 1.00 96.00 326 LEU A O 1
ATOM 2441 N N . LEU A 1 327 ? 5.287 16.017 8.244 1.00 95.50 327 LEU A N 1
ATOM 2442 C CA . LEU A 1 327 ? 5.286 17.150 7.321 1.00 95.50 327 LEU A CA 1
ATOM 2443 C C . LEU A 1 327 ? 6.354 17.000 6.230 1.00 95.50 327 LEU A C 1
ATOM 2445 O O . LEU A 1 327 ? 6.081 17.320 5.073 1.00 95.50 327 LEU A O 1
ATOM 2449 N N . ALA A 1 328 ? 7.546 16.512 6.578 1.00 96.38 328 ALA A N 1
ATOM 2450 C CA . ALA A 1 328 ? 8.584 16.175 5.606 1.00 96.38 328 ALA A CA 1
ATOM 2451 C C . ALA A 1 328 ? 8.086 15.090 4.637 1.00 96.38 328 ALA A C 1
ATOM 2453 O O . ALA A 1 328 ? 8.099 15.303 3.425 1.00 96.38 328 ALA A O 1
ATOM 2454 N N . LEU A 1 329 ? 7.511 14.009 5.175 1.00 96.56 329 LEU A N 1
ATOM 2455 C CA . LEU A 1 329 ? 6.903 12.937 4.388 1.00 96.56 329 LEU A CA 1
ATOM 2456 C C . LEU A 1 329 ? 5.791 13.449 3.459 1.00 96.56 329 LEU A C 1
ATOM 2458 O O . LEU A 1 329 ? 5.758 13.102 2.280 1.00 96.56 329 LEU A O 1
ATOM 2462 N N . GLU A 1 330 ? 4.894 14.307 3.959 1.00 94.94 330 GLU A N 1
ATOM 2463 C CA . GLU A 1 330 ? 3.831 14.910 3.148 1.00 94.94 330 GLU A CA 1
ATOM 2464 C C . GLU A 1 330 ? 4.402 15.749 1.995 1.00 94.94 330 GLU A C 1
ATOM 2466 O O . GLU A 1 330 ? 3.885 15.678 0.878 1.00 94.94 330 GLU A O 1
ATOM 2471 N N . ARG A 1 331 ? 5.455 16.541 2.243 1.00 94.00 331 ARG A N 1
ATOM 2472 C CA . ARG A 1 331 ? 6.110 17.374 1.221 1.00 94.00 331 ARG A CA 1
ATOM 2473 C C . ARG A 1 331 ? 6.796 16.525 0.158 1.00 94.00 331 ARG A C 1
ATOM 2475 O O . ARG A 1 331 ? 6.621 16.805 -1.027 1.00 94.00 331 ARG A O 1
ATOM 2482 N N . ASP A 1 332 ? 7.530 15.496 0.568 1.00 92.81 332 ASP A N 1
ATOM 2483 C CA . ASP A 1 332 ? 8.219 14.596 -0.355 1.00 92.81 332 ASP A CA 1
ATOM 2484 C C . ASP A 1 332 ? 7.220 13.821 -1.217 1.00 92.81 332 ASP A C 1
ATOM 2486 O O . ASP A 1 332 ? 7.337 13.825 -2.444 1.00 92.81 332 ASP A O 1
ATOM 2490 N N . ALA A 1 333 ? 6.173 13.259 -0.606 1.00 92.56 333 ALA A N 1
ATOM 2491 C CA . ALA A 1 333 ? 5.098 12.592 -1.333 1.00 92.56 333 ALA A CA 1
ATOM 2492 C C . ALA A 1 333 ? 4.361 13.560 -2.277 1.00 92.56 333 ALA A C 1
ATOM 2494 O O . ALA A 1 333 ? 4.064 13.214 -3.417 1.00 92.56 333 ALA A O 1
ATOM 2495 N N . ALA A 1 334 ? 4.106 14.804 -1.854 1.00 89.25 334 ALA A N 1
ATOM 2496 C CA . ALA A 1 334 ? 3.485 15.817 -2.707 1.00 89.25 334 ALA A CA 1
ATOM 2497 C C . ALA A 1 334 ? 4.364 16.214 -3.902 1.00 89.25 334 ALA A C 1
ATOM 2499 O O . ALA A 1 334 ? 3.831 16.409 -4.992 1.00 89.25 334 ALA A O 1
ATOM 2500 N N . ARG A 1 335 ? 5.688 16.313 -3.719 1.00 86.69 335 ARG A N 1
ATOM 2501 C CA . ARG A 1 335 ? 6.644 16.583 -4.806 1.00 86.69 335 ARG A CA 1
ATOM 2502 C C . ARG A 1 335 ? 6.627 15.470 -5.856 1.00 86.69 335 ARG A C 1
ATOM 2504 O O . ARG A 1 335 ? 6.773 15.760 -7.038 1.00 86.69 335 ARG A O 1
ATOM 2511 N N . LEU A 1 336 ? 6.446 14.227 -5.416 1.00 85.31 336 LEU A N 1
ATOM 2512 C CA . LEU A 1 336 ? 6.430 13.036 -6.266 1.00 85.31 336 LEU A CA 1
ATOM 2513 C C . LEU A 1 336 ? 5.043 12.705 -6.844 1.00 85.31 336 LEU A C 1
ATOM 2515 O O . LEU A 1 336 ? 4.932 11.819 -7.680 1.00 85.31 336 LEU A O 1
ATOM 2519 N N . GLY A 1 337 ? 3.984 13.395 -6.408 1.00 86.12 337 GLY A N 1
ATOM 2520 C CA . GLY A 1 337 ? 2.608 13.071 -6.799 1.00 86.12 337 GLY A CA 1
ATOM 2521 C C . GLY A 1 337 ? 2.025 11.847 -6.079 1.00 86.12 337 GLY A C 1
ATOM 2522 O O . GLY A 1 337 ? 0.933 11.407 -6.412 1.00 86.12 337 GLY A O 1
ATOM 2523 N N . HIS A 1 338 ? 2.694 11.305 -5.057 1.00 91.81 338 HIS A N 1
ATOM 2524 C CA . HIS A 1 338 ? 2.276 10.101 -4.326 1.00 91.81 338 HIS A CA 1
ATOM 2525 C C . HIS A 1 338 ? 1.082 10.388 -3.404 1.00 91.81 338 HIS A C 1
ATOM 2527 O O . HIS A 1 338 ? 1.218 10.636 -2.202 1.00 91.81 338 HIS A O 1
ATOM 2533 N N . VAL A 1 339 ? -0.116 10.398 -3.992 1.00 91.56 339 VAL A N 1
ATOM 2534 C CA . VAL A 1 339 ? -1.389 10.748 -3.347 1.00 91.56 339 VAL A CA 1
ATOM 2535 C C . VAL A 1 339 ? -1.672 9.878 -2.125 1.00 91.56 339 VAL A C 1
ATOM 2537 O O . VAL A 1 339 ? -2.077 10.422 -1.095 1.00 91.56 339 VAL A O 1
ATOM 2540 N N . ARG A 1 340 ? -1.445 8.558 -2.206 1.00 92.12 340 ARG A N 1
ATOM 2541 C CA . ARG A 1 340 ? -1.706 7.621 -1.096 1.00 92.12 340 ARG A CA 1
ATOM 2542 C C . ARG A 1 340 ? -0.883 7.974 0.136 1.00 92.12 340 ARG A C 1
ATOM 2544 O O . ARG A 1 340 ? -1.452 8.279 1.188 1.00 92.12 340 ARG A O 1
ATOM 2551 N N . THR A 1 341 ? 0.439 8.011 -0.017 1.00 93.88 341 THR A N 1
ATOM 2552 C CA . THR A 1 341 ? 1.356 8.324 1.083 1.00 93.88 341 THR A CA 1
ATOM 2553 C C . THR A 1 341 ? 1.104 9.727 1.629 1.00 93.88 341 THR A C 1
ATOM 2555 O O . THR A 1 341 ? 1.002 9.916 2.843 1.00 93.88 341 THR A O 1
ATOM 2558 N N . ARG A 1 342 ? 0.906 10.714 0.747 1.00 94.81 342 ARG A N 1
ATOM 2559 C CA . ARG A 1 342 ? 0.603 12.093 1.143 1.00 94.81 342 ARG A CA 1
ATOM 2560 C C . ARG A 1 342 ? -0.659 12.184 2.000 1.00 94.81 342 ARG A C 1
ATOM 2562 O O . ARG A 1 342 ? -0.652 12.868 3.022 1.00 94.81 342 ARG A O 1
ATOM 2569 N N . LEU A 1 343 ? -1.750 11.539 1.584 1.00 92.31 343 LEU A N 1
ATOM 2570 C CA . LEU A 1 343 ? -3.017 11.563 2.317 1.00 92.31 343 LEU A CA 1
ATOM 2571 C C . LEU A 1 343 ? -2.905 10.865 3.673 1.00 92.31 343 LEU A C 1
ATOM 2573 O O . LEU A 1 343 ? -3.432 11.390 4.654 1.00 92.31 343 LEU A O 1
ATOM 2577 N N . GLY A 1 344 ? -2.198 9.733 3.737 1.00 91.69 344 GLY A N 1
ATOM 2578 C CA . GLY A 1 344 ? -1.914 9.034 4.991 1.00 91.69 344 GLY A CA 1
ATOM 2579 C C . GLY A 1 344 ? -1.130 9.913 5.966 1.00 91.69 344 GLY A C 1
ATOM 2580 O O . GLY A 1 344 ? -1.609 10.188 7.065 1.00 91.69 344 GLY A O 1
ATOM 2581 N N . ALA A 1 345 ? 0.015 10.444 5.524 1.00 94.00 345 ALA A N 1
ATOM 2582 C CA . ALA A 1 345 ? 0.872 11.315 6.329 1.00 94.00 345 ALA A CA 1
ATOM 2583 C C . ALA A 1 345 ? 0.133 12.569 6.814 1.00 94.00 345 ALA A C 1
ATOM 2585 O O . ALA A 1 345 ? 0.208 12.934 7.986 1.00 94.00 345 ALA A O 1
ATOM 2586 N N . ARG A 1 346 ? -0.644 13.207 5.929 1.00 94.06 346 ARG A N 1
ATOM 2587 C CA . ARG A 1 346 ? -1.443 14.387 6.268 1.00 94.06 346 ARG A CA 1
ATOM 2588 C C . ARG A 1 346 ? -2.526 14.075 7.298 1.00 94.06 346 ARG A C 1
ATOM 2590 O O . ARG A 1 346 ? -2.718 14.864 8.219 1.00 94.06 346 ARG A O 1
ATOM 2597 N N . ALA A 1 347 ? -3.244 12.962 7.145 1.00 89.62 347 ALA A N 1
ATOM 2598 C CA . ALA A 1 347 ? -4.293 12.572 8.080 1.00 89.62 347 ALA A CA 1
ATOM 2599 C C . ALA A 1 347 ? -3.723 12.259 9.474 1.00 89.62 347 ALA A C 1
ATOM 2601 O O . ALA A 1 347 ? -4.278 12.738 10.464 1.00 89.62 347 ALA A O 1
ATOM 2602 N N . GLU A 1 348 ? -2.598 11.537 9.553 1.00 91.12 348 GLU A N 1
ATOM 2603 C CA . GLU A 1 348 ? -1.898 11.283 10.821 1.00 91.12 348 GLU A CA 1
ATOM 2604 C C . GLU A 1 348 ? -1.387 12.586 11.451 1.00 91.12 348 GLU A C 1
ATOM 2606 O O . GLU A 1 348 ? -1.635 12.836 12.630 1.00 91.12 348 GLU A O 1
ATOM 2611 N N . ARG A 1 349 ? -0.745 13.457 10.658 1.00 94.12 349 ARG A N 1
ATOM 2612 C CA . ARG A 1 349 ? -0.187 14.731 11.137 1.00 94.12 349 ARG A CA 1
ATOM 2613 C C . ARG A 1 349 ? -1.262 15.614 11.730 1.00 94.12 349 ARG A C 1
ATOM 2615 O O . ARG A 1 349 ? -1.122 16.096 12.848 1.00 94.12 349 ARG A O 1
ATOM 2622 N N . LEU A 1 350 ? -2.340 15.817 10.974 1.00 88.75 350 LEU A N 1
ATOM 2623 C CA . LEU A 1 350 ? -3.431 16.660 11.419 1.00 88.75 350 LEU A CA 1
ATOM 2624 C C . LEU A 1 350 ? -4.054 16.077 12.695 1.00 88.75 350 LEU A C 1
ATOM 2626 O O . LEU A 1 350 ? -4.296 16.805 13.651 1.00 88.75 350 LEU A O 1
ATOM 2630 N N . GLY A 1 351 ? -4.266 14.771 12.775 1.00 83.12 351 GLY A N 1
ATOM 2631 C CA . GLY A 1 351 ? -4.807 14.181 13.994 1.00 83.12 351 GLY A CA 1
ATOM 2632 C C . GLY A 1 351 ? -3.896 14.254 15.231 1.00 83.12 351 GLY A C 1
ATOM 2633 O O . GLY A 1 351 ? -4.390 14.196 16.350 1.00 83.12 351 GLY A O 1
ATOM 2634 N N . GLY A 1 352 ? -2.583 14.422 15.050 1.00 81.88 352 GLY A N 1
ATOM 2635 C CA . GLY A 1 352 ? -1.631 14.632 16.146 1.00 81.88 352 GLY A CA 1
ATOM 2636 C C . GLY A 1 352 ? -1.560 16.069 16.684 1.00 81.88 352 GLY A C 1
ATOM 2637 O O . GLY A 1 352 ? -0.953 16.291 17.728 1.00 81.88 352 GLY A O 1
ATOM 2638 N N . GLU A 1 353 ? -2.151 17.054 16.000 1.00 82.50 353 GLU A N 1
ATOM 2639 C CA . GLU A 1 353 ? -2.147 18.451 16.460 1.00 82.50 353 GLU A CA 1
ATOM 2640 C C . GLU A 1 353 ? -3.110 18.605 17.656 1.00 82.50 353 GLU A C 1
ATOM 2642 O O . GLU A 1 353 ? -4.319 18.411 17.536 1.00 82.50 353 GLU A O 1
ATOM 2647 N N . ALA A 1 354 ? -2.547 18.925 18.825 1.00 57.06 354 ALA A N 1
ATOM 2648 C CA . ALA A 1 354 ? -3.149 18.718 20.146 1.00 57.06 354 ALA A CA 1
ATOM 2649 C C . ALA A 1 354 ? -4.378 19.586 20.493 1.00 57.06 354 ALA A C 1
ATOM 2651 O O . ALA A 1 354 ? -5.031 19.321 21.501 1.00 57.06 354 ALA A O 1
ATOM 2652 N N . SER A 1 355 ? -4.721 20.604 19.694 1.00 62.88 355 SER A N 1
ATOM 2653 C CA . SER A 1 355 ? -5.805 21.539 20.021 1.00 62.88 355 SER A CA 1
ATOM 2654 C C . SER A 1 355 ? -6.915 21.544 18.962 1.00 62.88 355 SER A C 1
ATOM 2656 O O . SER A 1 355 ? -6.786 22.189 17.920 1.00 62.88 355 SER A O 1
ATOM 2658 N N . PRO A 1 356 ? -8.072 20.908 19.239 1.00 60.06 356 PRO A N 1
ATOM 2659 C CA . PRO A 1 356 ? -9.280 21.052 18.422 1.00 60.06 356 PRO A CA 1
ATOM 2660 C C . PRO A 1 356 ? -9.780 22.499 18.349 1.00 60.06 356 PRO A C 1
ATOM 2662 O O . PRO A 1 356 ? -10.506 22.846 17.423 1.00 60.06 356 PRO A O 1
ATOM 2665 N N . ARG A 1 357 ? -9.410 23.340 19.330 1.00 61.16 357 ARG A N 1
ATOM 2666 C CA . ARG A 1 357 ? -9.839 24.744 19.426 1.00 61.16 357 ARG A CA 1
ATOM 2667 C C . ARG A 1 357 ? -9.164 25.643 18.393 1.00 61.16 357 ARG A C 1
ATOM 2669 O O . ARG A 1 357 ? -9.733 26.662 18.028 1.00 61.16 357 ARG A O 1
ATOM 2676 N N . GLU A 1 358 ? -7.993 25.255 17.902 1.00 62.81 358 GLU A N 1
ATOM 2677 C CA . GLU A 1 358 ? -7.211 26.047 16.945 1.00 62.81 358 GLU A CA 1
ATOM 2678 C C . GLU A 1 358 ? -7.442 25.622 15.492 1.00 62.81 358 GLU A C 1
ATOM 2680 O O . GLU A 1 358 ? -6.999 26.304 14.566 1.00 62.81 358 GLU A O 1
ATOM 2685 N N . ARG A 1 359 ? -8.156 24.511 15.260 1.00 69.38 359 ARG A N 1
ATOM 2686 C CA . ARG A 1 359 ? -8.402 24.009 13.908 1.00 69.38 359 ARG A CA 1
ATOM 2687 C C . ARG A 1 359 ? -9.801 24.378 13.401 1.00 69.38 359 ARG A C 1
ATOM 2689 O O . ARG A 1 359 ? -10.790 23.807 13.863 1.00 69.38 359 ARG A O 1
ATOM 2696 N N . PRO A 1 360 ? -9.913 25.219 12.358 1.00 63.44 360 PRO A N 1
ATOM 2697 C CA . PRO A 1 360 ? -11.174 25.413 11.658 1.00 63.44 360 PRO A CA 1
ATOM 2698 C C . PRO A 1 360 ? -11.498 24.175 10.801 1.00 63.44 360 PRO A C 1
ATOM 2700 O O . PRO A 1 360 ? -11.065 24.053 9.656 1.00 63.44 360 PRO A O 1
ATOM 2703 N N . GLY A 1 361 ? -12.271 23.241 11.362 1.00 79.81 361 GLY A N 1
ATOM 2704 C CA . GLY A 1 361 ? -12.870 22.109 10.645 1.00 79.81 361 GLY A CA 1
ATOM 2705 C C . GLY A 1 361 ? -12.315 20.725 11.003 1.00 79.81 361 GLY A C 1
ATOM 2706 O O . GLY A 1 361 ? -11.317 20.579 11.700 1.00 79.81 361 GLY A O 1
ATOM 2707 N N . SER A 1 362 ? -12.993 19.679 10.518 1.00 85.12 362 SER A N 1
ATOM 2708 C CA . SER A 1 362 ? -12.592 18.282 10.771 1.00 85.12 362 SER A CA 1
ATOM 2709 C C . SER A 1 362 ? -11.289 17.901 10.059 1.00 85.12 362 SER A C 1
ATOM 2711 O O . SER A 1 362 ? -10.983 18.423 8.976 1.00 85.12 362 SER A O 1
ATOM 2713 N N . VAL A 1 363 ? -10.558 16.931 10.625 1.00 83.88 363 VAL A N 1
ATOM 2714 C CA . VAL A 1 363 ? -9.341 16.365 10.009 1.00 83.88 363 VAL A CA 1
ATOM 2715 C C . VAL A 1 363 ? -9.634 15.886 8.587 1.00 83.88 363 VAL A C 1
ATOM 2717 O O . VAL A 1 363 ? -8.921 16.233 7.647 1.00 83.88 363 VAL A O 1
ATOM 2720 N N . VAL A 1 364 ? -10.732 15.146 8.407 1.00 88.00 364 VAL A N 1
ATOM 2721 C CA . VAL A 1 364 ? -11.107 14.586 7.104 1.00 88.00 364 VAL A CA 1
ATOM 2722 C C . VAL A 1 364 ? -11.421 15.679 6.080 1.00 88.00 364 VAL A C 1
ATOM 2724 O O . VAL A 1 364 ? -10.891 15.644 4.973 1.00 88.00 364 VAL A O 1
ATOM 2727 N N . ALA A 1 365 ? -12.189 16.713 6.439 1.00 87.38 365 ALA A N 1
ATOM 2728 C CA . ALA A 1 365 ? -12.491 17.808 5.514 1.00 87.38 365 ALA A CA 1
ATOM 2729 C C . ALA A 1 365 ? -11.213 18.533 5.061 1.00 87.38 365 ALA A C 1
ATOM 2731 O O . ALA A 1 365 ? -11.051 18.835 3.878 1.00 87.38 365 ALA A O 1
ATOM 2732 N N . THR A 1 366 ? -10.278 18.751 5.987 1.00 86.56 366 THR A N 1
ATOM 2733 C CA . THR A 1 366 ? -9.005 19.428 5.711 1.00 86.56 366 THR A CA 1
ATOM 2734 C C . THR A 1 366 ? -8.077 18.583 4.842 1.00 86.56 366 THR A C 1
ATOM 2736 O O . THR A 1 366 ? -7.458 19.114 3.917 1.00 86.56 366 THR A O 1
ATOM 2739 N N . SER A 1 367 ? -7.983 17.278 5.109 1.00 84.56 367 SER A N 1
ATOM 2740 C CA . SER A 1 367 ? -7.179 16.341 4.315 1.00 84.56 367 SER A CA 1
ATOM 2741 C C . SER A 1 367 ? -7.690 16.212 2.884 1.00 84.56 367 SER A C 1
ATOM 2743 O O . SER A 1 367 ? -6.893 16.155 1.950 1.00 84.56 367 SER A O 1
ATOM 2745 N N . LEU A 1 368 ? -9.014 16.212 2.704 1.00 87.75 368 LEU A N 1
ATOM 2746 C CA . LEU A 1 368 ? -9.652 15.962 1.411 1.00 87.75 368 LEU A CA 1
ATOM 2747 C C . LEU A 1 368 ? -9.907 17.227 0.580 1.00 87.75 368 LEU A C 1
ATOM 2749 O O . LEU A 1 368 ? -10.225 17.121 -0.605 1.00 87.75 368 LEU A O 1
ATOM 2753 N N . ARG A 1 369 ? -9.747 18.423 1.164 1.00 89.56 369 ARG A N 1
ATOM 2754 C CA . ARG A 1 369 ? -9.969 19.720 0.499 1.00 89.56 369 ARG A CA 1
ATOM 2755 C C . ARG A 1 369 ? -9.299 19.863 -0.880 1.00 89.56 369 ARG A C 1
ATOM 2757 O O . ARG A 1 369 ? -9.943 20.444 -1.747 1.00 89.56 369 ARG A O 1
ATOM 2764 N N . PRO A 1 370 ? -8.069 19.365 -1.125 1.00 88.00 370 PRO A N 1
ATOM 2765 C CA . PRO A 1 370 ? -7.422 19.519 -2.431 1.00 88.00 370 PRO A CA 1
ATOM 2766 C C . PRO A 1 370 ? -8.069 18.728 -3.579 1.00 88.00 370 PRO A C 1
ATOM 2768 O O . PRO A 1 370 ? -7.689 18.947 -4.723 1.00 88.00 370 PRO A O 1
ATOM 2771 N N . PHE A 1 371 ? -8.993 17.805 -3.293 1.00 86.38 371 PHE A N 1
ATOM 2772 C CA . PHE A 1 371 ? -9.527 16.858 -4.273 1.00 86.38 371 PHE A CA 1
ATOM 2773 C C . PHE A 1 371 ? -10.997 17.137 -4.582 1.00 86.38 371 PHE A C 1
ATOM 2775 O O . PHE A 1 371 ? -11.822 17.243 -3.662 1.00 86.38 371 PHE A O 1
ATOM 2782 N N . GLY A 1 372 ? -11.320 17.210 -5.875 1.00 86.88 372 GLY A N 1
ATOM 2783 C CA . GLY A 1 372 ? -12.677 17.368 -6.384 1.00 86.88 372 GLY A CA 1
ATOM 2784 C C . GLY A 1 372 ? -13.526 16.100 -6.253 1.00 86.88 372 GLY A C 1
ATOM 2785 O O . GLY A 1 372 ? -13.077 15.043 -5.808 1.00 86.88 372 GLY A O 1
ATOM 2786 N N . ALA A 1 373 ? -14.805 16.209 -6.617 1.00 85.88 373 ALA A N 1
ATOM 2787 C CA . ALA A 1 373 ? -15.752 15.096 -6.525 1.00 85.88 373 ALA A CA 1
ATOM 2788 C C . ALA A 1 373 ? -15.437 13.956 -7.512 1.00 85.88 373 ALA A C 1
ATOM 2790 O O . ALA A 1 373 ? -15.776 12.803 -7.251 1.00 85.88 373 ALA A O 1
ATOM 2791 N N . PHE A 1 374 ? -14.807 14.264 -8.648 1.00 82.44 374 PHE A N 1
ATOM 2792 C CA . PHE A 1 374 ? -14.396 13.253 -9.619 1.00 82.44 374 PHE A CA 1
ATOM 2793 C C . PHE A 1 374 ? -13.250 12.405 -9.066 1.00 82.44 374 PHE A C 1
ATOM 2795 O O . PHE A 1 374 ? -13.396 11.190 -8.965 1.00 82.44 374 PHE A O 1
ATOM 2802 N N . GLU A 1 375 ? -12.185 13.051 -8.590 1.00 84.88 375 GLU A N 1
ATOM 2803 C CA . GLU A 1 375 ? -11.044 12.416 -7.930 1.00 84.88 375 GLU A CA 1
ATOM 2804 C C . GLU A 1 375 ? -11.495 11.528 -6.771 1.00 84.88 375 GLU A C 1
ATOM 2806 O O . GLU A 1 375 ? -11.060 10.386 -6.642 1.00 84.88 375 GLU A O 1
ATOM 2811 N N . ARG A 1 376 ? -12.431 12.028 -5.952 1.00 85.62 376 ARG A N 1
ATOM 2812 C CA . ARG A 1 376 ? -13.009 11.274 -4.829 1.00 85.62 376 ARG A CA 1
ATOM 2813 C C . ARG A 1 376 ? -13.689 9.978 -5.229 1.00 85.62 376 ARG A C 1
ATOM 2815 O O . ARG A 1 376 ? -13.594 9.005 -4.487 1.00 85.62 376 ARG A O 1
ATOM 2822 N N . ARG A 1 377 ? -14.338 9.957 -6.391 1.00 84.56 377 ARG A N 1
ATOM 2823 C CA . ARG A 1 377 ? -14.980 8.750 -6.916 1.00 84.56 377 ARG A CA 1
ATOM 2824 C C . ARG A 1 377 ? -13.964 7.786 -7.514 1.00 84.56 377 ARG A C 1
ATOM 2826 O O . ARG A 1 377 ? -14.066 6.592 -7.262 1.00 84.56 377 ARG A O 1
ATOM 2833 N N . THR A 1 378 ? -12.972 8.283 -8.251 1.00 81.94 378 THR A N 1
ATOM 2834 C CA . THR A 1 378 ? -11.964 7.422 -8.892 1.00 81.94 378 THR A CA 1
ATOM 2835 C C . THR A 1 378 ? -10.979 6.811 -7.894 1.00 81.94 378 THR A C 1
ATOM 2837 O O . THR A 1 378 ? -10.501 5.705 -8.115 1.00 81.94 378 THR A O 1
ATOM 2840 N N . MET A 1 379 ? -10.729 7.474 -6.759 1.00 89.25 379 MET A N 1
ATOM 2841 C CA . MET A 1 379 ? -9.777 7.033 -5.728 1.00 89.25 379 MET A CA 1
ATOM 2842 C C . MET A 1 379 ? -10.463 6.638 -4.407 1.00 89.25 379 MET A C 1
ATOM 2844 O O . MET A 1 379 ? -9.903 6.831 -3.323 1.00 89.25 379 MET A O 1
ATOM 2848 N N . ALA A 1 380 ? -11.685 6.099 -4.474 1.00 89.12 380 ALA A N 1
ATOM 2849 C CA . ALA A 1 380 ? -12.538 5.860 -3.305 1.00 89.12 380 ALA A CA 1
ATOM 2850 C C . ALA A 1 380 ? -11.847 5.059 -2.181 1.00 89.12 380 ALA A C 1
ATOM 2852 O O . ALA A 1 380 ? -11.904 5.461 -1.019 1.00 89.12 380 ALA A O 1
ATOM 2853 N N . ARG A 1 381 ? -11.101 3.992 -2.519 1.00 90.00 381 ARG A N 1
ATOM 2854 C CA . ARG A 1 381 ? -10.346 3.169 -1.547 1.00 90.00 381 ARG A CA 1
ATOM 2855 C C . ARG A 1 381 ? -9.269 3.975 -0.807 1.00 90.00 381 ARG A C 1
ATOM 2857 O O . ARG A 1 381 ? -9.166 3.897 0.416 1.00 90.00 381 ARG A O 1
ATOM 2864 N N . THR A 1 382 ? -8.504 4.796 -1.526 1.00 90.44 382 THR A N 1
ATOM 2865 C CA . THR A 1 382 ? -7.476 5.668 -0.934 1.00 90.44 382 THR A CA 1
ATOM 2866 C C . THR A 1 382 ? -8.101 6.705 -0.003 1.00 90.44 382 THR A C 1
ATOM 2868 O O . THR A 1 382 ? -7.597 6.948 1.095 1.00 90.44 382 THR A O 1
ATOM 2871 N N . PHE A 1 383 ? -9.239 7.282 -0.394 1.00 91.19 383 PHE A N 1
ATOM 2872 C CA . PHE A 1 383 ? -9.956 8.219 0.465 1.00 91.19 383 PHE A CA 1
ATOM 2873 C C . PHE A 1 383 ? -10.574 7.563 1.689 1.00 91.19 383 PHE A C 1
ATOM 2875 O O . PHE A 1 383 ? -10.543 8.164 2.760 1.00 91.19 383 PHE A O 1
ATOM 2882 N N . ALA A 1 384 ? -11.072 6.337 1.564 1.00 93.81 384 ALA A N 1
ATOM 2883 C CA . ALA A 1 384 ? -11.576 5.575 2.692 1.00 93.81 384 ALA A CA 1
ATOM 2884 C C . ALA A 1 384 ? -10.476 5.302 3.726 1.00 93.81 384 ALA A C 1
ATOM 2886 O O . ALA A 1 384 ? -10.680 5.539 4.916 1.00 93.81 384 ALA A O 1
ATOM 2887 N N . ALA A 1 385 ? -9.284 4.896 3.275 1.00 92.44 385 ALA A N 1
ATOM 2888 C CA . ALA A 1 385 ? -8.126 4.707 4.146 1.00 92.44 385 ALA A CA 1
ATOM 2889 C C . ALA A 1 385 ? -7.724 6.014 4.857 1.00 92.44 385 ALA A C 1
ATOM 2891 O O . ALA A 1 385 ? -7.569 6.037 6.079 1.00 92.44 385 ALA A O 1
ATOM 2892 N N . ALA A 1 386 ? -7.637 7.127 4.122 1.00 91.31 386 ALA A N 1
ATOM 2893 C CA . ALA A 1 386 ? -7.316 8.434 4.695 1.00 91.31 386 ALA A CA 1
ATOM 2894 C C . ALA A 1 386 ? -8.390 8.934 5.679 1.00 91.31 386 ALA A C 1
ATOM 2896 O O . ALA A 1 386 ? -8.063 9.473 6.736 1.00 91.31 386 ALA A O 1
ATOM 2897 N N . ALA A 1 387 ? -9.673 8.733 5.363 1.00 93.44 387 ALA A N 1
ATOM 2898 C CA . ALA A 1 387 ? -10.793 9.076 6.234 1.00 93.44 387 ALA A CA 1
ATOM 2899 C C . ALA A 1 387 ? -10.795 8.229 7.513 1.00 93.44 387 ALA A C 1
ATOM 2901 O O . ALA A 1 387 ? -11.073 8.753 8.588 1.00 93.44 387 ALA A O 1
ATOM 2902 N N . LEU A 1 388 ? -10.420 6.951 7.427 1.00 95.06 388 LEU A N 1
ATOM 2903 C CA . LEU A 1 388 ? -10.277 6.076 8.586 1.00 95.06 388 LEU A CA 1
ATOM 2904 C C . LEU A 1 388 ? -9.119 6.507 9.497 1.00 95.06 388 LEU A C 1
ATOM 2906 O O . LEU A 1 388 ? -9.282 6.535 10.718 1.00 95.06 388 LEU A O 1
ATOM 2910 N N . ILE A 1 389 ? -7.966 6.866 8.924 1.00 92.44 389 ILE A N 1
ATOM 2911 C CA . ILE A 1 389 ? -6.837 7.435 9.677 1.00 92.44 389 ILE A CA 1
ATOM 2912 C C . ILE A 1 389 ? -7.275 8.733 10.365 1.00 92.44 389 ILE A C 1
ATOM 2914 O O . ILE A 1 389 ? -7.100 8.877 11.574 1.00 92.44 389 ILE A O 1
ATOM 2918 N N . ALA A 1 390 ? -7.919 9.633 9.616 1.00 89.88 390 ALA A N 1
ATOM 2919 C CA . ALA A 1 390 ? -8.452 10.884 10.140 1.00 89.88 390 ALA A CA 1
ATOM 2920 C C . ALA A 1 390 ? -9.434 10.644 11.293 1.00 89.88 390 ALA A C 1
ATOM 2922 O O . ALA A 1 390 ? -9.341 11.300 12.321 1.00 89.88 390 ALA A O 1
ATOM 2923 N N . ALA A 1 391 ? -10.335 9.671 11.156 1.00 93.56 391 ALA A N 1
ATOM 2924 C CA . ALA A 1 391 ? -11.314 9.337 12.179 1.00 93.56 391 ALA A CA 1
ATOM 2925 C C . ALA A 1 391 ? -10.658 8.829 13.474 1.00 93.56 391 ALA A C 1
ATOM 2927 O O . ALA A 1 391 ? -11.111 9.170 14.562 1.00 93.56 391 ALA A O 1
ATOM 2928 N N . ARG A 1 392 ? -9.587 8.026 13.381 1.00 91.69 392 ARG A N 1
ATOM 2929 C CA . ARG A 1 392 ? -8.849 7.518 14.557 1.00 91.69 392 ARG A CA 1
ATOM 2930 C C . ARG A 1 392 ? -8.126 8.612 15.329 1.00 91.69 392 ARG A C 1
ATOM 2932 O O . ARG A 1 392 ? -7.852 8.429 16.513 1.00 91.69 392 ARG A O 1
ATOM 2939 N N . ALA A 1 393 ? -7.761 9.677 14.633 1.00 87.75 393 ALA A N 1
ATOM 2940 C CA . ALA A 1 393 ? -6.934 10.744 15.158 1.00 87.75 393 ALA A CA 1
ATOM 2941 C C . ALA A 1 393 ? -7.742 12.028 15.443 1.00 87.75 393 ALA A C 1
ATOM 2943 O O . ALA A 1 393 ? -7.214 12.998 15.968 1.00 87.75 393 ALA A O 1
ATOM 2944 N N . GLU A 1 394 ? -9.036 12.033 15.126 1.00 90.38 394 GLU A N 1
ATOM 2945 C CA . GLU A 1 394 ? -9.955 13.123 15.427 1.00 90.38 394 GLU A CA 1
ATOM 2946 C C . GLU A 1 394 ? -10.365 13.088 16.906 1.00 90.38 394 GLU A C 1
ATOM 2948 O O . GLU A 1 394 ? -10.910 12.098 17.395 1.00 90.38 394 GLU A O 1
ATOM 2953 N N . ALA A 1 395 ? -10.120 14.189 17.616 1.00 88.56 395 ALA A N 1
ATOM 2954 C CA . ALA A 1 395 ? -10.440 14.311 19.036 1.00 88.56 395 ALA A CA 1
ATOM 2955 C C . ALA A 1 395 ? -11.924 14.629 19.282 1.00 88.56 395 ALA A C 1
ATOM 2957 O O . ALA A 1 395 ? -12.458 14.289 20.334 1.00 88.56 395 ALA A O 1
ATOM 2958 N N . ASN A 1 396 ? -12.599 15.281 18.327 1.00 89.69 396 ASN A N 1
ATOM 2959 C CA . ASN A 1 396 ? -14.020 15.612 18.424 1.00 89.69 396 ASN A CA 1
ATOM 2960 C C . ASN A 1 396 ? -14.886 14.388 18.038 1.00 89.69 396 ASN A C 1
ATOM 2962 O O . ASN A 1 396 ? -14.911 14.029 16.854 1.00 89.69 396 ASN A O 1
ATOM 2966 N N . PRO A 1 397 ? -15.649 13.770 18.967 1.00 92.75 397 PRO A N 1
ATOM 2967 C CA . PRO A 1 397 ? -16.345 12.512 18.682 1.00 92.75 397 PRO A CA 1
ATOM 2968 C C . PRO A 1 397 ? -17.369 12.608 17.529 1.00 92.75 397 PRO A C 1
ATOM 2970 O O . PRO A 1 397 ? -17.322 11.765 16.632 1.00 92.75 397 PRO A O 1
ATOM 2973 N N . PRO A 1 398 ? -18.233 13.642 17.427 1.00 93.50 398 PRO A N 1
ATOM 2974 C CA . PRO A 1 398 ? -19.059 13.852 16.233 1.00 93.50 398 PRO A CA 1
ATOM 2975 C C . PRO A 1 398 ? -18.285 13.915 14.904 1.00 93.50 398 PRO A C 1
ATOM 2977 O O . PRO A 1 398 ? -18.745 13.374 13.896 1.00 93.50 398 PRO A O 1
ATOM 2980 N N . SER A 1 399 ? -17.117 14.564 14.869 1.00 91.69 399 SER A N 1
ATOM 2981 C CA . SER A 1 399 ? -16.273 14.604 13.664 1.00 91.69 399 SER A CA 1
ATOM 2982 C C . SER A 1 399 ? -15.644 13.244 13.362 1.00 91.69 399 SER A C 1
ATOM 2984 O O . SER A 1 399 ? -15.627 12.839 12.197 1.00 91.69 399 SER A O 1
ATOM 2986 N N . ALA A 1 400 ? -15.201 12.516 14.391 1.00 94.25 400 ALA A N 1
ATOM 2987 C CA . ALA A 1 400 ? -14.652 11.172 14.253 1.00 94.25 400 ALA A CA 1
ATOM 2988 C C . ALA A 1 400 ? -15.705 10.205 13.692 1.00 94.25 400 ALA A C 1
ATOM 2990 O O . ALA A 1 400 ? -15.422 9.446 12.764 1.00 94.25 400 ALA A O 1
ATOM 2991 N N . LEU A 1 401 ? -16.949 10.297 14.180 1.00 95.25 401 LEU A N 1
ATOM 2992 C CA . LEU A 1 401 ? -18.078 9.509 13.687 1.00 95.25 401 LEU A CA 1
ATOM 2993 C C . LEU A 1 401 ? -18.356 9.783 12.203 1.00 95.25 401 LEU A C 1
ATOM 2995 O O . LEU A 1 401 ? -18.466 8.840 11.422 1.00 95.25 401 LEU A O 1
ATOM 2999 N N . ARG A 1 402 ? -18.411 11.059 11.793 1.00 94.44 402 ARG A N 1
ATOM 3000 C CA . ARG A 1 402 ? -18.602 11.440 10.380 1.00 94.44 402 ARG A CA 1
ATOM 3001 C C . ARG A 1 402 ? -17.481 10.921 9.483 1.00 94.44 402 ARG A C 1
ATOM 3003 O O . ARG A 1 402 ? -17.756 10.416 8.398 1.00 94.44 402 ARG A O 1
ATOM 3010 N N . ALA A 1 403 ? -16.230 11.030 9.925 1.00 94.25 403 ALA A N 1
ATOM 3011 C CA . ALA A 1 403 ? -15.081 10.534 9.175 1.00 94.25 403 ALA A CA 1
ATOM 3012 C C . ALA A 1 403 ? -15.105 8.999 9.040 1.00 94.25 403 ALA A C 1
ATOM 3014 O O . ALA A 1 403 ? -14.859 8.479 7.953 1.00 94.25 403 ALA A O 1
ATOM 3015 N N . ALA A 1 404 ? -15.480 8.277 10.101 1.00 96.69 404 ALA A N 1
ATOM 3016 C CA . ALA A 1 404 ? -15.645 6.826 10.060 1.00 96.69 404 ALA A CA 1
ATOM 3017 C C . ALA A 1 404 ? -16.790 6.408 9.122 1.00 96.69 404 ALA A C 1
ATOM 3019 O O . ALA A 1 404 ? -16.622 5.502 8.313 1.00 96.69 404 ALA A O 1
ATOM 3020 N N . MET A 1 405 ? -17.931 7.103 9.162 1.00 96.19 405 MET A N 1
ATOM 3021 C CA . MET A 1 405 ? -19.025 6.862 8.217 1.00 96.19 405 MET A CA 1
ATOM 3022 C C . MET A 1 405 ? -18.578 7.108 6.774 1.00 96.19 405 MET A C 1
ATOM 3024 O O . MET A 1 405 ? -18.860 6.280 5.916 1.00 96.19 405 MET A O 1
ATOM 3028 N N . LEU A 1 406 ? -17.849 8.193 6.496 1.00 94.81 406 LEU A N 1
ATOM 3029 C CA . LEU A 1 406 ? -17.316 8.445 5.156 1.00 94.81 406 LEU A CA 1
ATOM 3030 C C . LEU A 1 406 ? -16.409 7.302 4.684 1.00 94.81 406 LEU A C 1
ATOM 3032 O O . LEU A 1 406 ? -16.545 6.853 3.548 1.00 94.81 406 LEU A O 1
ATOM 3036 N N . ALA A 1 407 ? -15.511 6.828 5.553 1.00 95.44 407 ALA A N 1
ATOM 3037 C CA . ALA A 1 407 ? -14.625 5.715 5.238 1.00 95.44 407 ALA A CA 1
ATOM 3038 C C . ALA A 1 407 ? -15.410 4.447 4.885 1.00 95.44 407 ALA A C 1
ATOM 3040 O O . ALA A 1 407 ? -15.095 3.802 3.896 1.00 95.44 407 ALA A O 1
ATOM 3041 N N . GLU A 1 408 ? -16.448 4.118 5.654 1.00 95.94 408 GLU A N 1
ATOM 3042 C CA . GLU A 1 408 ? -17.291 2.946 5.413 1.00 95.94 408 GLU A CA 1
ATOM 3043 C C . GLU A 1 408 ? -18.074 3.025 4.097 1.00 95.94 408 GLU A C 1
ATOM 3045 O O . GLU A 1 408 ? -18.085 2.056 3.346 1.00 95.94 408 GLU A O 1
ATOM 3050 N N . HIS A 1 409 ? -18.704 4.165 3.794 1.00 94.94 409 HIS A N 1
ATOM 3051 C CA . HIS A 1 409 ? -19.539 4.312 2.591 1.00 94.94 409 HIS A CA 1
ATOM 3052 C C . HIS A 1 409 ? -18.726 4.353 1.290 1.00 94.94 409 HIS A C 1
ATOM 3054 O O . HIS A 1 409 ? -19.279 4.153 0.212 1.00 94.94 409 HIS A O 1
ATOM 3060 N N . ALA A 1 410 ? -17.425 4.634 1.372 1.00 92.50 410 ALA A N 1
ATOM 3061 C CA . ALA A 1 410 ? -16.547 4.725 0.211 1.00 92.50 410 ALA A CA 1
ATOM 3062 C C . ALA A 1 410 ? -16.038 3.359 -0.292 1.00 92.50 410 ALA A C 1
ATOM 3064 O O . ALA A 1 410 ? -15.371 3.303 -1.325 1.00 92.50 410 ALA A O 1
ATOM 3065 N N . VAL A 1 411 ? -16.308 2.261 0.421 1.00 93.56 411 VAL A N 1
ATOM 3066 C CA . VAL A 1 411 ? -15.783 0.922 0.106 1.00 93.56 411 VAL A CA 1
ATOM 3067 C C . VAL A 1 411 ? -16.840 -0.165 0.296 1.00 93.56 411 VAL A C 1
ATOM 3069 O O . VAL A 1 411 ? -17.915 0.067 0.842 1.00 93.56 411 VAL A O 1
ATOM 3072 N N . ALA A 1 412 ? -16.536 -1.380 -0.168 1.00 92.50 412 ALA A N 1
ATOM 3073 C CA . ALA A 1 412 ? -17.435 -2.518 -0.029 1.00 92.50 412 ALA A CA 1
ATOM 3074 C C . ALA A 1 412 ? -17.726 -2.836 1.460 1.00 92.50 412 ALA A C 1
ATOM 3076 O O . ALA A 1 412 ? -16.792 -2.860 2.265 1.00 92.50 412 ALA A O 1
ATOM 3077 N N . PRO A 1 413 ? -18.976 -3.176 1.838 1.00 90.38 413 PRO A N 1
ATOM 3078 C CA . PRO A 1 413 ? -19.399 -3.330 3.237 1.00 90.38 413 PRO A CA 1
ATOM 3079 C C . PRO A 1 413 ? -18.590 -4.314 4.095 1.00 90.38 413 PRO A C 1
ATOM 3081 O O . PRO A 1 413 ? -18.593 -4.201 5.317 1.00 90.38 413 PRO A O 1
ATOM 3084 N N . ARG A 1 414 ? -17.953 -5.309 3.471 1.00 90.12 414 ARG A N 1
ATOM 3085 C CA . ARG A 1 414 ? -17.239 -6.412 4.136 1.00 90.12 414 ARG A CA 1
ATOM 3086 C C . ARG A 1 414 ? -15.722 -6.337 3.976 1.00 90.12 414 ARG A C 1
ATOM 3088 O O . ARG A 1 414 ? -15.028 -7.247 4.417 1.00 90.12 414 ARG A O 1
ATOM 3095 N N . CYS A 1 415 ? -15.199 -5.273 3.366 1.00 92.19 415 CYS A N 1
ATOM 3096 C CA . CYS A 1 415 ? -13.757 -5.081 3.294 1.00 92.19 415 CYS A CA 1
ATOM 3097 C C . CYS A 1 415 ? -13.195 -4.662 4.663 1.00 92.19 415 CYS A C 1
ATOM 3099 O O . CYS A 1 415 ? -13.899 -4.109 5.516 1.00 92.19 415 CYS A O 1
ATOM 3101 N N . VAL A 1 416 ? -11.895 -4.880 4.870 1.00 93.19 416 VAL A N 1
ATOM 3102 C CA . VAL A 1 416 ? -11.220 -4.585 6.147 1.00 93.19 416 VAL A CA 1
ATOM 3103 C C . VAL A 1 416 ? -11.367 -3.111 6.553 1.00 93.19 416 VAL A C 1
ATOM 3105 O O . VAL A 1 416 ? -11.583 -2.826 7.732 1.00 93.19 416 VAL A O 1
ATOM 3108 N N . ILE A 1 417 ? -11.317 -2.169 5.601 1.00 94.81 417 ILE A N 1
ATOM 3109 C CA . ILE A 1 417 ? -11.494 -0.732 5.880 1.00 94.81 417 ILE A CA 1
ATOM 3110 C C . ILE A 1 417 ? -12.904 -0.443 6.413 1.00 94.81 417 ILE A C 1
ATOM 3112 O O . ILE A 1 417 ? -13.029 0.256 7.420 1.00 94.81 417 ILE A O 1
ATOM 3116 N N . ALA A 1 418 ? -13.953 -1.010 5.804 1.00 96.06 418 ALA A N 1
ATOM 3117 C CA . ALA A 1 418 ? -15.332 -0.839 6.266 1.00 96.06 418 ALA A CA 1
ATOM 3118 C C . ALA A 1 418 ? -15.519 -1.381 7.687 1.00 96.06 418 ALA A C 1
ATOM 3120 O O . ALA A 1 418 ? -16.084 -0.709 8.550 1.00 96.06 418 ALA A O 1
ATOM 3121 N N . LEU A 1 419 ? -14.985 -2.572 7.967 1.00 96.50 419 LEU A N 1
ATOM 3122 C CA . LEU A 1 419 ? -15.082 -3.181 9.292 1.00 96.50 419 LEU A CA 1
ATOM 3123 C C . LEU A 1 419 ? -14.297 -2.392 10.350 1.00 96.50 419 LEU A C 1
ATOM 3125 O O . LEU A 1 419 ? -14.795 -2.173 11.455 1.00 96.50 419 LEU A O 1
ATOM 3129 N N . GLN A 1 420 ? -13.108 -1.885 10.010 1.00 96.00 420 GLN A N 1
ATOM 3130 C CA . GLN A 1 420 ? -12.347 -0.989 10.885 1.00 96.00 420 GLN A CA 1
ATOM 3131 C C . GLN A 1 420 ? -13.092 0.326 11.156 1.00 96.00 420 GLN A C 1
ATOM 3133 O O . GLN A 1 420 ? -13.092 0.806 12.293 1.00 96.00 420 GLN A O 1
ATOM 3138 N N . ALA A 1 421 ? -13.736 0.895 10.137 1.00 97.25 421 ALA A N 1
ATOM 3139 C CA . ALA A 1 421 ? -14.559 2.088 10.271 1.00 97.25 421 ALA A CA 1
ATOM 3140 C C . ALA A 1 421 ? -15.760 1.836 11.193 1.00 97.25 421 ALA A C 1
ATOM 3142 O O . ALA A 1 421 ? -15.996 2.617 12.113 1.00 97.25 421 ALA A O 1
ATOM 3143 N N . ARG A 1 422 ? -16.456 0.703 11.046 1.00 97.94 422 ARG A N 1
ATOM 3144 C CA . ARG A 1 422 ? -17.549 0.301 11.944 1.00 97.94 422 ARG A CA 1
ATOM 3145 C C . ARG A 1 422 ? -17.090 0.041 13.379 1.00 97.94 422 ARG A C 1
ATOM 3147 O O . ARG A 1 422 ? -17.772 0.476 14.303 1.00 97.94 422 ARG A O 1
ATOM 3154 N N . CYS A 1 423 ? -15.927 -0.584 13.599 1.00 97.00 423 CYS A N 1
ATOM 3155 C CA . CYS A 1 423 ? -15.340 -0.687 14.945 1.00 97.00 423 CYS A CA 1
ATOM 3156 C C . CYS A 1 423 ? -15.179 0.697 15.584 1.00 97.00 423 CYS A C 1
ATOM 3158 O O . CYS A 1 423 ? -15.516 0.889 16.752 1.00 97.00 423 CYS A O 1
ATOM 3160 N N . LEU A 1 424 ? -14.684 1.672 14.816 1.00 96.50 424 LEU A N 1
ATOM 3161 C CA . LEU A 1 424 ? -14.526 3.036 15.300 1.00 96.50 424 LEU A CA 1
ATOM 3162 C C . LEU A 1 424 ? -15.879 3.722 15.539 1.00 96.50 424 LEU A C 1
ATOM 3164 O O . LEU A 1 424 ? -16.038 4.373 16.567 1.00 96.50 424 LEU A O 1
ATOM 3168 N N . ARG A 1 425 ? -16.871 3.522 14.661 1.00 97.44 425 ARG A N 1
ATOM 3169 C CA . ARG A 1 425 ? -18.248 4.001 14.873 1.00 97.44 425 ARG A CA 1
ATOM 3170 C C . ARG A 1 425 ? -18.838 3.456 16.171 1.00 97.44 425 ARG A C 1
ATOM 3172 O O . ARG A 1 425 ? -19.398 4.233 16.933 1.00 97.44 425 ARG A O 1
ATOM 3179 N N . ALA A 1 426 ? -18.681 2.162 16.448 1.00 97.56 426 ALA A N 1
ATOM 3180 C CA . ALA A 1 426 ? -19.138 1.562 17.701 1.00 97.56 426 ALA A CA 1
ATOM 3181 C C . ALA A 1 426 ? -18.425 2.179 18.916 1.00 97.56 426 ALA A C 1
ATOM 3183 O O . ALA A 1 426 ? -19.065 2.525 19.905 1.00 97.56 426 ALA A O 1
ATOM 3184 N N . ALA A 1 427 ? -17.106 2.383 18.827 1.00 95.81 427 ALA A N 1
ATOM 3185 C CA . ALA A 1 427 ? -16.327 3.021 19.887 1.00 95.81 427 ALA A CA 1
ATOM 3186 C C . ALA A 1 427 ? -16.810 4.448 20.196 1.00 95.81 427 ALA A C 1
ATOM 3188 O O . ALA A 1 427 ? -17.041 4.789 21.353 1.00 95.81 427 ALA A O 1
ATOM 3189 N N . VAL A 1 428 ? -16.960 5.267 19.155 1.00 96.00 428 VAL A N 1
ATOM 3190 C CA . VAL A 1 428 ? -17.358 6.676 19.256 1.00 96.00 428 VAL A CA 1
ATOM 3191 C C . VAL A 1 428 ? -18.832 6.806 19.648 1.00 96.00 428 VAL A C 1
ATOM 3193 O O . VAL A 1 428 ? -19.179 7.652 20.464 1.00 96.00 428 VAL A O 1
ATOM 3196 N N . GLY A 1 429 ? -19.704 5.940 19.126 1.00 96.31 429 GLY A N 1
ATOM 3197 C CA . GLY A 1 429 ? -21.116 5.887 19.507 1.00 96.31 429 GLY A CA 1
ATOM 3198 C C . GLY A 1 429 ? -21.297 5.607 20.998 1.00 96.31 429 GLY A C 1
ATOM 3199 O O . GLY A 1 429 ? -22.068 6.301 21.657 1.00 96.31 429 GLY A O 1
ATOM 3200 N N . ALA A 1 430 ? -20.517 4.675 21.555 1.00 94.88 430 ALA A N 1
ATOM 3201 C CA . ALA A 1 430 ? -20.518 4.401 22.990 1.00 94.88 430 ALA A CA 1
ATOM 3202 C C . ALA A 1 430 ? -20.049 5.610 23.823 1.00 94.88 430 ALA A C 1
ATOM 3204 O O . ALA A 1 430 ? -20.645 5.901 24.854 1.00 94.88 430 ALA A O 1
ATOM 3205 N N . GLN A 1 431 ? -19.037 6.358 23.362 1.00 94.38 431 GLN A N 1
ATOM 3206 C CA . GLN A 1 431 ? -18.602 7.605 24.020 1.00 94.38 431 GLN A CA 1
ATOM 3207 C C . GLN A 1 431 ? -19.688 8.688 24.019 1.00 94.38 431 GLN A C 1
ATOM 3209 O O . GLN A 1 431 ? -19.736 9.515 24.922 1.00 94.38 431 GLN A O 1
ATOM 3214 N N . LEU A 1 432 ? -20.562 8.675 23.012 1.00 95.38 432 LEU A N 1
ATOM 3215 C CA . LEU A 1 432 ? -21.701 9.582 22.881 1.00 95.38 432 LEU A CA 1
ATOM 3216 C C . LEU A 1 432 ? -22.967 9.079 23.598 1.00 95.38 432 LEU A C 1
ATOM 3218 O O . LEU A 1 432 ? -24.031 9.662 23.411 1.00 95.38 432 LEU A O 1
ATOM 3222 N N . GLY A 1 433 ? -22.885 7.985 24.363 1.00 95.56 433 GLY A N 1
ATOM 3223 C CA . GLY A 1 433 ? -24.030 7.391 25.062 1.00 95.56 433 GLY A CA 1
ATOM 3224 C C . GLY A 1 433 ? -25.021 6.647 24.158 1.00 95.56 433 GLY A C 1
ATOM 3225 O O . GLY A 1 433 ? -26.067 6.205 24.624 1.00 95.56 433 GLY A O 1
ATOM 3226 N N . ARG A 1 434 ? -24.710 6.457 22.868 1.00 97.12 434 ARG A N 1
ATOM 3227 C CA . ARG A 1 434 ? -25.561 5.737 21.901 1.00 97.12 434 ARG A CA 1
ATOM 3228 C C . ARG A 1 434 ? -25.319 4.232 21.975 1.00 97.12 434 ARG A C 1
ATOM 3230 O O . ARG A 1 434 ? -24.821 3.619 21.029 1.00 97.12 434 ARG A O 1
ATOM 3237 N N . PHE A 1 435 ? -25.598 3.643 23.134 1.00 97.25 435 PHE A N 1
ATOM 3238 C CA . PHE A 1 435 ? -25.178 2.275 23.438 1.00 97.25 435 PHE A CA 1
ATOM 3239 C C . PHE A 1 435 ? -25.837 1.215 22.550 1.00 97.25 435 PHE A C 1
ATOM 3241 O O . PHE A 1 435 ? -25.140 0.303 22.108 1.00 97.25 435 PHE A O 1
ATOM 3248 N N . ASP A 1 436 ? -27.125 1.344 22.228 1.00 97.31 436 ASP A N 1
ATOM 3249 C CA . ASP A 1 436 ? -27.834 0.332 21.431 1.00 97.31 436 ASP A CA 1
ATOM 3250 C C . ASP A 1 436 ? -27.375 0.322 19.968 1.00 97.31 436 ASP A C 1
ATOM 3252 O O . ASP A 1 436 ? -27.041 -0.737 19.430 1.00 97.31 436 ASP A O 1
ATOM 3256 N N . GLU A 1 437 ? -27.233 1.501 19.351 1.00 97.06 437 GLU A N 1
ATOM 3257 C CA . GLU A 1 437 ? -26.636 1.644 18.015 1.00 97.06 437 GLU A CA 1
ATOM 3258 C C . GLU A 1 437 ? -25.202 1.097 17.990 1.00 97.06 437 GLU A C 1
ATOM 3260 O O . GLU A 1 437 ? -24.833 0.319 17.107 1.00 97.06 437 GLU A O 1
ATOM 3265 N N . ALA A 1 438 ? -24.383 1.472 18.979 1.00 98.00 438 ALA A N 1
ATOM 3266 C CA . ALA A 1 438 ? -23.001 1.017 19.078 1.00 98.00 438 ALA A CA 1
ATOM 3267 C C . ALA A 1 438 ? -22.907 -0.507 19.241 1.00 98.00 438 ALA A C 1
ATOM 3269 O O . ALA A 1 438 ? -22.043 -1.142 18.628 1.00 98.00 438 ALA A O 1
ATOM 3270 N N . ARG A 1 439 ? -23.809 -1.105 20.031 1.00 98.19 439 ARG A N 1
ATOM 3271 C CA . ARG A 1 439 ? -23.892 -2.555 20.233 1.00 98.19 439 ARG A CA 1
ATOM 3272 C C . ARG A 1 439 ? -24.269 -3.265 18.939 1.00 98.19 439 ARG A C 1
ATOM 3274 O O . ARG A 1 439 ? -23.597 -4.229 18.579 1.00 98.19 439 ARG A O 1
ATOM 3281 N N . ALA A 1 440 ? -25.288 -2.781 18.228 1.00 98.31 440 ALA A N 1
ATOM 3282 C CA . ALA A 1 440 ? -25.717 -3.351 16.952 1.00 98.31 440 ALA A CA 1
ATOM 3283 C C . ALA A 1 440 ? -24.580 -3.331 15.917 1.00 98.31 440 ALA A C 1
ATOM 3285 O O . ALA A 1 440 ? -24.285 -4.351 15.292 1.00 98.31 440 ALA A O 1
ATOM 3286 N N . VAL A 1 441 ? -23.870 -2.203 15.804 1.00 98.25 441 VAL A N 1
ATOM 3287 C CA . VAL A 1 441 ? -22.707 -2.079 14.913 1.00 98.25 441 VAL A CA 1
ATOM 3288 C C . VAL A 1 441 ? -21.588 -3.042 15.319 1.00 98.25 441 VAL A C 1
ATOM 3290 O O . VAL A 1 441 ? -21.032 -3.725 14.460 1.00 98.25 441 VAL A O 1
ATOM 3293 N N . ALA A 1 442 ? -21.253 -3.143 16.609 1.00 98.31 442 ALA A N 1
ATOM 3294 C CA . ALA A 1 442 ? -20.193 -4.040 17.071 1.00 98.31 442 ALA A CA 1
ATOM 3295 C C . ALA A 1 442 ? -20.538 -5.528 16.860 1.00 98.31 442 ALA A C 1
ATOM 3297 O O . ALA A 1 442 ? -19.661 -6.301 16.475 1.00 98.31 442 ALA A O 1
ATOM 3298 N N . LEU A 1 443 ? -21.803 -5.928 17.043 1.00 98.38 443 LEU A N 1
ATOM 3299 C CA . LEU A 1 443 ? -22.273 -7.282 16.725 1.00 98.38 443 LEU A CA 1
ATOM 3300 C C . LEU A 1 443 ? -22.130 -7.590 15.231 1.00 98.38 443 LEU A C 1
ATOM 3302 O O . LEU A 1 443 ? -21.590 -8.640 14.882 1.00 98.38 443 LEU A O 1
ATOM 3306 N N . ALA A 1 444 ? -22.547 -6.661 14.365 1.00 97.94 444 ALA A N 1
ATOM 3307 C CA . ALA A 1 444 ? -22.418 -6.812 12.918 1.00 97.94 444 ALA A CA 1
ATOM 3308 C C . ALA A 1 444 ? -20.950 -6.957 12.489 1.00 97.94 444 ALA A C 1
ATOM 3310 O O . ALA A 1 444 ? -20.624 -7.842 11.701 1.00 97.94 444 ALA A O 1
ATOM 3311 N N . VAL A 1 445 ? -20.042 -6.149 13.056 1.00 98.00 445 VAL A N 1
ATOM 3312 C CA . VAL A 1 445 ? -18.603 -6.289 12.778 1.00 98.00 445 VAL A CA 1
ATOM 3313 C C . VAL A 1 445 ? -18.072 -7.633 13.244 1.00 98.00 445 VAL A C 1
ATOM 3315 O O . VAL A 1 445 ? -17.311 -8.249 12.510 1.00 98.00 445 VAL A O 1
ATOM 3318 N N . ARG A 1 446 ? -18.453 -8.099 14.438 1.00 97.75 446 ARG A N 1
ATOM 3319 C CA . ARG A 1 446 ? -17.998 -9.397 14.949 1.00 97.75 446 ARG A CA 1
ATOM 3320 C C . ARG A 1 446 ? -18.392 -10.533 14.000 1.00 97.75 446 ARG A C 1
ATOM 3322 O O . ARG A 1 446 ? -17.535 -11.344 13.665 1.00 97.75 446 ARG A O 1
ATOM 3329 N N . PHE A 1 447 ? -19.644 -10.540 13.540 1.00 97.31 447 PHE A N 1
ATOM 3330 C CA . PHE A 1 447 ? -20.162 -11.532 12.594 1.00 97.31 447 PHE A CA 1
ATOM 3331 C C . PHE A 1 447 ? -19.451 -11.469 11.233 1.00 97.31 447 PHE A C 1
ATOM 3333 O O . PHE A 1 447 ? -18.954 -12.481 10.742 1.00 97.31 447 PHE A O 1
ATOM 3340 N N . ASP A 1 448 ? -19.346 -10.279 10.632 1.00 96.62 448 ASP A N 1
ATOM 3341 C CA . ASP A 1 448 ? -18.668 -10.127 9.340 1.00 96.62 448 ASP A CA 1
ATOM 3342 C C . ASP A 1 448 ? -17.171 -10.468 9.440 1.00 96.62 448 ASP A C 1
ATOM 3344 O O . ASP A 1 448 ? -16.638 -11.094 8.526 1.00 96.62 448 ASP A O 1
ATOM 3348 N N . ALA A 1 449 ? -16.504 -10.098 10.541 1.00 95.62 449 ALA A N 1
ATOM 3349 C CA . ALA A 1 449 ? -15.095 -10.400 10.788 1.00 95.62 449 ALA A CA 1
ATOM 3350 C C . ALA A 1 449 ? -14.845 -11.906 10.941 1.00 95.62 449 ALA A C 1
ATOM 3352 O O . ALA A 1 449 ? -13.863 -12.407 10.405 1.00 95.62 449 ALA A O 1
ATOM 3353 N N . GLU A 1 450 ? -15.732 -12.633 11.625 1.00 94.81 450 GLU A N 1
ATOM 3354 C CA . GLU A 1 450 ? -15.674 -14.095 11.716 1.00 94.81 450 GLU A CA 1
ATOM 3355 C C . GLU A 1 450 ? -15.816 -14.749 10.338 1.00 94.81 450 GLU A C 1
ATOM 3357 O O . GLU A 1 450 ? -14.998 -15.591 9.975 1.00 94.81 450 GLU A O 1
ATOM 3362 N N . ARG A 1 451 ? -16.774 -14.286 9.527 1.00 93.31 451 ARG A N 1
ATOM 3363 C CA . ARG A 1 451 ? -17.015 -14.810 8.175 1.00 93.31 451 ARG A CA 1
ATOM 3364 C C . ARG A 1 451 ? -15.821 -14.636 7.230 1.00 93.31 451 ARG A C 1
ATOM 3366 O O . ARG A 1 451 ? -15.649 -15.448 6.330 1.00 93.31 451 ARG A O 1
ATOM 3373 N N . ILE A 1 452 ? -15.023 -13.580 7.407 1.00 90.88 452 ILE A N 1
ATOM 3374 C CA . ILE A 1 452 ? -13.813 -13.333 6.599 1.00 90.88 452 ILE A CA 1
ATOM 3375 C C . ILE A 1 452 ? -12.517 -13.794 7.287 1.00 90.88 452 ILE A C 1
ATOM 3377 O O . ILE A 1 452 ? -11.434 -13.481 6.801 1.00 90.88 452 ILE A O 1
ATOM 3381 N N . GLY A 1 453 ? -12.600 -14.470 8.440 1.00 92.31 453 GLY A N 1
ATOM 3382 C CA . GLY A 1 453 ? -11.425 -14.944 9.181 1.00 92.31 453 GLY A CA 1
ATOM 3383 C C . GLY A 1 453 ? -10.562 -13.843 9.822 1.00 92.31 453 GLY A C 1
ATOM 3384 O O . GLY A 1 453 ? -9.404 -14.084 10.159 1.00 92.31 453 GLY A O 1
ATOM 3385 N N . ASN A 1 454 ? -11.089 -12.629 10.023 1.00 93.50 454 ASN A N 1
ATOM 3386 C CA . ASN A 1 454 ? -10.340 -11.518 10.615 1.00 93.50 454 ASN A CA 1
ATOM 3387 C C . ASN A 1 454 ? -10.433 -11.526 12.149 1.00 93.50 454 ASN A C 1
ATOM 3389 O O . ASN A 1 454 ? -11.241 -10.823 12.769 1.00 93.50 454 ASN A O 1
ATOM 3393 N N . HIS A 1 455 ? -9.565 -12.314 12.781 1.00 94.25 455 HIS A N 1
ATOM 3394 C CA . HIS A 1 455 ? -9.526 -12.483 14.236 1.00 94.25 455 HIS A CA 1
ATOM 3395 C C . HIS A 1 455 ? -9.198 -11.189 14.991 1.00 94.25 455 HIS A C 1
ATOM 3397 O O . HIS A 1 455 ? -9.758 -10.938 16.063 1.00 94.25 455 HIS A O 1
ATOM 3403 N N . ARG A 1 456 ? -8.353 -10.323 14.418 1.00 93.31 456 ARG A N 1
ATOM 3404 C CA . ARG A 1 456 ? -8.019 -9.011 14.996 1.00 93.31 456 ARG A CA 1
ATOM 3405 C C . ARG A 1 456 ? -9.255 -8.120 15.146 1.00 93.31 456 ARG A C 1
ATOM 3407 O O . ARG A 1 456 ? -9.463 -7.529 16.208 1.00 93.31 456 ARG A O 1
ATOM 3414 N N . LEU A 1 457 ? -10.084 -8.012 14.106 1.00 95.25 457 LEU A N 1
ATOM 3415 C CA . LEU A 1 457 ? -11.306 -7.203 14.149 1.00 95.25 457 LEU A CA 1
ATOM 3416 C C . LEU A 1 457 ? -12.411 -7.859 14.967 1.00 95.25 457 LEU A C 1
ATOM 3418 O O . LEU A 1 457 ? -13.117 -7.149 15.683 1.00 95.25 457 LEU A O 1
ATOM 3422 N N . ARG A 1 458 ? -12.507 -9.192 14.949 1.00 96.81 458 ARG A N 1
ATOM 3423 C CA . ARG A 1 458 ? -13.388 -9.937 15.855 1.00 96.81 458 ARG A CA 1
ATOM 3424 C C . ARG A 1 458 ? -13.066 -9.622 17.321 1.00 96.81 458 ARG A C 1
ATOM 3426 O O . ARG A 1 458 ? -13.962 -9.242 18.072 1.00 96.81 458 ARG A O 1
ATOM 3433 N N . GLY A 1 459 ? -11.788 -9.678 17.706 1.00 96.19 459 GLY A N 1
ATOM 3434 C CA . GLY A 1 459 ? -11.334 -9.324 19.055 1.00 96.19 459 GLY A CA 1
ATOM 3435 C C . GLY A 1 459 ? -11.581 -7.852 19.400 1.00 96.19 459 GLY A C 1
ATOM 3436 O O . GLY A 1 459 ? -12.032 -7.528 20.499 1.00 96.19 459 GLY A O 1
ATOM 3437 N N . ALA A 1 460 ? -11.367 -6.938 18.446 1.00 95.88 460 ALA A N 1
ATOM 3438 C CA . ALA A 1 460 ? -11.682 -5.523 18.636 1.00 95.88 460 ALA A CA 1
ATOM 3439 C C . ALA A 1 460 ? -13.188 -5.284 18.850 1.00 95.88 460 ALA A C 1
ATOM 3441 O O . ALA A 1 460 ? -13.557 -4.516 19.740 1.00 95.88 460 ALA A O 1
ATOM 3442 N N . ALA A 1 461 ? -14.050 -5.948 18.077 1.00 97.94 461 ALA A N 1
ATOM 3443 C CA . ALA A 1 461 ? -15.499 -5.884 18.229 1.00 97.94 461 ALA A CA 1
ATOM 3444 C C . ALA A 1 461 ? -15.955 -6.459 19.579 1.00 97.94 461 ALA A C 1
ATOM 3446 O O . ALA A 1 461 ? -16.722 -5.802 20.281 1.00 97.94 461 ALA A O 1
ATOM 3447 N N . ALA A 1 462 ? -15.416 -7.610 19.996 1.00 98.25 462 ALA A N 1
ATOM 3448 C CA . ALA A 1 462 ? -15.673 -8.195 21.313 1.00 98.25 462 ALA A CA 1
ATOM 3449 C C . ALA A 1 462 ? -15.282 -7.235 22.454 1.00 98.25 462 ALA A C 1
ATOM 3451 O O . ALA A 1 462 ? -16.068 -7.009 23.373 1.00 98.25 462 ALA A O 1
ATOM 3452 N N . ARG A 1 463 ? -14.129 -6.557 22.350 1.00 97.69 463 ARG A N 1
ATOM 3453 C CA . ARG A 1 463 ? -13.718 -5.518 23.313 1.00 97.69 463 ARG A CA 1
ATOM 3454 C C . ARG A 1 463 ? -14.714 -4.356 23.375 1.00 97.69 463 ARG A C 1
ATOM 3456 O O . ARG A 1 463 ? -14.979 -3.836 24.457 1.00 97.69 463 ARG A O 1
ATOM 3463 N N . HIS A 1 464 ? -15.248 -3.919 22.234 1.00 97.88 464 HIS A N 1
ATOM 3464 C CA . HIS A 1 464 ? -16.265 -2.864 22.200 1.00 97.88 464 HIS A CA 1
ATOM 3465 C C . HIS A 1 464 ? -17.584 -3.321 22.831 1.00 97.88 464 HIS A C 1
ATOM 3467 O O . HIS A 1 464 ? -18.140 -2.581 23.637 1.00 97.88 464 HIS A O 1
ATOM 3473 N N . LEU A 1 465 ? -18.036 -4.545 22.544 1.00 98.50 465 LEU A N 1
ATOM 3474 C CA . LEU A 1 465 ? -19.221 -5.134 23.177 1.00 98.50 465 LEU A CA 1
ATOM 3475 C C . LEU A 1 465 ? -19.067 -5.230 24.697 1.00 98.50 465 LEU A C 1
ATOM 3477 O O . LEU A 1 465 ? -19.990 -4.863 25.420 1.00 98.50 465 LEU A O 1
ATOM 3481 N N . ALA A 1 466 ? -17.891 -5.641 25.182 1.00 98.12 466 ALA A N 1
ATOM 3482 C CA . ALA A 1 466 ? -17.592 -5.687 26.609 1.00 98.12 466 ALA A CA 1
ATOM 3483 C C . ALA A 1 466 ? -17.696 -4.301 27.266 1.00 98.12 466 ALA A C 1
ATOM 3485 O O . ALA A 1 466 ? -18.352 -4.151 28.296 1.00 98.12 466 ALA A O 1
ATOM 3486 N N . ALA A 1 467 ? -17.095 -3.278 26.650 1.00 97.56 467 ALA A N 1
ATOM 3487 C CA . ALA A 1 467 ? -17.139 -1.909 27.160 1.00 97.56 467 ALA A CA 1
ATOM 3488 C C . ALA A 1 467 ? -18.569 -1.340 27.184 1.00 97.56 467 ALA A C 1
ATOM 3490 O O . ALA A 1 467 ? -18.959 -0.704 28.160 1.00 97.56 467 ALA A O 1
ATOM 3491 N N . ILE A 1 468 ? -19.361 -1.602 26.138 1.00 98.06 468 ILE A N 1
ATOM 3492 C CA . ILE A 1 468 ? -20.762 -1.165 26.049 1.00 98.06 468 ILE A CA 1
ATOM 3493 C C . ILE A 1 468 ? -21.618 -1.865 27.111 1.00 98.06 468 ILE A C 1
ATOM 3495 O O . ILE A 1 468 ? -22.366 -1.206 27.827 1.00 98.06 468 ILE A O 1
ATOM 3499 N N . ALA A 1 469 ? -21.489 -3.188 27.252 1.00 97.81 469 ALA A N 1
ATOM 3500 C CA . ALA A 1 469 ? -22.225 -3.948 28.259 1.00 97.81 469 ALA A CA 1
ATOM 3501 C C . ALA A 1 469 ? -21.886 -3.480 29.681 1.00 97.81 469 ALA A C 1
ATOM 3503 O O . ALA A 1 469 ? -22.789 -3.314 30.498 1.00 97.81 469 ALA A O 1
ATOM 3504 N N . HIS A 1 470 ? -20.608 -3.201 29.958 1.00 97.06 470 HIS A N 1
ATOM 3505 C CA . HIS A 1 470 ? -20.184 -2.650 31.242 1.00 97.06 470 HIS A CA 1
ATOM 3506 C C . HIS A 1 470 ? -20.802 -1.272 31.512 1.00 97.06 470 HIS A C 1
ATOM 3508 O O . HIS A 1 470 ? -21.352 -1.065 32.590 1.00 97.06 470 HIS A O 1
ATOM 3514 N N . ALA A 1 471 ? -20.789 -0.367 30.525 1.00 95.69 471 ALA A N 1
ATOM 3515 C CA . ALA A 1 471 ? -21.404 0.957 30.647 1.00 95.69 471 ALA A CA 1
ATOM 3516 C C . ALA A 1 471 ? -22.924 0.899 30.898 1.00 95.69 471 ALA A C 1
ATOM 3518 O O . ALA A 1 471 ? -23.478 1.795 31.523 1.00 95.69 471 ALA A O 1
ATOM 3519 N N . GLN A 1 472 ? -23.590 -0.171 30.454 1.00 95.94 472 GLN A N 1
ATOM 3520 C CA . GLN A 1 472 ? -25.013 -0.433 30.702 1.00 95.94 472 GLN A CA 1
ATOM 3521 C C . GLN A 1 472 ? -25.279 -1.241 31.992 1.00 95.94 472 GLN A C 1
ATOM 3523 O O . GLN A 1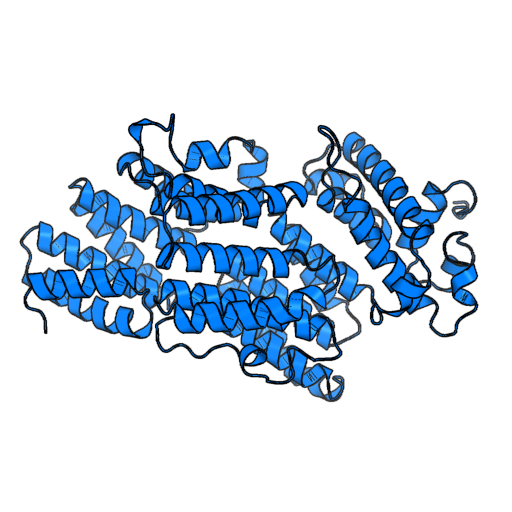 472 ? -26.403 -1.685 32.206 1.00 95.94 472 GLN A O 1
ATOM 3528 N N . GLY A 1 473 ? -24.267 -1.505 32.828 1.00 95.94 473 GLY A N 1
ATOM 3529 C CA . GLY A 1 473 ? -24.414 -2.282 34.069 1.00 95.94 473 GLY A CA 1
ATOM 3530 C C . GLY A 1 473 ? -24.564 -3.799 33.876 1.00 95.94 473 GLY A C 1
ATOM 3531 O O . GLY A 1 473 ? -24.804 -4.533 34.833 1.00 95.94 473 GLY A O 1
ATOM 3532 N N . ARG A 1 474 ? -24.390 -4.313 32.651 1.00 97.19 474 ARG A N 1
ATOM 3533 C CA . ARG A 1 474 ? -24.560 -5.734 32.300 1.00 97.19 474 ARG A CA 1
ATOM 3534 C C . ARG A 1 474 ? -23.253 -6.506 32.488 1.00 97.19 474 ARG A C 1
ATOM 3536 O O . ARG A 1 474 ? -22.632 -6.974 31.534 1.00 97.19 474 ARG A O 1
ATOM 3543 N N . THR A 1 475 ? -22.822 -6.633 33.741 1.00 96.31 475 THR A N 1
ATOM 3544 C CA . THR A 1 475 ? -21.500 -7.170 34.120 1.00 96.31 475 THR A CA 1
ATOM 3545 C C . THR A 1 475 ? -21.242 -8.594 33.614 1.00 96.31 475 THR A C 1
ATOM 3547 O O . THR A 1 475 ? -20.140 -8.878 33.147 1.00 96.31 475 THR A O 1
ATOM 3550 N N . GLY A 1 476 ? -22.235 -9.490 33.656 1.00 96.62 476 GLY A N 1
ATOM 3551 C CA . GLY A 1 476 ? -22.081 -10.872 33.173 1.00 96.62 476 GLY A CA 1
ATOM 3552 C C . GLY A 1 476 ? -21.739 -10.946 31.681 1.00 96.62 476 GLY A C 1
ATOM 3553 O O . GLY A 1 476 ? -20.758 -11.583 31.296 1.00 96.62 476 GLY A O 1
ATOM 3554 N N . GLU A 1 477 ? -22.489 -10.215 30.851 1.00 97.38 477 GLU A N 1
ATOM 3555 C CA . GLU A 1 477 ? -22.219 -10.096 29.412 1.00 97.38 477 GLU A CA 1
ATOM 3556 C C . GLU A 1 477 ? -20.874 -9.416 29.137 1.00 97.38 477 GLU A C 1
ATOM 3558 O O . GLU A 1 477 ? -20.116 -9.860 28.272 1.00 97.38 477 GLU A O 1
ATOM 3563 N N . ALA A 1 478 ? -20.545 -8.366 29.898 1.00 98.06 478 ALA A N 1
ATOM 3564 C CA . ALA A 1 478 ? -19.279 -7.657 29.755 1.00 98.06 478 ALA A CA 1
ATOM 3565 C C . ALA A 1 478 ? -18.077 -8.591 29.962 1.00 98.06 478 ALA A C 1
ATOM 3567 O O . ALA A 1 478 ? -17.151 -8.595 29.150 1.00 98.06 478 ALA A O 1
ATOM 3568 N N . ARG A 1 479 ? -18.118 -9.436 31.003 1.00 97.88 479 ARG A N 1
ATOM 3569 C CA . ARG A 1 479 ? -17.076 -10.438 31.276 1.00 97.88 479 ARG A CA 1
ATOM 3570 C C . ARG A 1 479 ? -16.979 -11.488 30.170 1.00 97.88 479 ARG A C 1
ATOM 3572 O O . ARG A 1 479 ? -15.871 -11.830 29.766 1.00 97.88 479 ARG A O 1
ATOM 3579 N N . ALA A 1 480 ? -18.110 -11.979 29.661 1.00 97.31 480 ALA A N 1
ATOM 3580 C CA . ALA A 1 480 ? -18.126 -12.970 28.583 1.00 97.31 480 ALA A CA 1
ATOM 3581 C C . ALA A 1 480 ? -17.463 -12.432 27.302 1.00 97.31 480 ALA A C 1
ATOM 3583 O O . ALA A 1 480 ? -16.554 -13.063 26.762 1.00 97.31 480 ALA A O 1
ATOM 3584 N N . HIS A 1 481 ? -17.849 -11.231 26.863 1.00 98.12 481 HIS A N 1
ATO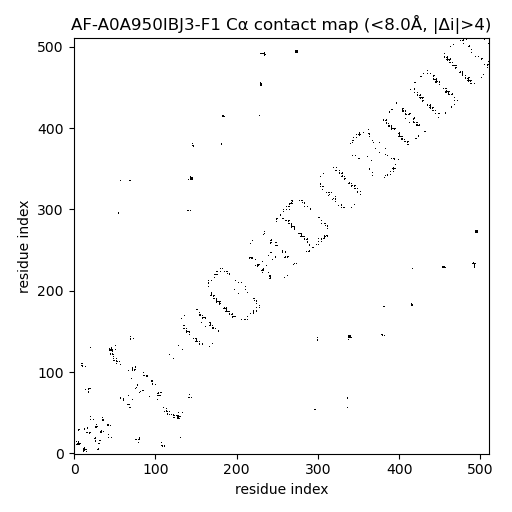M 3585 C CA . HIS A 1 481 ? -17.240 -10.580 25.701 1.00 98.12 481 HIS A CA 1
ATOM 3586 C C . HIS A 1 481 ? -15.761 -10.244 25.911 1.00 98.12 481 HIS A C 1
ATOM 3588 O O . HIS A 1 481 ? -14.967 -10.329 24.975 1.00 98.12 481 HIS A O 1
ATOM 3594 N N . LEU A 1 482 ? -15.375 -9.866 27.130 1.00 98.00 482 LEU A N 1
ATOM 3595 C CA . LEU A 1 482 ? -13.994 -9.524 27.435 1.00 98.00 482 LEU A CA 1
ATOM 3596 C C . LEU A 1 482 ? -13.059 -10.739 27.359 1.00 98.00 482 LEU A C 1
ATOM 3598 O O . LEU A 1 482 ? -11.962 -10.601 26.827 1.00 98.00 482 LEU A O 1
ATOM 3602 N N . ARG A 1 483 ? -13.486 -11.919 27.826 1.00 97.56 483 ARG A N 1
ATOM 3603 C CA . ARG A 1 483 ? -12.692 -13.157 27.695 1.00 97.56 483 ARG A CA 1
ATOM 3604 C C . ARG A 1 483 ? -12.411 -13.496 26.231 1.00 97.56 483 ARG A C 1
ATOM 3606 O O . ARG A 1 483 ? -11.270 -13.768 25.876 1.00 97.56 483 ARG A O 1
ATOM 3613 N N . GLU A 1 484 ? -13.434 -13.407 25.375 1.00 96.62 484 GLU A N 1
ATOM 3614 C CA . GLU A 1 484 ? -13.269 -13.562 23.920 1.00 96.62 484 GLU A CA 1
ATOM 3615 C C . GLU A 1 484 ? -12.271 -12.529 23.367 1.00 96.62 484 GLU A C 1
ATOM 3617 O O . GLU A 1 484 ? -11.384 -12.865 22.581 1.00 96.62 484 GLU A O 1
ATOM 3622 N N . ALA A 1 485 ? -12.393 -11.267 23.792 1.00 97.12 485 ALA A N 1
ATOM 3623 C CA . ALA A 1 485 ? -11.516 -10.199 23.337 1.00 97.12 485 ALA A CA 1
ATOM 3624 C C . ALA A 1 485 ? -10.048 -10.428 23.726 1.00 97.12 485 ALA A C 1
ATOM 3626 O O . ALA A 1 485 ? -9.183 -10.235 22.877 1.00 97.12 485 ALA A O 1
ATOM 3627 N N . LEU A 1 486 ? -9.761 -10.826 24.969 1.00 96.06 486 LEU A N 1
ATOM 3628 C CA . LEU A 1 486 ? -8.395 -11.070 25.448 1.00 96.06 486 LEU A CA 1
ATOM 3629 C C . LEU A 1 486 ? -7.727 -12.201 24.663 1.00 96.06 486 LEU A C 1
ATOM 3631 O O . LEU A 1 486 ? -6.682 -11.970 24.058 1.00 96.06 486 LEU A O 1
ATOM 3635 N N . LEU A 1 487 ? -8.403 -13.349 24.537 1.00 94.62 487 LEU A N 1
ATOM 3636 C CA . LEU A 1 487 ? -7.900 -14.509 23.793 1.00 94.62 487 LEU A CA 1
ATOM 3637 C C . LEU A 1 487 ? -7.496 -14.154 22.352 1.00 94.62 487 LEU A C 1
ATOM 3639 O O . LEU A 1 487 ? -6.474 -14.611 21.841 1.00 94.62 487 LEU A O 1
ATOM 3643 N N . LEU A 1 488 ? -8.288 -13.316 21.678 1.00 94.50 488 LEU A N 1
ATOM 3644 C CA . LEU A 1 488 ? -7.996 -12.892 20.309 1.00 94.50 488 LEU A CA 1
ATOM 3645 C C . LEU A 1 488 ? -6.939 -11.781 20.249 1.00 94.50 488 LEU A C 1
ATOM 3647 O O . LEU A 1 488 ? -6.085 -11.788 19.362 1.00 94.50 488 LEU A O 1
ATOM 3651 N N . LEU A 1 489 ? -6.991 -10.799 21.152 1.00 93.50 489 LEU A N 1
ATOM 3652 C CA . LEU A 1 489 ? -6.121 -9.623 21.099 1.00 93.50 489 LEU A CA 1
ATOM 3653 C C . LEU A 1 489 ? -4.698 -9.903 21.587 1.00 93.50 489 LEU A C 1
ATOM 3655 O O . LEU A 1 489 ? -3.782 -9.234 21.116 1.00 93.50 489 LEU A O 1
ATOM 3659 N N . GLU A 1 490 ? -4.491 -10.889 22.455 1.00 91.44 490 GLU A N 1
ATOM 3660 C CA . GLU A 1 490 ? -3.150 -11.355 22.828 1.00 91.44 490 GLU A CA 1
ATOM 3661 C C . GLU A 1 490 ? -2.398 -11.914 21.617 1.00 91.44 490 GLU A C 1
ATOM 3663 O O . GLU A 1 490 ? -1.219 -11.622 21.412 1.00 91.44 490 GLU A O 1
ATOM 3668 N N . ARG A 1 491 ? -3.102 -12.661 20.759 1.00 90.38 491 ARG A N 1
ATOM 3669 C CA . ARG A 1 491 ? -2.499 -13.319 19.596 1.00 90.38 491 ARG A CA 1
ATOM 3670 C C . ARG A 1 491 ? -2.480 -12.461 18.331 1.00 90.38 491 ARG A C 1
ATOM 3672 O O . ARG A 1 491 ? -1.523 -12.536 17.563 1.00 90.38 491 ARG A O 1
ATOM 3679 N N . TYR A 1 492 ? -3.516 -11.655 18.099 1.00 91.31 492 TYR A N 1
ATOM 3680 C CA . TYR A 1 492 ? -3.734 -10.943 16.828 1.00 91.31 492 TYR A CA 1
ATOM 3681 C C . TYR A 1 492 ? -3.913 -9.426 16.986 1.00 91.31 492 TYR A C 1
ATOM 3683 O O . TYR A 1 492 ? -4.030 -8.702 15.995 1.00 91.31 492 TYR A O 1
ATOM 3691 N N . GLY A 1 493 ? -4.004 -8.930 18.219 1.00 90.25 493 GLY A N 1
ATOM 3692 C CA . GLY A 1 493 ? -4.351 -7.544 18.510 1.00 90.25 493 GLY A CA 1
ATOM 3693 C C . GLY A 1 493 ? -3.190 -6.563 18.373 1.00 90.25 493 GLY A C 1
ATOM 3694 O O . GLY A 1 493 ? -2.018 -6.923 18.320 1.00 90.25 493 GLY A O 1
ATOM 3695 N N . THR A 1 494 ? -3.542 -5.276 18.362 1.00 90.44 494 THR A N 1
ATOM 3696 C CA . THR A 1 494 ? -2.574 -4.192 18.572 1.00 90.44 494 THR A CA 1
ATOM 3697 C C . THR A 1 494 ? -2.329 -3.972 20.054 1.00 90.44 494 THR A C 1
ATOM 3699 O O . THR A 1 494 ? -3.230 -4.192 20.869 1.00 90.44 494 THR A O 1
ATOM 3702 N N . TYR A 1 495 ? -1.173 -3.400 20.394 1.00 91.25 495 TYR A N 1
ATOM 3703 C CA . TYR A 1 495 ? -0.837 -3.037 21.772 1.00 91.25 495 TYR A CA 1
ATOM 3704 C C . TYR A 1 495 ? -1.918 -2.172 22.420 1.00 91.25 495 TYR A C 1
ATOM 3706 O O . TYR A 1 495 ? -2.417 -2.477 23.499 1.00 91.25 495 TYR A O 1
ATOM 3714 N N . ARG A 1 496 ? -2.376 -1.129 21.714 1.00 89.56 496 ARG A N 1
ATOM 3715 C CA . ARG A 1 496 ? -3.442 -0.243 22.211 1.00 89.56 496 ARG A CA 1
ATOM 3716 C C . ARG A 1 496 ? -4.757 -0.985 22.461 1.00 89.56 496 ARG A C 1
ATOM 3718 O O . ARG A 1 496 ? -5.471 -0.648 23.403 1.00 89.56 496 ARG A O 1
ATOM 3725 N N . SER A 1 497 ? -5.107 -1.959 21.619 1.00 91.88 497 SER A N 1
ATOM 3726 C CA . SER A 1 497 ? -6.345 -2.728 21.791 1.00 91.88 497 SER A CA 1
ATOM 3727 C C . SER A 1 497 ? -6.251 -3.670 22.985 1.00 91.88 497 SER A C 1
ATOM 3729 O O . SER A 1 497 ? -7.183 -3.700 23.787 1.00 91.88 497 SER A O 1
ATOM 3731 N N . LEU A 1 498 ? -5.127 -4.375 23.129 1.00 93.81 498 LEU A N 1
ATOM 3732 C CA . LEU A 1 498 ? -4.871 -5.270 24.254 1.00 93.81 498 LEU A CA 1
ATOM 3733 C C . LEU A 1 498 ? -4.810 -4.499 25.579 1.00 93.81 498 LEU A C 1
ATOM 3735 O O . LEU A 1 498 ? -5.498 -4.854 26.528 1.00 93.81 498 LEU A O 1
ATOM 3739 N N . MET A 1 499 ? -4.105 -3.364 25.623 1.00 94.38 499 MET A N 1
ATOM 3740 C CA . MET A 1 499 ? -4.048 -2.504 26.812 1.00 94.38 499 MET A CA 1
ATOM 3741 C C . MET A 1 499 ? -5.428 -2.015 27.258 1.00 94.38 499 MET A C 1
ATOM 3743 O O . MET A 1 499 ? -5.719 -1.989 28.453 1.00 94.38 499 MET A O 1
ATOM 3747 N N . ARG A 1 500 ? -6.303 -1.658 26.309 1.00 94.56 500 ARG A N 1
ATOM 3748 C CA . ARG A 1 500 ? -7.691 -1.277 26.611 1.00 94.56 500 ARG A CA 1
ATOM 3749 C C . ARG A 1 500 ? -8.517 -2.455 27.130 1.00 94.56 500 ARG A C 1
ATOM 3751 O O . ARG A 1 500 ? -9.343 -2.247 28.011 1.00 94.56 500 ARG A O 1
ATOM 3758 N N . ALA A 1 501 ? -8.309 -3.661 26.599 1.00 96.19 501 ALA A N 1
ATOM 3759 C CA . ALA A 1 501 ? -8.957 -4.865 27.117 1.00 96.19 501 ALA A CA 1
ATOM 3760 C C . ALA A 1 501 ? -8.485 -5.169 28.549 1.00 96.19 501 ALA A C 1
ATOM 3762 O O . ALA A 1 501 ? -9.317 -5.306 29.436 1.00 96.19 501 ALA A O 1
ATOM 3763 N N . ASN A 1 502 ? -7.175 -5.142 28.805 1.00 96.38 502 ASN A N 1
ATOM 3764 C CA . ASN A 1 502 ? -6.598 -5.358 30.136 1.00 96.38 502 ASN A CA 1
ATOM 3765 C C . ASN A 1 502 ? -7.048 -4.310 31.160 1.00 96.38 502 ASN A C 1
ATOM 3767 O O . ASN A 1 502 ? -7.302 -4.637 32.316 1.00 96.38 502 ASN A O 1
ATOM 3771 N N . ALA A 1 503 ? -7.179 -3.044 30.752 1.00 96.50 503 ALA A N 1
ATOM 3772 C CA . ALA A 1 503 ? -7.735 -2.008 31.618 1.00 96.50 503 ALA A CA 1
ATOM 3773 C C . ALA A 1 503 ? -9.179 -2.331 32.029 1.00 96.50 503 ALA A C 1
ATOM 3775 O O . ALA A 1 503 ? -9.496 -2.277 33.214 1.00 96.50 503 ALA A O 1
ATOM 3776 N N . LEU A 1 504 ? -10.019 -2.738 31.072 1.00 95.94 504 LEU A N 1
ATOM 3777 C CA . LEU A 1 504 ? -11.391 -3.159 31.349 1.00 95.94 504 LEU A CA 1
ATOM 3778 C C . LEU A 1 504 ? -11.445 -4.444 32.196 1.00 95.94 504 LEU A C 1
ATOM 3780 O O . LEU A 1 504 ? -12.314 -4.572 33.054 1.00 95.94 504 LEU A O 1
ATOM 3784 N N . ALA A 1 505 ? -10.503 -5.370 32.001 1.00 96.50 505 ALA A N 1
ATOM 3785 C CA . ALA A 1 505 ? -10.391 -6.601 32.782 1.00 96.50 505 ALA A CA 1
ATOM 3786 C C . ALA A 1 505 ? -10.130 -6.336 34.261 1.00 96.50 505 ALA A C 1
ATOM 3788 O O . ALA A 1 505 ? -10.814 -6.912 35.108 1.00 96.50 505 ALA A O 1
ATOM 3789 N N . ARG A 1 506 ? -9.236 -5.388 34.567 1.00 96.69 506 ARG A N 1
ATOM 3790 C CA . ARG A 1 506 ? -9.007 -4.929 35.943 1.00 96.69 506 ARG A CA 1
ATOM 3791 C C . ARG A 1 506 ? -10.272 -4.346 36.566 1.00 96.69 506 ARG A C 1
ATOM 3793 O O . ARG A 1 506 ? -10.590 -4.681 37.699 1.00 96.69 506 ARG A O 1
ATOM 3800 N N . THR A 1 507 ? -11.027 -3.535 35.822 1.00 95.31 507 THR A N 1
ATOM 3801 C CA . THR A 1 507 ? -12.295 -2.962 36.307 1.00 95.31 507 THR A CA 1
ATOM 3802 C C . THR A 1 507 ? -13.366 -4.028 36.560 1.00 95.31 507 THR A C 1
ATOM 3804 O O . THR A 1 507 ? -14.139 -3.913 37.505 1.00 95.31 507 THR A O 1
ATOM 3807 N N . LEU A 1 508 ? -13.418 -5.078 35.737 1.00 93.06 508 LEU A N 1
ATOM 3808 C CA . LEU A 1 508 ? -14.422 -6.144 35.834 1.00 93.06 508 LEU A CA 1
ATOM 3809 C C . LEU A 1 508 ? -14.013 -7.319 36.739 1.00 93.06 508 LEU A C 1
ATOM 3811 O O . LEU A 1 508 ? -14.827 -8.235 36.922 1.00 93.06 508 LEU A O 1
ATOM 3815 N N . ALA A 1 509 ? -12.789 -7.301 37.280 1.00 91.81 509 ALA A N 1
ATOM 3816 C CA . ALA A 1 509 ? -12.153 -8.416 37.983 1.00 91.81 509 ALA A CA 1
ATOM 3817 C C . ALA A 1 509 ? -12.178 -9.723 37.161 1.00 91.81 509 ALA A C 1
ATOM 3819 O O . ALA A 1 509 ? -12.612 -10.772 37.636 1.00 91.81 509 ALA A O 1
ATOM 3820 N N . VAL A 1 510 ? -11.773 -9.638 35.890 1.00 83.31 510 VAL A N 1
ATOM 3821 C CA . VAL A 1 510 ? -11.559 -10.802 35.015 1.00 83.31 510 VAL A CA 1
ATOM 3822 C C . VAL A 1 510 ? -10.068 -11.115 35.016 1.00 83.31 510 VAL A C 1
ATOM 3824 O O . VAL A 1 510 ? -9.284 -10.280 34.568 1.00 83.31 510 VAL A O 1
ATOM 3827 N N . GLY A 1 511 ? -9.715 -12.273 35.577 1.00 66.56 511 GLY A N 1
ATOM 3828 C CA . GLY A 1 511 ? -8.366 -12.843 35.554 1.00 66.56 511 GLY A CA 1
ATOM 3829 C C . GLY A 1 511 ? -8.108 -13.683 34.318 1.00 66.56 511 GLY A C 1
ATOM 3830 O O . GLY A 1 511 ? -9.104 -14.193 33.744 1.00 66.56 511 GLY A O 1
#

Mean predicted aligned error: 4.95 Å

Foldseek 3Di:
DDDQQQVPDLLSLLLQCQQQLVPPPSNCRRPLQVVLVVDPCSSQLSLLLLLQLLLQLLVVAPDPPGDASLLLLLLSCCCRHVVDDLCVSQVLSVHDSVVSVVSPSSSSVSSSVSSNPDDSVVSVLDGRRDPLNSLQLSLVLCLLLLSLVSSLVSLVCQLPPPPALLSVLLSLLVNLVSCLLLLNLVSSVVSLVVSVVSCVVCVVRADPVSNVLSVQSSQLSVLSSCQSLLVALEPPGDQGPLCVDPCQLVDSDLSSVLSLLLSLLVQLQSCLQQLNLPSSVVSLVSSVSNVVVHDPSSLVSVLSSLVSVLSSCVSPPPLVVSLVSLVVSLVSCVSNSSLLSNLLSQLLNVLSPDDPPPDDDASLCVSCVVDDPVRCLSSLSSSLNSLLSSLVSTPDLVSSLVSLVSSLVSHDCLGSSNLSSLLSNLVSCVVVVVLVSSLVSLVVSLVSSVVSVNLQSVLSSLLSNLVSCVVVVNLVSNLVSLVSNQVSCNGRNGNVSNVSSVVSCVVSVPD

Solvent-accessible surface area (backbone atoms only — not comparable to full-atom values): 25534 Å² total; per-residue (Å²): 130,84,79,85,62,25,76,82,36,69,59,39,21,41,50,50,47,51,54,29,75,89,32,69,81,61,38,59,66,23,77,88,50,34,77,44,65,80,44,96,60,24,66,36,42,48,32,19,34,49,52,54,8,58,49,48,37,40,73,84,45,91,54,94,90,53,74,56,51,60,59,27,48,51,44,45,49,40,48,34,56,70,58,44,56,62,64,60,56,12,59,76,70,74,39,54,55,69,54,42,54,53,41,38,52,53,34,36,52,34,26,43,54,31,42,74,66,51,56,75,69,67,23,69,74,45,69,77,35,49,72,54,57,57,39,54,53,48,20,53,51,30,36,32,53,35,38,50,73,60,14,43,53,41,23,54,48,28,42,71,67,40,93,45,68,61,53,18,36,50,23,23,29,50,40,18,46,55,28,40,78,57,32,35,58,68,64,16,50,52,27,45,54,53,27,50,52,48,51,68,73,43,52,86,76,43,49,91,67,47,46,60,51,46,52,30,47,47,41,39,37,51,45,50,42,29,37,73,46,18,70,32,49,8,70,79,48,78,78,40,60,43,64,69,41,86,54,31,72,71,42,90,50,60,67,51,29,48,52,28,26,41,43,15,17,51,49,15,38,46,25,42,47,37,63,37,62,63,65,17,48,54,26,43,55,60,23,59,70,34,55,84,75,46,63,85,75,54,47,67,41,54,50,43,37,53,53,23,50,29,52,46,29,67,74,77,50,59,66,67,63,28,40,52,46,24,48,50,50,24,49,54,22,57,75,61,51,24,47,45,61,20,41,44,29,43,15,50,36,54,29,60,56,90,51,76,89,79,48,97,67,50,50,42,59,63,62,48,62,91,55,54,76,65,56,50,64,72,26,21,53,56,50,18,53,25,17,34,45,9,20,76,33,37,84,51,54,74,54,16,38,53,23,13,51,51,12,25,75,43,43,60,79,84,25,55,58,18,40,53,14,37,49,48,35,18,52,41,28,42,76,69,68,38,44,68,65,15,44,54,41,19,52,52,36,27,53,55,20,57,77,69,54,16,43,23,54,25,13,52,17,26,37,46,43,13,54,45,28,43,76,70,71,38,55,69,60,13,53,56,28,36,53,55,11,47,67,28,18,64,55,24,16,37,36,70,56,35,52,54,44,53,54,51,24,63,77,69,72,56,132

Sequence (511 aa):
MPRADPTRSTYCASRHLLRNLDRPAELRRNPLVRDYFAAADALERIGAAVQCALARAHEGGGGRGRPDPARMRAALLRCEIDRQPLATVAAELGLSERQLRRERRAAHTAFARAFTRGDAGEAQAVASADLATLRLTEAVELHELAQTPLALAALDAVARDAPRAERRIEALCLAAEVESDGADQERAAAHLDAARALLVLDSGELDAAALPAAEEQLDFAGWLLRWHGGGCGGIGAPPPAVYCARDAARAPDERRRALFARACAAYATQRCETGDAVLAREALDRGAQVIPTLAPVRTKERLALAAADAKLAALRAPADAVRERLLALERDAARLGHVRTRLGARAERLGGEASPRERPGSVVATSLRPFGAFERRTMARTFAAAALIAARAEANPPSALRAAMLAEHAVAPRCVIALQARCLRAAVGAQLGRFDEARAVALAVRFDAERIGNHRLRGAAARHLAAIAHAQGRTGEARAHLREALLLLERYGTYRSLMRANALARTLAVG

Radius of gyration: 24.53 Å; Cα contacts (8 Å, |Δi|>4): 789; chains: 1; bounding box: 56×52×83 Å

pLDDT: mean 91.41, std 8.29, range [51.69, 98.56]